Protein AF-0000000082396151 (afdb_homodimer)

pLDDT: mean 92.53, std 15.72, range [32.69, 98.94]

Organism: Colocasia esculenta (NCBI:txid4460)

Nearest PDB structures (foldseek):
  5m3q-assembly1_A  TM=9.861E-01  e=3.249E-38  Thermochaetoides thermophila DSM 1495
  8ine-assembly1_6  TM=9.380E-01  e=1.281E-39  Homo sapiens
  8pv4-assembly1_CN  TM=9.334E-01  e=2.012E-38  Thermochaetoides thermophila DSM 1495
  8esq-assembly1_y  TM=9.911E-01  e=3.564E-37  Schizosaccharomyces pombe
  4v8p-assembly4_HJ  TM=9.956E-01  e=4.040E-35  Tetrahymena thermophila

InterPro domains:
  IPR002769 Translation initiation factor IF6 [MF_00032] (1-245)
  IPR002769 Translation initiation factor IF6 [PF01912] (4-203)
  IPR002769 Translation initiation factor IF6 [PIRSF006413] (1-225)
  IPR002769 Translation initiation factor IF6 [PTHR10784] (1-244)
  IPR002769 Translation initiation factor IF6 [SM00654] (3-204)
  IPR002769 Translation initiation factor IF6 [TIGR00323] (4-224)
  IPR002769 Translation initiation factor IF6 [cd00527] (2-223)

Radius of gyration: 23.88 Å; Cα contacts (8 Å, |Δi|>4): 1150; chains: 2; bounding box: 56×82×53 Å

Foldseek 3Di:
DEAADAWVNHLQQLQQKADAQAEIEGEPPTDPRSQVVCCVVPVVRHYYYYADALPHRRVLQQWEAYNQEIEGEPSGDPVRQVSCCVRGDVRYHYDYDDWPNRRQLQAWADELAEIEGQQPTDPVVLVVCCVRSVYHYDHDAALPHRRQSFAKYAELAAIEGFQNGDPVNQVVVCVVRVYHYDYDAALQGHRRHSSAWHDYLAYIYGHNSGDPVNVVVVCVRSVNDDPPVPCVVVVVVVVVVVVVD/DEAADAWVNHLQQLQQKADAQAEIEGEPPTDPVSQVVCCVVPVVRHYYYYADALPHRRVLQQWEAYNQEIEGEPSGDPVRQVSCCVRGDVRYHYDYDDWPNRRQLQAWADELAEIEGQQPTDPVVLVVCCVRSVYHYDHDAALPHRRQSFAKYAELAAIEGFQNGDPVNQVVVCVVRVYHYDYDAALQGHRRHSSAWHDYLAYIYGHNSGDPVNVVVVCVRSVRDDPPVPCVVVVVVVVVVVVVD

Secondary structure (DSSP, 8-state):
-EEEE-BTTB--GGGGEEE-SS-EEEETT--HHHHHHHHHHHTTTS-EEEE-BTTBS-HHHH-EE-SSEEEEETT--HHHHHHHHHHS-TTSEEEEE--SS--HHHHEEE-SSEEEE-TT--HHHHHHHHHHHTSEEEE--BTTBS-HHHHEEE-SS-EEE-TT--HHHHHHHHHHHTS-EEE--BTTTBS-HHHHEEE-SS-EEEETT--HHHHHHHHHHTT-S---TTHHHHHHHHHHHHHH-/-EEEE-BTTB--GGGGEEE-SS-EEEETT--HHHHHHHHHHHTTTS-EEEE-BTTBS-HHHH-EE-SSEEEEETT--HHHHHHHHHHS-TTSEEEEE--SS--HHHHEEE-SSEEEE-TT--HHHHHHHHHHHTSEEEE--BTTBS-HHHHEEE-SS-EEE-TT--HHHHHHHHHHHTS-EEE--BTTTBS-HHHHEEE-SS-EEEETT--HHHHHHHHHHTT-S---TTHHHHHHHHHHHHHH-

Solvent-accessible surface area (backbone atoms only — not comparable to full-atom values): 23957 Å² total; per-residue (Å²): 67,69,42,69,41,45,49,73,60,18,31,46,36,7,28,32,19,42,47,34,80,46,38,31,41,32,32,53,91,51,48,68,64,43,56,48,57,51,43,74,77,32,57,92,79,29,56,74,42,74,40,56,49,33,84,33,48,51,37,22,39,31,29,38,57,32,52,37,10,36,43,36,28,64,50,44,42,72,66,44,51,51,50,50,61,71,69,45,60,86,76,41,41,74,42,70,38,90,50,74,74,40,33,30,8,31,28,29,33,46,34,70,56,38,30,41,28,27,68,81,57,53,69,67,50,52,51,47,48,27,66,46,40,56,27,53,72,41,69,42,62,51,68,82,34,50,46,26,10,29,30,27,42,45,34,76,51,8,25,43,31,30,55,72,39,45,71,66,57,45,51,51,49,22,61,73,68,68,30,56,64,44,60,42,48,30,44,70,68,34,48,51,31,19,33,19,34,35,47,31,63,60,40,33,40,26,6,59,53,36,37,72,68,41,46,52,52,51,29,56,44,35,56,24,57,74,76,53,81,73,60,54,60,49,53,60,47,47,58,55,43,59,71,71,100,67,70,43,70,42,44,48,74,60,18,30,45,36,8,27,32,21,44,47,35,79,47,38,31,42,34,31,54,92,51,47,67,64,43,56,48,56,51,44,75,78,31,58,91,79,28,55,73,41,73,40,55,51,35,86,33,47,50,37,22,38,30,28,38,57,30,52,39,10,37,41,33,29,64,49,44,41,72,66,45,50,50,50,51,62,70,68,44,61,86,76,42,41,74,41,73,38,89,52,75,75,40,32,29,9,31,28,29,34,45,34,70,56,38,30,41,27,26,70,80,59,54,67,69,50,52,52,48,49,25,64,45,40,55,27,52,74,42,70,41,61,52,67,82,34,50,47,27,10,29,30,26,43,45,32,77,51,7,26,43,30,31,58,72,39,45,71,66,57,44,52,51,48,22,63,74,67,67,28,55,64,43,61,42,49,32,43,69,68,34,50,52,31,20,32,20,35,33,45,32,63,59,39,33,40,28,6,59,54,37,38,72,68,41,47,53,51,50,29,56,43,36,56,26,58,75,76,52,81,70,58,56,61,49,52,59,46,46,58,56,44,60,70,71,101

Sequence (490 aa):
MATRIQFENCCEVGVFSKLTNAYCLVAIGGSEHFYSAFEAELTDVIPVVKTSIAGTRIIGRLCAGNKKGLLLPHTTTDQELQHLRNSLPDHVVVQRIEERLSALGNCITCNDHVALAHPDLDKDTEEMIADVLGVEVFRQTIAGNILVGSFCAFSNRGGLVHPHTSIEDLDELSTLLQVPLVAGTVNRGSEVIAAGLTVNDWTAFCGSDTTATELSVIESVFKLREAQPNAIVDDMRKSLIDSYIMATRIQFENCCEVGVFSKLTNAYCLVAIGGSEHFYSAFEAELTDVIPVVKTSIAGTRIIGRLCAGNKKGLLLPHTTTDQELQHLRNSLPDHVVVQRIEERLSALGNCITCNDHVALAHPDLDKDTEEMIADVLGVEVFRQTIAGNILVGSFCAFSNRGGLVHPHTSIEDLDELSTLLQVPLVAGTVNRGSEVIAAGLTVNDWTAFCGSDTTATELSVIESVFKLREAQPNAIVDDMRKSLIDSYI

Structure (mmCIF, N/CA/C/O backbone):
data_AF-0000000082396151-model_v1
#
loop_
_entity.id
_entity.type
_entity.pdbx_description
1 polymer 'Eukaryotic translation initiation factor 6'
#
loop_
_atom_site.group_PDB
_atom_site.id
_atom_site.type_symbol
_atom_site.label_atom_id
_atom_site.label_alt_id
_atom_site.label_comp_id
_atom_site.label_asym_id
_atom_site.label_entity_id
_atom_site.label_seq_id
_atom_site.pdbx_PDB_ins_code
_atom_site.Cartn_x
_atom_site.Cartn_y
_atom_site.Cartn_z
_atom_site.occupancy
_atom_site.B_iso_or_equiv
_atom_site.auth_seq_id
_atom_site.auth_comp_id
_atom_site.auth_asym_id
_atom_site.auth_atom_id
_atom_site.pdbx_PDB_model_num
ATOM 1 N N . MET A 1 1 ? 15.57 -19.203 -12.016 1 91 1 MET A N 1
ATOM 2 C CA . MET A 1 1 ? 16.344 -18.703 -10.883 1 91 1 MET A CA 1
ATOM 3 C C . MET A 1 1 ? 15.516 -17.719 -10.062 1 91 1 MET A C 1
ATOM 5 O O . MET A 1 1 ? 14.562 -17.125 -10.562 1 91 1 MET A O 1
ATOM 9 N N . ALA A 1 2 ? 15.828 -17.719 -8.828 1 96.81 2 ALA A N 1
ATOM 10 C CA . ALA A 1 2 ? 15.266 -16.703 -7.949 1 96.81 2 ALA A CA 1
ATOM 11 C C . ALA A 1 2 ? 16.234 -15.523 -7.793 1 96.81 2 ALA A C 1
ATOM 13 O O . ALA A 1 2 ? 17.422 -15.719 -7.578 1 96.81 2 ALA A O 1
ATOM 14 N N . THR A 1 3 ? 15.703 -14.328 -8.008 1 97.94 3 THR A N 1
ATOM 15 C CA . THR A 1 3 ? 16.516 -13.117 -7.945 1 97.94 3 THR A CA 1
ATOM 16 C C . THR A 1 3 ? 16.125 -12.258 -6.746 1 97.94 3 THR A C 1
ATOM 18 O O . THR A 1 3 ? 14.938 -12.031 -6.5 1 97.94 3 THR A O 1
ATOM 21 N N . ARG A 1 4 ? 17.125 -11.852 -6.004 1 97.62 4 ARG A N 1
ATOM 22 C CA . ARG A 1 4 ? 16.906 -10.914 -4.906 1 97.62 4 ARG A CA 1
ATOM 23 C C . ARG A 1 4 ? 16.891 -9.477 -5.402 1 97.62 4 ARG A C 1
ATOM 25 O O . ARG A 1 4 ? 17.844 -9.039 -6.059 1 97.62 4 ARG A O 1
ATOM 32 N N . ILE A 1 5 ? 15.797 -8.719 -5.094 1 96.75 5 ILE A N 1
ATOM 33 C CA . ILE A 1 5 ? 15.688 -7.336 -5.547 1 96.75 5 ILE A CA 1
ATOM 34 C C . ILE A 1 5 ? 14.984 -6.5 -4.48 1 96.75 5 ILE A C 1
ATOM 36 O O . ILE A 1 5 ? 14.664 -7 -3.398 1 96.75 5 ILE A O 1
ATOM 40 N N . GLN A 1 6 ? 14.906 -5.215 -4.711 1 94 6 GLN A N 1
ATOM 41 C CA . GLN A 1 6 ? 14.203 -4.289 -3.836 1 94 6 GLN A CA 1
ATOM 42 C C . GLN A 1 6 ? 13.469 -3.217 -4.641 1 94 6 GLN A C 1
ATOM 44 O O . GLN A 1 6 ? 13.914 -2.836 -5.727 1 94 6 GLN A O 1
ATOM 49 N N . PHE A 1 7 ? 12.344 -2.789 -4.082 1 93.44 7 PHE A N 1
ATOM 50 C CA . PHE A 1 7 ? 11.633 -1.622 -4.586 1 93.44 7 PHE A CA 1
ATOM 51 C C . PHE A 1 7 ? 11.891 -0.406 -3.707 1 93.44 7 PHE A C 1
ATOM 53 O O . PHE A 1 7 ? 11.367 -0.31 -2.596 1 93.44 7 PHE A O 1
ATOM 60 N N . GLU A 1 8 ? 12.664 0.51 -4.152 1 85 8 GLU A N 1
ATOM 61 C CA . GLU A 1 8 ? 13.016 1.698 -3.383 1 85 8 GLU A CA 1
ATOM 62 C C . GLU A 1 8 ? 13.375 1.337 -1.944 1 85 8 GLU A C 1
ATOM 64 O O . GLU A 1 8 ? 12.812 1.887 -0.999 1 85 8 GLU A O 1
ATOM 69 N N . ASN A 1 9 ? 14.234 0.398 -1.753 1 83.12 9 ASN A N 1
ATOM 70 C CA . ASN A 1 9 ? 14.781 -0.069 -0.481 1 83.12 9 ASN A CA 1
ATOM 71 C C . ASN A 1 9 ? 13.727 -0.808 0.339 1 83.12 9 ASN A C 1
ATOM 73 O O . ASN A 1 9 ? 13.836 -0.891 1.564 1 83.12 9 ASN A O 1
ATOM 77 N N . CYS A 1 10 ? 12.672 -1.175 -0.289 1 91.38 10 CYS A N 1
ATOM 78 C CA . CYS A 1 10 ? 11.664 -2.037 0.318 1 91.38 10 CYS A CA 1
ATOM 79 C C . CYS A 1 10 ? 11.805 -3.471 -0.18 1 91.38 10 CYS A C 1
ATOM 81 O O . CYS A 1 10 ? 11.836 -3.713 -1.388 1 91.38 10 CYS A O 1
ATOM 83 N N . CYS A 1 11 ? 11.828 -4.406 0.776 1 94.12 11 CYS A N 1
ATOM 84 C CA . CYS A 1 11 ? 12.078 -5.801 0.429 1 94.12 11 CYS A CA 1
ATOM 85 C C . CYS A 1 11 ? 10.773 -6.539 0.162 1 94.12 11 CYS A C 1
ATOM 87 O O . CYS A 1 11 ? 10.781 -7.727 -0.171 1 94.12 11 CYS A O 1
ATOM 89 N N . GLU A 1 12 ? 9.68 -5.867 0.25 1 94.94 12 GLU A N 1
ATOM 90 C CA . GLU A 1 12 ? 8.391 -6.492 -0.02 1 94.94 12 GLU A CA 1
ATOM 91 C C . GLU A 1 12 ? 8.039 -6.43 -1.505 1 94.94 12 GLU A C 1
ATOM 93 O O . GLU A 1 12 ? 7.031 -5.836 -1.889 1 94.94 12 GLU A O 1
ATOM 98 N N . VAL A 1 13 ? 8.812 -7.172 -2.305 1 97.06 13 VAL A N 1
ATOM 99 C CA . VAL A 1 13 ? 8.805 -7.039 -3.758 1 97.06 13 VAL A CA 1
ATOM 100 C C . VAL A 1 13 ? 7.461 -7.492 -4.312 1 97.06 13 VAL A C 1
ATOM 102 O O . VAL A 1 13 ? 6.973 -6.938 -5.305 1 97.06 13 VAL A O 1
ATOM 105 N N . GLY A 1 14 ? 6.812 -8.445 -3.646 1 98.12 14 GLY A N 1
ATOM 106 C CA . GLY A 1 14 ? 5.523 -8.938 -4.102 1 98.12 14 GLY A CA 1
ATOM 107 C C . GLY A 1 14 ? 4.41 -7.914 -3.955 1 98.12 14 GLY A C 1
ATOM 108 O O . GLY A 1 14 ? 3.375 -8.016 -4.613 1 98.12 14 GLY A O 1
ATOM 109 N N . VAL A 1 15 ? 4.621 -6.98 -3.064 1 97.44 15 VAL A N 1
ATOM 110 C CA . VAL A 1 15 ? 3.656 -5.902 -2.879 1 97.44 15 VAL A CA 1
ATOM 111 C C . VAL A 1 15 ? 3.639 -5.008 -4.113 1 97.44 15 VAL A C 1
ATOM 113 O O . VAL A 1 15 ? 2.582 -4.516 -4.516 1 97.44 15 VAL A O 1
ATOM 116 N N . PHE A 1 16 ? 4.758 -4.926 -4.816 1 97.44 16 PHE A N 1
ATOM 117 C CA . PHE A 1 16 ? 4.922 -3.945 -5.883 1 97.44 16 PHE A CA 1
ATOM 118 C C . PHE A 1 16 ? 4.934 -4.621 -7.246 1 97.44 16 PHE A C 1
ATOM 120 O O . PHE A 1 16 ? 5.309 -4.008 -8.25 1 97.44 16 PHE A O 1
ATOM 127 N N . SER A 1 17 ? 4.539 -5.844 -7.238 1 98.69 17 SER A N 1
ATOM 128 C CA . SER A 1 17 ? 4.539 -6.578 -8.5 1 98.69 17 SER A CA 1
ATOM 129 C C . SER A 1 17 ? 3.512 -7.703 -8.477 1 98.69 17 SER A C 1
ATOM 131 O O . SER A 1 17 ? 3.008 -8.078 -7.418 1 98.69 17 SER A O 1
ATOM 133 N N . LYS A 1 18 ? 3.184 -8.164 -9.633 1 98.94 18 LYS A N 1
ATOM 134 C CA . LYS A 1 18 ? 2.396 -9.367 -9.867 1 98.94 18 LYS A CA 1
ATOM 135 C C . LYS A 1 18 ? 2.914 -10.133 -11.086 1 98.94 18 LYS A C 1
ATOM 137 O O . LYS A 1 18 ? 2.92 -9.602 -12.195 1 98.94 18 LYS A O 1
ATOM 142 N N . LEU A 1 19 ? 3.41 -11.328 -10.82 1 98.94 19 LEU A N 1
ATOM 143 C CA . LEU A 1 19 ? 4.016 -12.141 -11.867 1 98.94 19 LEU A CA 1
ATOM 144 C C . LEU A 1 19 ? 3.129 -13.336 -12.211 1 98.94 19 LEU A C 1
ATOM 146 O O . LEU A 1 19 ? 2.668 -14.055 -11.32 1 98.94 19 LEU A O 1
ATOM 150 N N . THR A 1 20 ? 2.76 -13.484 -13.477 1 98.94 20 THR A N 1
ATOM 151 C CA . THR A 1 20 ? 2.039 -14.641 -14 1 98.94 20 THR A CA 1
ATOM 152 C C . THR A 1 20 ? 2.826 -15.305 -15.125 1 98.94 20 THR A C 1
ATOM 154 O O . THR A 1 20 ? 3.926 -14.867 -15.461 1 98.94 20 THR A O 1
ATOM 157 N N . ASN A 1 21 ? 2.213 -16.359 -15.703 1 98.81 21 ASN A N 1
ATOM 158 C CA . ASN A 1 21 ? 2.846 -17.047 -16.828 1 98.81 21 ASN A CA 1
ATOM 159 C C . ASN A 1 21 ? 2.615 -16.297 -18.141 1 98.81 21 ASN A C 1
ATOM 161 O O . ASN A 1 21 ? 3.207 -16.641 -19.156 1 98.81 21 ASN A O 1
ATOM 165 N N . ALA A 1 22 ? 1.863 -15.164 -18.094 1 98.94 22 ALA A N 1
ATOM 166 C CA . ALA A 1 22 ? 1.531 -14.508 -19.359 1 98.94 22 ALA A CA 1
ATOM 167 C C . ALA A 1 22 ? 1.895 -13.023 -19.312 1 98.94 22 ALA A C 1
ATOM 169 O O . ALA A 1 22 ? 2.004 -12.375 -20.359 1 98.94 22 ALA A O 1
ATOM 170 N N . TYR A 1 23 ? 2.049 -12.492 -18.203 1 98.94 23 TYR A N 1
ATOM 171 C CA . TYR A 1 23 ? 2.377 -11.078 -18.047 1 98.94 23 TYR A CA 1
ATOM 172 C C . TYR A 1 23 ? 2.947 -10.797 -16.672 1 98.94 23 TYR A C 1
ATOM 174 O O . TYR A 1 23 ? 2.777 -11.602 -15.742 1 98.94 23 TYR A O 1
ATOM 182 N N . CYS A 1 24 ? 3.654 -9.734 -16.547 1 98.94 24 CYS A N 1
ATOM 183 C CA . CYS A 1 24 ? 4.156 -9.219 -15.273 1 98.94 24 CYS A CA 1
ATOM 184 C C . CYS A 1 24 ? 3.791 -7.746 -15.102 1 98.94 24 CYS A C 1
ATOM 186 O O . CYS A 1 24 ? 3.965 -6.949 -16.031 1 98.94 24 CYS A O 1
ATOM 188 N N . LEU A 1 25 ? 3.203 -7.422 -13.961 1 98.81 25 LEU A N 1
ATOM 189 C CA . LEU A 1 25 ? 2.941 -6.035 -13.594 1 98.81 25 LEU A CA 1
ATOM 190 C C . LEU A 1 25 ? 3.975 -5.535 -12.586 1 98.81 25 LEU A C 1
ATOM 192 O O . LEU A 1 25 ? 4.348 -6.262 -11.664 1 98.81 25 LEU A O 1
ATOM 196 N N . VAL A 1 26 ? 4.418 -4.336 -12.781 1 98.38 26 VAL A N 1
ATOM 197 C CA . VAL A 1 26 ? 5.332 -3.691 -11.852 1 98.38 26 VAL A CA 1
ATOM 198 C C . VAL A 1 26 ? 4.859 -2.268 -11.562 1 98.38 26 VAL A C 1
ATOM 200 O O . VAL A 1 26 ? 4.371 -1.577 -12.461 1 98.38 26 VAL A O 1
ATOM 203 N N . ALA A 1 27 ? 5.039 -1.892 -10.312 1 97.06 27 ALA A N 1
ATOM 204 C CA . ALA A 1 27 ? 4.594 -0.569 -9.883 1 97.06 27 ALA A CA 1
ATOM 205 C C . ALA A 1 27 ? 5.309 0.53 -10.664 1 97.06 27 ALA A C 1
ATOM 207 O O . ALA A 1 27 ? 6.512 0.437 -10.922 1 97.06 27 ALA A O 1
ATOM 208 N N . ILE A 1 28 ? 4.609 1.593 -10.93 1 93.5 28 ILE A N 1
ATOM 209 C CA . ILE A 1 28 ? 5.188 2.762 -11.586 1 93.5 28 ILE A CA 1
ATOM 210 C C . ILE A 1 28 ? 6.102 3.502 -10.609 1 93.5 28 ILE A C 1
ATOM 212 O O . ILE A 1 28 ? 5.984 3.338 -9.398 1 93.5 28 ILE A O 1
ATOM 216 N N . GLY A 1 29 ? 6.996 4.34 -11.125 1 79.25 29 GLY A N 1
ATOM 217 C CA . GLY A 1 29 ? 7.773 5.289 -10.352 1 79.25 29 GLY A CA 1
ATOM 218 C C . GLY A 1 29 ? 8.859 4.633 -9.516 1 79.25 29 GLY A C 1
ATOM 219 O O . GLY A 1 29 ? 9.539 5.297 -8.734 1 79.25 29 GLY A O 1
ATOM 220 N N . GLY A 1 30 ? 8.945 3.34 -9.555 1 68.44 30 GLY A N 1
ATOM 221 C CA . GLY A 1 30 ? 10.07 2.703 -8.891 1 68.44 30 GLY A CA 1
ATOM 222 C C . GLY A 1 30 ? 11.398 2.955 -9.586 1 68.44 30 GLY A C 1
ATOM 223 O O . GLY A 1 30 ? 11.43 3.512 -10.68 1 68.44 30 GLY A O 1
ATOM 224 N N . SER A 1 31 ? 12.398 2.707 -8.812 1 74.31 31 SER A N 1
ATOM 225 C CA . SER A 1 31 ? 13.719 2.834 -9.414 1 74.31 31 SER A CA 1
ATOM 226 C C . SER A 1 31 ? 13.812 2.045 -10.719 1 74.31 31 SER A C 1
ATOM 228 O O . SER A 1 31 ? 13.164 1.006 -10.867 1 74.31 31 SER A O 1
ATOM 230 N N . GLU A 1 32 ? 14.547 2.553 -11.508 1 83.19 32 GLU A N 1
ATOM 231 C CA . GLU A 1 32 ? 14.797 1.854 -12.766 1 83.19 32 GLU A CA 1
ATOM 232 C C . GLU A 1 32 ? 15.398 0.475 -12.523 1 83.19 32 GLU A C 1
ATOM 234 O O . GLU A 1 32 ? 15.188 -0.451 -13.305 1 83.19 32 GLU A O 1
ATOM 239 N N . HIS A 1 33 ? 15.984 0.378 -11.445 1 88.81 33 HIS A N 1
ATOM 240 C CA . HIS A 1 33 ? 16.609 -0.897 -11.125 1 88.81 33 HIS A CA 1
ATOM 241 C C . HIS A 1 33 ? 15.578 -1.98 -10.867 1 88.81 33 HIS A C 1
ATOM 243 O O . HIS A 1 33 ? 15.766 -3.137 -11.25 1 88.81 33 HIS A O 1
ATOM 249 N N . PHE A 1 34 ? 14.57 -1.624 -10.312 1 93.88 34 PHE A N 1
ATOM 250 C CA . PHE A 1 34 ? 13.508 -2.57 -10.008 1 93.88 34 PHE A CA 1
ATOM 251 C C . PHE A 1 34 ? 12.883 -3.107 -11.289 1 93.88 34 PHE A C 1
ATOM 253 O O . PHE A 1 34 ? 12.812 -4.32 -11.492 1 93.88 34 PHE A O 1
ATOM 260 N N . TYR A 1 35 ? 12.508 -2.248 -12.133 1 95.5 35 TYR A N 1
ATOM 261 C CA . TYR A 1 35 ? 11.898 -2.604 -13.414 1 95.5 35 TYR A CA 1
ATOM 262 C C . TYR A 1 35 ? 12.867 -3.41 -14.273 1 95.5 35 TYR A C 1
ATOM 264 O O . TYR A 1 35 ? 12.484 -4.422 -14.859 1 95.5 35 TYR A O 1
ATOM 272 N N . SER A 1 36 ? 14.039 -3.016 -14.32 1 96.19 36 SER A N 1
ATOM 273 C CA . SER A 1 36 ? 15.047 -3.641 -15.18 1 96.19 36 SER A CA 1
ATOM 274 C C . SER A 1 36 ? 15.328 -5.074 -14.742 1 96.19 36 SER A C 1
ATOM 276 O O . SER A 1 36 ? 15.641 -5.93 -15.57 1 96.19 36 SER A O 1
ATOM 278 N N . ALA A 1 37 ? 15.188 -5.293 -13.492 1 96.75 37 ALA A N 1
ATOM 279 C CA . ALA A 1 37 ? 15.406 -6.645 -12.992 1 96.75 37 ALA A CA 1
ATOM 280 C C . ALA A 1 37 ? 14.375 -7.617 -13.555 1 96.75 37 ALA A C 1
ATOM 282 O O . ALA A 1 37 ? 14.711 -8.75 -13.914 1 96.75 37 ALA A O 1
ATOM 283 N N . PHE A 1 38 ? 13.156 -7.184 -13.625 1 97.75 38 PHE A N 1
ATOM 284 C CA . PHE A 1 38 ? 12.117 -8.016 -14.211 1 97.75 38 PHE A CA 1
ATOM 285 C C . PHE A 1 38 ? 12.328 -8.172 -15.719 1 97.75 38 PHE A C 1
ATOM 287 O O . PHE A 1 38 ? 12.227 -9.273 -16.25 1 97.75 38 PHE A O 1
ATOM 294 N N . GLU A 1 39 ? 12.609 -7.102 -16.359 1 97.06 39 GLU A N 1
ATOM 295 C CA . GLU A 1 39 ? 12.789 -7.117 -17.797 1 97.06 39 GLU A CA 1
ATOM 296 C C . GLU A 1 39 ? 13.898 -8.086 -18.219 1 97.06 39 GLU A C 1
ATOM 298 O O . GLU A 1 39 ? 13.773 -8.789 -19.219 1 97.06 39 GLU A O 1
ATOM 303 N N . ALA A 1 40 ? 14.906 -8.07 -17.5 1 96.5 40 ALA A N 1
ATOM 304 C CA . ALA A 1 40 ? 16.062 -8.906 -17.812 1 96.5 40 ALA A CA 1
ATOM 305 C C . ALA A 1 40 ? 15.68 -10.383 -17.859 1 96.5 40 ALA A C 1
ATOM 307 O O . ALA A 1 40 ? 16.219 -11.141 -18.656 1 96.5 40 ALA A O 1
ATOM 308 N N . GLU A 1 41 ? 14.734 -10.773 -17.016 1 96.38 41 GLU A N 1
ATOM 309 C CA . GLU A 1 41 ? 14.383 -12.188 -16.906 1 96.38 41 GLU A CA 1
ATOM 310 C C . GLU A 1 41 ? 13.172 -12.523 -17.781 1 96.38 41 GLU A C 1
ATOM 312 O O . GLU A 1 41 ? 12.969 -13.68 -18.156 1 96.38 41 GLU A O 1
ATOM 317 N N . LEU A 1 42 ? 12.383 -11.445 -18.156 1 97.69 42 LEU A N 1
ATOM 318 C CA . LEU A 1 42 ? 11.039 -11.797 -18.609 1 97.69 42 LEU A CA 1
ATOM 319 C C . LEU A 1 42 ? 10.797 -11.281 -20.031 1 97.69 42 LEU A C 1
ATOM 321 O O . LEU A 1 42 ? 9.938 -11.797 -20.734 1 97.69 42 LEU A O 1
ATOM 325 N N . THR A 1 43 ? 11.477 -10.312 -20.531 1 93.62 43 THR A N 1
ATOM 326 C CA . THR A 1 43 ? 11.078 -9.508 -21.688 1 93.62 43 THR A CA 1
ATOM 327 C C . THR A 1 43 ? 11 -10.359 -22.953 1 93.62 43 THR A C 1
ATOM 329 O O . THR A 1 43 ? 10.211 -10.078 -23.844 1 93.62 43 THR A O 1
ATOM 332 N N . ASP A 1 44 ? 11.672 -11.414 -22.984 1 95.5 44 ASP A N 1
ATOM 333 C CA . ASP A 1 44 ? 11.68 -12.242 -24.188 1 95.5 44 ASP A CA 1
ATOM 334 C C . ASP A 1 44 ? 10.492 -13.203 -24.203 1 95.5 44 ASP A C 1
ATOM 336 O O . ASP A 1 44 ? 10.203 -13.812 -25.234 1 95.5 44 ASP A O 1
ATOM 340 N N . VAL A 1 45 ? 9.836 -13.273 -23.156 1 96.88 45 VAL A N 1
ATOM 341 C CA . VAL A 1 45 ? 8.82 -14.32 -23.062 1 96.88 45 VAL A CA 1
ATOM 342 C C . VAL A 1 45 ? 7.453 -13.695 -22.797 1 96.88 45 VAL A C 1
ATOM 344 O O . VAL A 1 45 ? 6.457 -14.086 -23.422 1 96.88 45 VAL A O 1
ATOM 347 N N . ILE A 1 46 ? 7.387 -12.75 -21.891 1 98.5 46 ILE A N 1
ATOM 348 C CA . ILE A 1 46 ? 6.117 -12.117 -21.547 1 98.5 46 ILE A CA 1
ATOM 349 C C . ILE A 1 46 ? 6.32 -10.617 -21.375 1 98.5 46 ILE A C 1
ATOM 351 O O . ILE A 1 46 ? 7.426 -10.164 -21.062 1 98.5 46 ILE A O 1
ATOM 355 N N . PRO A 1 47 ? 5.195 -9.844 -21.562 1 98.62 47 PRO A N 1
ATOM 356 C CA . PRO A 1 47 ? 5.32 -8.398 -21.344 1 98.62 47 PRO A CA 1
ATOM 357 C C . PRO A 1 47 ? 5.477 -8.031 -19.875 1 98.62 47 PRO A C 1
ATOM 359 O O . PRO A 1 47 ? 4.871 -8.664 -19 1 98.62 47 PRO A O 1
ATOM 362 N N . VAL A 1 48 ? 6.309 -7.047 -19.625 1 98.5 48 VAL A N 1
ATOM 363 C CA . VAL A 1 48 ? 6.438 -6.387 -18.328 1 98.5 48 VAL A CA 1
ATOM 364 C C . VAL A 1 48 ? 5.801 -5 -18.391 1 98.5 48 VAL A C 1
ATOM 366 O O . VAL A 1 48 ? 6.258 -4.133 -19.141 1 98.5 48 VAL A O 1
ATOM 369 N N . VAL A 1 49 ? 4.73 -4.77 -17.594 1 98.44 49 VAL A N 1
ATOM 370 C CA . VAL A 1 49 ? 3.904 -3.572 -17.719 1 98.44 49 VAL A CA 1
ATOM 371 C C . VAL A 1 49 ? 4.012 -2.742 -16.438 1 98.44 49 VAL A C 1
ATOM 373 O O . VAL A 1 49 ? 3.771 -3.25 -15.336 1 98.44 49 VAL A O 1
ATOM 376 N N . LYS A 1 50 ? 4.434 -1.53 -16.562 1 97.88 50 LYS A N 1
ATOM 377 C CA . LYS A 1 50 ? 4.367 -0.586 -15.445 1 97.88 50 LYS A CA 1
ATOM 378 C C . LYS A 1 50 ? 2.945 -0.077 -15.234 1 97.88 50 LYS A C 1
ATOM 380 O O . LYS A 1 50 ? 2.271 0.309 -16.188 1 97.88 50 LYS A O 1
ATOM 385 N N . THR A 1 51 ? 2.471 -0.111 -13.961 1 98.12 51 THR A N 1
ATOM 386 C CA . THR A 1 51 ? 1.094 0.319 -13.734 1 98.12 51 THR A CA 1
ATOM 387 C C . THR A 1 51 ? 0.891 0.76 -12.289 1 98.12 51 THR A C 1
ATOM 389 O O . THR A 1 51 ? 1.801 0.644 -11.469 1 98.12 51 THR A O 1
ATOM 392 N N . SER A 1 52 ? -0.135 1.439 -11.992 1 97.25 52 SER A N 1
ATOM 393 C CA . SER A 1 52 ? -0.751 1.645 -10.688 1 97.25 52 SER A CA 1
ATOM 394 C C . SER A 1 52 ? -2.152 1.044 -10.633 1 97.25 52 SER A C 1
ATOM 396 O O . SER A 1 52 ? -2.748 0.757 -11.672 1 97.25 52 SER A O 1
ATOM 398 N N . ILE A 1 53 ? -2.596 0.803 -9.43 1 97.94 53 ILE A N 1
ATOM 399 C CA . ILE A 1 53 ? -3.969 0.371 -9.195 1 97.94 53 ILE A CA 1
ATOM 400 C C . ILE A 1 53 ? -4.59 1.208 -8.078 1 97.94 53 ILE A C 1
ATOM 402 O O . ILE A 1 53 ? -4.004 1.353 -7.004 1 97.94 53 ILE A O 1
ATOM 406 N N . ALA A 1 54 ? -5.73 1.758 -8.359 1 96.69 54 ALA A N 1
ATOM 407 C CA . ALA A 1 54 ? -6.43 2.598 -7.395 1 96.69 54 ALA A CA 1
ATOM 408 C C . ALA A 1 54 ? -5.547 3.758 -6.938 1 96.69 54 ALA A C 1
ATOM 410 O O . ALA A 1 54 ? -5.547 4.113 -5.754 1 96.69 54 ALA A O 1
ATOM 411 N N . GLY A 1 55 ? -4.727 4.156 -7.844 1 92.94 55 GLY A N 1
ATOM 412 C CA . GLY A 1 55 ? -3.869 5.297 -7.551 1 92.94 55 GLY A CA 1
ATOM 413 C C . GLY A 1 55 ? -2.709 4.949 -6.637 1 92.94 55 GLY A C 1
ATOM 414 O O . GLY A 1 55 ? -2.086 5.84 -6.055 1 92.94 55 GLY A O 1
ATOM 415 N N . THR A 1 56 ? -2.475 3.703 -6.457 1 95.12 56 THR A N 1
ATOM 416 C CA . THR A 1 56 ? -1.399 3.279 -5.566 1 95.12 56 THR A CA 1
ATOM 417 C C . THR A 1 56 ? -0.423 2.361 -6.297 1 95.12 56 THR A C 1
ATOM 419 O O . THR A 1 56 ? -0.719 1.874 -7.391 1 95.12 56 THR A O 1
ATOM 422 N N . ARG A 1 57 ? 0.704 2.146 -5.605 1 94.69 57 ARG A N 1
ATOM 423 C CA . ARG A 1 57 ? 1.776 1.369 -6.219 1 94.69 57 ARG A CA 1
ATOM 424 C C . ARG A 1 57 ? 1.818 -0.047 -5.656 1 94.69 57 ARG A C 1
ATOM 426 O O . ARG A 1 57 ? 2.729 -0.817 -5.965 1 94.69 57 ARG A O 1
ATOM 433 N N . ILE A 1 58 ? 0.86 -0.442 -4.816 1 96.31 58 ILE A N 1
ATOM 434 C CA . ILE A 1 58 ? 0.875 -1.759 -4.188 1 96.31 58 ILE A CA 1
ATOM 435 C C . ILE A 1 58 ? 0.106 -2.754 -5.055 1 96.31 58 ILE A C 1
ATOM 437 O O . ILE A 1 58 ? -0.948 -3.252 -4.652 1 96.31 58 ILE A O 1
ATOM 441 N N . ILE A 1 59 ? 0.733 -3.158 -6.098 1 98.38 59 ILE A N 1
ATOM 442 C CA . ILE A 1 59 ? 0.123 -3.926 -7.176 1 98.38 59 ILE A CA 1
ATOM 443 C C . ILE A 1 59 ? -0.318 -5.293 -6.652 1 98.38 59 ILE A C 1
ATOM 445 O O . ILE A 1 59 ? -1.51 -5.609 -6.66 1 98.38 59 ILE A O 1
ATOM 449 N N . GLY A 1 60 ? 0.588 -5.996 -6.074 1 98.62 60 GLY A N 1
ATOM 450 C CA . GLY A 1 60 ? 0.338 -7.371 -5.676 1 98.62 60 GLY A CA 1
ATOM 451 C C . GLY A 1 60 ? -0.699 -7.496 -4.574 1 98.62 60 GLY A C 1
ATOM 452 O O . GLY A 1 60 ? -1.354 -8.531 -4.441 1 98.62 60 GLY A O 1
ATOM 453 N N . ARG A 1 61 ? -0.866 -6.441 -3.805 1 97.75 61 ARG A N 1
ATOM 454 C CA . ARG A 1 61 ? -1.834 -6.449 -2.715 1 97.75 61 ARG A CA 1
ATOM 455 C C . ARG A 1 61 ? -3.248 -6.219 -3.234 1 97.75 61 ARG A C 1
ATOM 457 O O . ARG A 1 61 ? -4.223 -6.676 -2.633 1 97.75 61 ARG A O 1
ATOM 464 N N . LEU A 1 62 ? -3.33 -5.613 -4.414 1 98.44 62 LEU A N 1
ATOM 465 C CA . LEU A 1 62 ? -4.648 -5.156 -4.844 1 98.44 62 LEU A CA 1
ATOM 466 C C . LEU A 1 62 ? -5.215 -6.074 -5.922 1 98.44 62 LEU A C 1
ATOM 468 O O . LEU A 1 62 ? -6.43 -6.113 -6.133 1 98.44 62 LEU A O 1
ATOM 472 N N . CYS A 1 63 ? -4.375 -6.789 -6.555 1 98.88 63 CYS A N 1
ATOM 473 C CA . CYS A 1 63 ? -4.906 -7.57 -7.664 1 98.88 63 CYS A CA 1
ATOM 474 C C . CYS A 1 63 ? -4.574 -9.047 -7.496 1 98.88 63 CYS A C 1
ATOM 476 O O . CYS A 1 63 ? -3.744 -9.414 -6.664 1 98.88 63 CYS A O 1
ATOM 478 N N . ALA A 1 64 ? -5.309 -9.836 -8.188 1 98.94 64 ALA A N 1
ATOM 479 C CA . ALA A 1 64 ? -5.055 -11.266 -8.359 1 98.94 64 ALA A CA 1
ATOM 480 C C . ALA A 1 64 ? -5.188 -11.672 -9.828 1 98.94 64 ALA A C 1
ATOM 482 O O . ALA A 1 64 ? -6.055 -11.164 -10.539 1 98.94 64 ALA A O 1
ATOM 483 N N . GLY A 1 65 ? -4.258 -12.555 -10.258 1 98.94 65 GLY A N 1
ATOM 484 C CA . GLY A 1 65 ? -4.332 -12.953 -11.656 1 98.94 65 GLY A CA 1
ATOM 485 C C . GLY A 1 65 ? -3.469 -14.156 -11.984 1 98.94 65 GLY A C 1
ATOM 486 O O . GLY A 1 65 ? -2.6 -14.531 -11.203 1 98.94 65 GLY A O 1
ATOM 487 N N . ASN A 1 66 ? -3.801 -14.758 -13.078 1 98.94 66 ASN A N 1
ATOM 488 C CA . ASN A 1 66 ? -3.031 -15.812 -13.719 1 98.94 66 ASN A CA 1
ATOM 489 C C . ASN A 1 66 ? -2.939 -15.602 -15.227 1 98.94 66 ASN A C 1
ATOM 491 O O . ASN A 1 66 ? -3.209 -14.508 -15.727 1 98.94 66 ASN A O 1
ATOM 495 N N . LYS A 1 67 ? -2.498 -16.609 -15.953 1 98.88 67 LYS A N 1
ATOM 496 C CA . LYS A 1 67 ? -2.234 -16.438 -17.375 1 98.88 67 LYS A CA 1
ATOM 497 C C . LYS A 1 67 ? -3.518 -16.125 -18.141 1 98.88 67 LYS A C 1
ATOM 499 O O . LYS A 1 67 ? -3.471 -15.641 -19.281 1 98.88 67 LYS A O 1
ATOM 504 N N . LYS A 1 68 ? -4.688 -16.391 -17.562 1 98.94 68 LYS A N 1
ATOM 505 C CA . LYS A 1 68 ? -5.957 -16.25 -18.281 1 98.94 68 LYS A CA 1
ATOM 506 C C . LYS A 1 68 ? -6.633 -14.922 -17.953 1 98.94 68 LYS A C 1
ATOM 508 O O . LYS A 1 68 ? -7.469 -14.438 -18.719 1 98.94 68 LYS A O 1
ATOM 513 N N . GLY A 1 69 ? -6.32 -14.406 -16.797 1 98.94 69 GLY A N 1
ATOM 514 C CA . GLY A 1 69 ? -7.102 -13.25 -16.391 1 98.94 69 GLY A CA 1
ATOM 515 C C . GLY A 1 69 ? -6.43 -12.422 -15.305 1 98.94 69 GLY A C 1
ATOM 516 O O . GLY A 1 69 ? -5.43 -12.852 -14.727 1 98.94 69 GLY A O 1
ATOM 517 N N . LEU A 1 70 ? -6.98 -11.25 -15.117 1 98.94 70 LEU A N 1
ATOM 518 C CA . LEU A 1 70 ? -6.586 -10.297 -14.086 1 98.94 70 LEU A CA 1
ATOM 519 C C . LEU A 1 70 ? -7.812 -9.688 -13.414 1 98.94 70 LEU A C 1
ATOM 521 O O . LEU A 1 70 ? -8.672 -9.109 -14.078 1 98.94 70 LEU A O 1
ATOM 525 N N . LEU A 1 71 ? -7.875 -9.867 -12.094 1 98.94 71 LEU A N 1
ATOM 526 C CA . LEU A 1 71 ? -8.93 -9.281 -11.281 1 98.94 71 LEU A CA 1
ATOM 527 C C . LEU A 1 71 ? -8.445 -8.008 -10.594 1 98.94 71 LEU A C 1
ATOM 529 O O . LEU A 1 71 ? -7.391 -8 -9.953 1 98.94 71 LEU A O 1
ATOM 533 N N . LEU A 1 72 ? -9.234 -6.984 -10.766 1 98.88 72 LEU A N 1
ATOM 534 C CA . LEU A 1 72 ? -8.938 -5.676 -10.195 1 98.88 72 LEU A CA 1
ATOM 535 C C . LEU A 1 72 ? -10.039 -5.234 -9.242 1 98.88 72 LEU A C 1
ATOM 537 O O . LEU A 1 72 ? -11.211 -5.582 -9.438 1 98.88 72 LEU A O 1
ATOM 541 N N . PRO A 1 73 ? -9.633 -4.465 -8.18 1 98 73 PRO A N 1
ATOM 542 C CA . PRO A 1 73 ? -10.688 -3.963 -7.289 1 98 73 PRO A CA 1
ATOM 543 C C . PRO A 1 73 ? -11.555 -2.893 -7.945 1 98 73 PRO A C 1
ATOM 545 O O . PRO A 1 73 ? -11.141 -2.275 -8.93 1 98 73 PRO A O 1
ATOM 548 N N . HIS A 1 74 ? -12.664 -2.664 -7.371 1 96.69 74 HIS A N 1
ATOM 549 C CA . HIS A 1 74 ? -13.609 -1.689 -7.898 1 96.69 74 HIS A CA 1
ATOM 550 C C . HIS A 1 74 ? -13.047 -0.273 -7.812 1 96.69 74 HIS A C 1
ATOM 552 O O . HIS A 1 74 ? -13.562 0.641 -8.461 1 96.69 74 HIS A O 1
ATOM 558 N N . THR A 1 75 ? -11.992 -0.091 -7.117 1 96.25 75 THR A N 1
ATOM 559 C CA . THR A 1 75 ? -11.375 1.223 -6.961 1 96.25 75 THR A CA 1
ATOM 560 C C . THR A 1 75 ? -10.414 1.508 -8.109 1 96.25 75 THR A C 1
ATOM 562 O O . THR A 1 75 ? -9.883 2.613 -8.219 1 96.25 75 THR A O 1
ATOM 565 N N . THR A 1 76 ? -10.188 0.577 -8.953 1 97.94 76 THR A N 1
ATOM 566 C CA . THR A 1 76 ? -9.375 0.805 -10.133 1 97.94 76 THR A CA 1
ATOM 567 C C . THR A 1 76 ? -10 1.874 -11.023 1 97.94 76 THR A C 1
ATOM 569 O O . THR A 1 76 ? -11.188 1.798 -11.359 1 97.94 76 THR A O 1
ATOM 572 N N . THR A 1 77 ? -9.164 2.799 -11.43 1 96.19 77 THR A N 1
ATOM 573 C CA . THR A 1 77 ? -9.711 3.879 -12.242 1 96.19 77 THR A CA 1
ATOM 574 C C . THR A 1 77 ? -9.93 3.412 -13.68 1 96.19 77 THR A C 1
ATOM 576 O O . THR A 1 77 ? -9.352 2.41 -14.109 1 96.19 77 THR A O 1
ATOM 579 N N . ASP A 1 78 ? -10.766 4.176 -14.398 1 96.75 78 ASP A N 1
ATOM 580 C CA . ASP A 1 78 ? -11.008 3.865 -15.805 1 96.75 78 ASP A CA 1
ATOM 581 C C . ASP A 1 78 ? -9.711 3.924 -16.609 1 96.75 78 ASP A C 1
ATOM 583 O O . ASP A 1 78 ? -9.492 3.105 -17.516 1 96.75 78 ASP A O 1
ATOM 587 N N . GLN A 1 79 ? -8.883 4.887 -16.25 1 96.69 79 GLN A N 1
ATOM 588 C CA . GLN A 1 79 ? -7.609 5.035 -16.938 1 96.69 79 GLN A CA 1
ATOM 589 C C . GLN A 1 79 ? -6.703 3.832 -16.688 1 96.69 79 GLN A C 1
ATOM 591 O O . GLN A 1 79 ? -6.078 3.316 -17.625 1 96.69 79 GLN A O 1
ATOM 596 N N . GLU A 1 80 ? -6.648 3.43 -15.5 1 98.25 80 GLU A N 1
ATOM 597 C CA . GLU A 1 80 ? -5.863 2.248 -15.148 1 98.25 80 GLU A CA 1
ATOM 598 C C . GLU A 1 80 ? -6.387 1.006 -15.859 1 98.25 80 GLU A C 1
ATOM 600 O O . GLU A 1 80 ? -5.605 0.221 -16.406 1 98.25 80 GLU A O 1
ATOM 605 N N . LEU A 1 81 ? -7.664 0.875 -15.844 1 98.62 81 LEU A N 1
ATOM 606 C CA . LEU A 1 81 ? -8.305 -0.269 -16.484 1 98.62 81 LEU A CA 1
ATOM 607 C C . LEU A 1 81 ? -7.992 -0.307 -17.984 1 98.62 81 LEU A C 1
ATOM 609 O O . LEU A 1 81 ? -7.629 -1.356 -18.516 1 98.62 81 LEU A O 1
ATOM 613 N N . GLN A 1 82 ? -8.133 0.791 -18.594 1 98.62 82 GLN A N 1
ATOM 614 C CA . GLN A 1 82 ? -7.855 0.879 -20.016 1 98.62 82 GLN A CA 1
ATOM 615 C C . GLN A 1 82 ? -6.383 0.607 -20.312 1 98.62 82 GLN A C 1
ATOM 617 O O . GLN A 1 82 ? -6.055 -0.092 -21.281 1 98.62 82 GLN A O 1
ATOM 622 N N . HIS A 1 83 ? -5.543 1.15 -19.531 1 98.75 83 HIS A N 1
ATOM 623 C CA . HIS A 1 83 ? -4.109 0.922 -19.688 1 98.75 83 HIS A CA 1
ATOM 624 C C . HIS A 1 83 ? -3.779 -0.565 -19.625 1 98.75 83 HIS A C 1
ATOM 626 O O . HIS A 1 83 ? -3.041 -1.076 -20.469 1 98.75 83 HIS A O 1
ATOM 632 N N . LEU A 1 84 ? -4.328 -1.224 -18.656 1 98.88 84 LEU A N 1
ATOM 633 C CA . LEU A 1 84 ? -4.051 -2.643 -18.469 1 98.88 84 LEU A CA 1
ATOM 634 C C . LEU A 1 84 ? -4.645 -3.473 -19.594 1 98.88 84 LEU A C 1
ATOM 636 O O . LEU A 1 84 ? -3.994 -4.387 -20.109 1 98.88 84 LEU A O 1
ATOM 640 N N . ARG A 1 85 ? -5.801 -3.141 -20.031 1 98.81 85 ARG A N 1
ATOM 641 C CA . ARG A 1 85 ? -6.414 -3.842 -21.156 1 98.81 85 ARG A CA 1
ATOM 642 C C . ARG A 1 85 ? -5.574 -3.684 -22.422 1 98.81 85 ARG A C 1
ATOM 644 O O . ARG A 1 85 ? -5.445 -4.625 -23.203 1 98.81 85 ARG A O 1
ATOM 651 N N . ASN A 1 86 ? -4.98 -2.545 -22.609 1 98.69 86 ASN A N 1
ATOM 652 C CA . ASN A 1 86 ? -4.188 -2.258 -23.797 1 98.69 86 ASN A CA 1
ATOM 653 C C . ASN A 1 86 ? -2.811 -2.912 -23.734 1 98.69 86 ASN A C 1
ATOM 655 O O . ASN A 1 86 ? -2.191 -3.182 -24.766 1 98.69 86 ASN A O 1
ATOM 659 N N . SER A 1 87 ? -2.334 -3.133 -22.562 1 98.81 87 SER A N 1
ATOM 660 C CA . SER A 1 87 ? -0.937 -3.52 -22.391 1 98.81 87 SER A CA 1
ATOM 661 C C . SER A 1 87 ? -0.792 -5.035 -22.281 1 98.81 87 SER A C 1
ATOM 663 O O . SER A 1 87 ? 0.278 -5.582 -22.562 1 98.81 87 SER A O 1
ATOM 665 N N . LEU A 1 88 ? -1.819 -5.707 -21.875 1 98.81 88 LEU A N 1
ATOM 666 C CA . LEU A 1 88 ? -1.752 -7.148 -21.656 1 98.81 88 LEU A CA 1
ATOM 667 C C . LEU A 1 88 ? -2.125 -7.906 -22.922 1 98.81 88 LEU A C 1
ATOM 669 O O . LEU A 1 88 ? -2.754 -7.344 -23.828 1 98.81 88 LEU A O 1
ATOM 673 N N . PRO A 1 89 ? -1.649 -9.156 -23 1 98.69 89 PRO A N 1
ATOM 674 C CA . PRO A 1 89 ? -2.062 -9.953 -24.156 1 98.69 89 PRO A CA 1
ATOM 675 C C . PRO A 1 89 ? -3.578 -10.016 -24.312 1 98.69 89 PRO A C 1
ATOM 677 O O . PRO A 1 89 ? -4.312 -10.023 -23.328 1 98.69 89 PRO A O 1
ATOM 680 N N . ASP A 1 90 ? -4.062 -10.227 -25.531 1 98.38 90 ASP A N 1
ATOM 681 C CA . ASP A 1 90 ? -5.48 -10.156 -25.875 1 98.38 90 ASP A CA 1
ATOM 682 C C . ASP A 1 90 ? -6.273 -11.25 -25.172 1 98.38 90 ASP A C 1
ATOM 684 O O . ASP A 1 90 ? -7.457 -11.07 -24.875 1 98.38 90 ASP A O 1
ATOM 688 N N . HIS A 1 91 ? -5.629 -12.297 -24.953 1 98.5 91 HIS A N 1
ATOM 689 C CA . HIS A 1 91 ? -6.367 -13.43 -24.406 1 98.5 91 HIS A CA 1
ATOM 690 C C . HIS A 1 91 ? -6.555 -13.289 -22.906 1 98.5 91 HIS A C 1
ATOM 692 O O . HIS A 1 91 ? -7.301 -14.062 -22.297 1 98.5 91 HIS A O 1
ATOM 698 N N . VAL A 1 92 ? -5.883 -12.359 -22.266 1 98.88 92 VAL A N 1
ATOM 699 C CA . VAL A 1 92 ? -6.027 -12.133 -20.828 1 98.88 92 VAL A CA 1
ATOM 700 C C . VAL A 1 92 ? -7.285 -11.305 -20.562 1 98.88 92 VAL A C 1
ATOM 702 O O . VAL A 1 92 ? -7.402 -10.172 -21.047 1 98.88 92 VAL A O 1
ATOM 705 N N . VAL A 1 93 ? -8.219 -11.852 -19.781 1 98.94 93 VAL A N 1
ATOM 706 C CA . VAL A 1 93 ? -9.438 -11.148 -19.406 1 98.94 93 VAL A CA 1
ATOM 707 C C . VAL A 1 93 ? -9.156 -10.227 -18.219 1 98.94 93 VAL A C 1
ATOM 709 O O . VAL A 1 93 ? -8.688 -10.68 -17.172 1 98.94 93 VAL A O 1
ATOM 712 N N . VAL A 1 94 ? -9.414 -8.969 -18.391 1 98.94 94 VAL A N 1
ATOM 713 C CA . VAL A 1 94 ? -9.203 -7.984 -17.328 1 98.94 94 VAL A CA 1
ATOM 714 C C . VAL A 1 94 ? -10.547 -7.523 -16.766 1 98.94 94 VAL A C 1
ATOM 716 O O . VAL A 1 94 ? -11.375 -6.984 -17.5 1 98.94 94 VAL A O 1
ATOM 719 N N . GLN A 1 95 ? -10.711 -7.742 -15.414 1 98.75 95 GLN A N 1
ATOM 720 C CA . GLN A 1 95 ? -12.039 -7.504 -14.859 1 98.75 95 GLN A CA 1
ATOM 721 C C . GLN A 1 95 ? -11.953 -6.781 -13.516 1 98.75 95 GLN A C 1
ATOM 723 O O . GLN A 1 95 ? -11.195 -7.188 -12.633 1 98.75 95 GLN A O 1
ATOM 728 N N . ARG A 1 96 ? -12.703 -5.715 -13.398 1 97.94 96 ARG A N 1
ATOM 729 C CA . ARG A 1 96 ? -12.945 -5.086 -12.102 1 97.94 96 ARG A CA 1
ATOM 730 C C . ARG A 1 96 ? -14.016 -5.84 -11.32 1 97.94 96 ARG A C 1
ATOM 732 O O . ARG A 1 96 ? -15.055 -6.203 -11.875 1 97.94 96 ARG A O 1
ATOM 739 N N . ILE A 1 97 ? -13.727 -5.98 -10.023 1 96.75 97 ILE A N 1
ATOM 740 C CA . ILE A 1 97 ? -14.664 -6.75 -9.211 1 96.75 97 ILE A CA 1
ATOM 741 C C . ILE A 1 97 ? -15.242 -5.867 -8.109 1 96.75 97 ILE A C 1
ATOM 743 O O . ILE A 1 97 ? -14.516 -5.09 -7.484 1 96.75 97 ILE A O 1
ATOM 747 N N . GLU A 1 98 ? -16.609 -6.07 -7.961 1 94.44 98 GLU A N 1
ATOM 748 C CA . GLU A 1 98 ? -17.281 -5.441 -6.832 1 94.44 98 GLU A CA 1
ATOM 749 C C . GLU A 1 98 ? -17.234 -6.328 -5.59 1 94.44 98 GLU A C 1
ATOM 751 O O . GLU A 1 98 ? -18.031 -7.25 -5.441 1 94.44 98 GLU A O 1
ATOM 756 N N . GLU A 1 99 ? -16.281 -6.078 -4.766 1 93.81 99 GLU A N 1
ATOM 757 C CA . GLU A 1 99 ? -16.062 -6.828 -3.531 1 93.81 99 GLU A CA 1
ATOM 758 C C . GLU A 1 99 ? -15.688 -5.895 -2.381 1 93.81 99 GLU A C 1
ATOM 760 O O . GLU A 1 99 ? -14.922 -4.949 -2.561 1 93.81 99 GLU A O 1
ATOM 765 N N . ARG A 1 100 ? -16.344 -6.172 -1.266 1 90.31 100 ARG A N 1
ATOM 766 C CA . ARG A 1 100 ? -16.078 -5.348 -0.091 1 90.31 100 ARG A CA 1
ATOM 767 C C . ARG A 1 100 ? -14.602 -5.406 0.298 1 90.31 100 ARG A C 1
ATOM 769 O O . ARG A 1 100 ? -13.984 -4.371 0.555 1 90.31 100 ARG A O 1
ATOM 776 N N . LEU A 1 101 ? -14.102 -6.621 0.352 1 92.81 101 LEU A N 1
ATOM 777 C CA . LEU A 1 101 ? -12.664 -6.797 0.572 1 92.81 101 LEU A CA 1
ATOM 778 C C . LEU A 1 101 ? -11.875 -6.453 -0.687 1 92.81 101 LEU A C 1
ATOM 780 O O . LEU A 1 101 ? -11.656 -7.316 -1.54 1 92.81 101 LEU A O 1
ATOM 784 N N . SER A 1 102 ? -11.328 -5.18 -0.737 1 92.31 102 SER A N 1
ATOM 785 C CA . SER A 1 102 ? -10.844 -4.641 -2.002 1 92.31 102 SER A CA 1
ATOM 786 C C . SER A 1 102 ? -9.375 -5.008 -2.229 1 92.31 102 SER A C 1
ATOM 788 O O . SER A 1 102 ? -8.867 -4.875 -3.342 1 92.31 102 SER A O 1
ATOM 790 N N . ALA A 1 103 ? -8.695 -5.367 -1.151 1 97.38 103 ALA A N 1
ATOM 791 C CA . ALA A 1 103 ? -7.332 -5.855 -1.323 1 97.38 103 ALA A CA 1
ATOM 792 C C . ALA A 1 103 ? -7.32 -7.301 -1.809 1 97.38 103 ALA A C 1
ATOM 794 O O . ALA A 1 103 ? -7.012 -8.219 -1.044 1 97.38 103 ALA A O 1
ATOM 795 N N . LEU A 1 104 ? -7.586 -7.488 -3.084 1 98.56 104 LEU A N 1
ATOM 796 C CA . LEU A 1 104 ? -7.836 -8.805 -3.664 1 98.56 104 LEU A CA 1
ATOM 797 C C . LEU A 1 104 ? -6.617 -9.703 -3.512 1 98.56 104 LEU A C 1
ATOM 799 O O . LEU A 1 104 ? -6.754 -10.906 -3.291 1 98.56 104 LEU A O 1
ATOM 803 N N . GLY A 1 105 ? -5.473 -9.156 -3.59 1 98.62 105 GLY A N 1
ATOM 804 C CA . GLY A 1 105 ? -4.25 -9.938 -3.467 1 98.62 105 GLY A CA 1
ATOM 805 C C . GLY A 1 105 ? -4.066 -10.539 -2.088 1 98.62 105 GLY A C 1
ATOM 806 O O . GLY A 1 105 ? -3.326 -11.516 -1.924 1 98.62 105 GLY A O 1
ATOM 807 N N . ASN A 1 106 ? -4.664 -9.898 -1.108 1 97.88 106 ASN A N 1
ATOM 808 C CA . ASN A 1 106 ? -4.668 -10.469 0.237 1 97.88 106 ASN A CA 1
ATOM 809 C C . ASN A 1 106 ? -5.645 -11.633 0.353 1 97.88 106 ASN A C 1
ATOM 811 O O . ASN A 1 106 ? -5.43 -12.555 1.144 1 97.88 106 ASN A O 1
ATOM 815 N N . CYS A 1 107 ? -6.645 -11.617 -0.476 1 98.31 107 CYS A N 1
ATOM 816 C CA . CYS A 1 107 ? -7.797 -12.492 -0.287 1 98.31 107 CYS A CA 1
ATOM 817 C C . CYS A 1 107 ? -7.727 -13.695 -1.227 1 98.31 107 CYS A C 1
ATOM 819 O O . CYS A 1 107 ? -8.398 -14.703 -1.003 1 98.31 107 CYS A O 1
ATOM 821 N N . ILE A 1 108 ? -6.988 -13.5 -2.248 1 98.88 108 ILE A N 1
ATOM 822 C CA . ILE A 1 108 ? -6.992 -14.508 -3.303 1 98.88 108 ILE A CA 1
ATOM 823 C C . ILE A 1 108 ? -5.559 -14.867 -3.686 1 98.88 108 ILE A C 1
ATOM 825 O O . ILE A 1 108 ? -4.711 -13.977 -3.824 1 98.88 108 ILE A O 1
ATOM 829 N N . THR A 1 109 ? -5.234 -16.078 -3.82 1 98.94 109 THR A N 1
ATOM 830 C CA . THR A 1 109 ? -4.02 -16.578 -4.465 1 98.94 109 THR A CA 1
ATOM 831 C C . THR A 1 109 ? -4.344 -17.703 -5.438 1 98.94 109 THR A C 1
ATOM 833 O O . THR A 1 109 ? -5.301 -18.453 -5.234 1 98.94 109 THR A O 1
ATOM 836 N N . CYS A 1 110 ? -3.547 -17.75 -6.59 1 98.94 110 CYS A N 1
ATOM 837 C CA . CYS A 1 110 ? -3.91 -18.75 -7.594 1 98.94 110 CYS A CA 1
ATOM 838 C C . CYS A 1 110 ? -2.711 -19.109 -8.461 1 98.94 110 CYS A C 1
ATOM 840 O O . CYS A 1 110 ? -1.721 -18.375 -8.5 1 98.94 110 CYS A O 1
ATOM 842 N N . ASN A 1 111 ? -2.744 -20.281 -8.992 1 98.88 111 ASN A N 1
ATOM 843 C CA . ASN A 1 111 ? -2.002 -20.641 -10.195 1 98.88 111 ASN A CA 1
ATOM 844 C C . ASN A 1 111 ? -2.92 -20.75 -11.406 1 98.88 111 ASN A C 1
ATOM 846 O O . ASN A 1 111 ? -3.967 -20.109 -11.461 1 98.88 111 ASN A O 1
ATOM 850 N N . ASP A 1 112 ? -2.494 -21.516 -12.438 1 98.94 112 ASP A N 1
ATOM 851 C CA . ASP A 1 112 ? -3.289 -21.547 -13.656 1 98.94 112 ASP A CA 1
ATOM 852 C C . ASP A 1 112 ? -4.414 -22.578 -13.555 1 98.94 112 ASP A C 1
ATOM 854 O O . ASP A 1 112 ? -5.184 -22.766 -14.5 1 98.94 112 ASP A O 1
ATOM 858 N N . HIS A 1 113 ? -4.617 -23.188 -12.375 1 98.88 113 HIS A N 1
ATOM 859 C CA . HIS A 1 113 ? -5.57 -24.297 -12.273 1 98.88 113 HIS A CA 1
ATOM 860 C C . HIS A 1 113 ? -6.484 -24.125 -11.07 1 98.88 113 HIS A C 1
ATOM 862 O O . HIS A 1 113 ? -7.637 -24.562 -11.094 1 98.88 113 HIS A O 1
ATOM 868 N N . VAL A 1 114 ? -5.996 -23.547 -10.039 1 98.88 114 VAL A N 1
ATOM 869 C CA . VAL A 1 114 ? -6.73 -23.469 -8.781 1 98.88 114 VAL A CA 1
ATOM 870 C C . VAL A 1 114 ? -6.555 -22.078 -8.18 1 98.88 114 VAL A C 1
ATOM 872 O O . VAL A 1 114 ? -5.516 -21.438 -8.359 1 98.88 114 VAL A O 1
ATOM 875 N N . ALA A 1 115 ? -7.598 -21.594 -7.457 1 98.94 115 ALA A N 1
ATOM 876 C CA . ALA A 1 115 ? -7.516 -20.422 -6.605 1 98.94 115 ALA A CA 1
ATOM 877 C C . ALA A 1 115 ? -7.941 -20.734 -5.176 1 98.94 115 ALA A C 1
ATOM 879 O O . ALA A 1 115 ? -8.906 -21.484 -4.961 1 98.94 115 ALA A O 1
ATOM 880 N N . LEU A 1 116 ? -7.184 -20.25 -4.23 1 98.88 116 LEU A N 1
ATOM 881 C CA . LEU A 1 116 ? -7.613 -20.188 -2.84 1 98.88 116 LEU A CA 1
ATOM 882 C C . LEU A 1 116 ? -8.195 -18.812 -2.52 1 98.88 116 LEU A C 1
ATOM 884 O O . LEU A 1 116 ? -7.641 -17.781 -2.922 1 98.88 116 LEU A O 1
ATOM 888 N N . ALA A 1 117 ? -9.32 -18.812 -1.85 1 98.75 117 ALA A N 1
ATOM 889 C CA . ALA A 1 117 ? -10.016 -17.562 -1.61 1 98.75 117 ALA A CA 1
ATOM 890 C C . ALA A 1 117 ? -10.375 -17.406 -0.136 1 98.75 117 ALA A C 1
ATOM 892 O O . ALA A 1 117 ? -10.648 -18.391 0.551 1 98.75 117 ALA A O 1
ATOM 893 N N . HIS A 1 118 ? -10.359 -16.156 0.247 1 98.38 118 HIS A N 1
ATOM 894 C CA . HIS A 1 118 ? -10.867 -15.773 1.56 1 98.38 118 HIS A CA 1
ATOM 895 C C . HIS A 1 118 ? -12.234 -16.406 1.823 1 98.38 118 HIS A C 1
ATOM 897 O O . HIS A 1 118 ? -13.117 -16.359 0.96 1 98.38 118 HIS A O 1
ATOM 903 N N . PRO A 1 119 ? -12.445 -16.922 3.055 1 97.69 119 PRO A N 1
ATOM 904 C CA . PRO A 1 119 ? -13.688 -17.641 3.33 1 97.69 119 PRO A CA 1
ATOM 905 C C . PRO A 1 119 ? -14.914 -16.734 3.275 1 97.69 119 PRO A C 1
ATOM 907 O O . PRO A 1 119 ? -16.031 -17.203 3.016 1 97.69 119 PRO A O 1
ATOM 910 N N . ASP A 1 120 ? -14.758 -15.453 3.418 1 95.62 120 ASP A N 1
ATOM 911 C CA . ASP A 1 120 ? -15.906 -14.57 3.537 1 95.62 120 ASP A CA 1
ATOM 912 C C . ASP A 1 120 ? -16.141 -13.789 2.244 1 95.62 120 ASP A C 1
ATOM 914 O O . ASP A 1 120 ? -16.875 -12.805 2.232 1 95.62 120 ASP A O 1
ATOM 918 N N . LEU A 1 121 ? -15.484 -14.18 1.212 1 96.75 121 LEU A N 1
ATOM 919 C CA . LEU A 1 121 ? -15.766 -13.523 -0.06 1 96.75 121 LEU A CA 1
ATOM 920 C C . LEU A 1 121 ? -17.219 -13.75 -0.482 1 96.75 121 LEU A C 1
ATOM 922 O O . LEU A 1 121 ? -17.781 -14.812 -0.214 1 96.75 121 LEU A O 1
ATOM 926 N N . ASP A 1 122 ? -17.719 -12.789 -1.209 1 96.31 122 ASP A N 1
ATOM 927 C CA . ASP A 1 122 ? -19.062 -12.945 -1.767 1 96.31 122 ASP A CA 1
ATOM 928 C C . ASP A 1 122 ? -19.094 -14.078 -2.785 1 96.31 122 ASP A C 1
ATOM 930 O O . ASP A 1 122 ? -18.141 -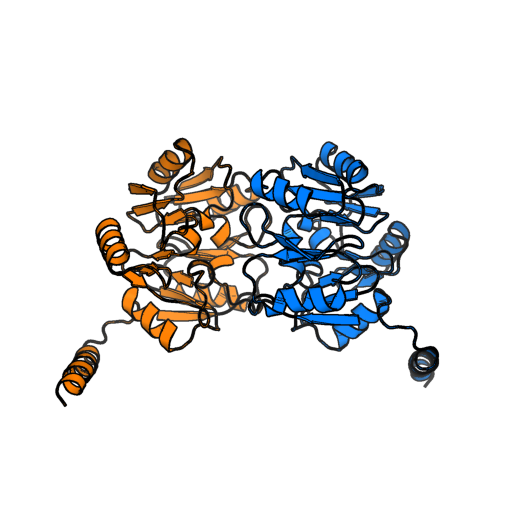14.289 -3.535 1 96.31 122 ASP A O 1
ATOM 934 N N . LYS A 1 123 ? -20.266 -14.719 -2.844 1 96.75 123 LYS A N 1
ATOM 935 C CA . LYS A 1 123 ? -20.438 -15.812 -3.791 1 96.75 123 LYS A CA 1
ATOM 936 C C . LYS A 1 123 ? -20.281 -15.336 -5.23 1 96.75 123 LYS A C 1
ATOM 938 O O . LYS A 1 123 ? -19.703 -16.031 -6.062 1 96.75 123 LYS A O 1
ATOM 943 N N . ASP A 1 124 ? -20.781 -14.172 -5.457 1 97.5 124 ASP A N 1
ATOM 944 C CA . ASP A 1 124 ? -20.641 -13.617 -6.797 1 97.5 124 ASP A CA 1
ATOM 945 C C . ASP A 1 124 ? -19.172 -13.398 -7.156 1 97.5 124 ASP A C 1
ATOM 947 O O . ASP A 1 124 ? -18.781 -13.586 -8.312 1 97.5 124 ASP A O 1
ATOM 951 N N . THR A 1 125 ? -18.5 -13.016 -6.18 1 97.75 125 THR A N 1
ATOM 952 C CA . THR A 1 125 ? -17.062 -12.82 -6.398 1 97.75 125 THR A CA 1
ATOM 953 C C . THR A 1 125 ? -16.375 -14.148 -6.699 1 97.75 125 THR A C 1
ATOM 955 O O . THR A 1 125 ? -15.531 -14.234 -7.59 1 97.75 125 THR A O 1
ATOM 958 N N . GLU A 1 126 ? -16.734 -15.125 -5.984 1 98.19 126 GLU A N 1
ATOM 959 C CA . GLU A 1 126 ? -16.188 -16.453 -6.227 1 98.19 126 GLU A CA 1
ATOM 960 C C . GLU A 1 126 ? -16.469 -16.922 -7.656 1 98.19 126 GLU A C 1
ATOM 962 O O . GLU A 1 126 ? -15.586 -17.469 -8.312 1 98.19 126 GLU A O 1
ATOM 967 N N . GLU A 1 127 ? -17.609 -16.719 -8.109 1 98.38 127 GLU A N 1
ATOM 968 C CA . GLU A 1 127 ? -17.984 -17.078 -9.477 1 98.38 127 GLU A CA 1
ATOM 969 C C . GLU A 1 127 ? -17.172 -16.297 -10.492 1 98.38 127 GLU A C 1
ATOM 971 O O . GLU A 1 127 ? -16.734 -16.844 -11.516 1 98.38 127 GLU A O 1
ATOM 976 N N . MET A 1 128 ? -16.969 -15.062 -10.203 1 98.31 128 MET A N 1
ATOM 977 C CA . MET A 1 128 ? -16.188 -14.227 -11.102 1 98.31 128 MET A CA 1
ATOM 978 C C . MET A 1 128 ? -14.742 -14.711 -11.164 1 98.31 128 MET A C 1
ATOM 980 O O . MET A 1 128 ? -14.125 -14.703 -12.234 1 98.31 128 MET A O 1
ATOM 984 N N . ILE A 1 129 ? -14.227 -15.07 -10.016 1 98.81 129 ILE A N 1
ATOM 985 C CA . ILE A 1 129 ? -12.875 -15.617 -9.984 1 98.81 129 ILE A CA 1
ATOM 986 C C . ILE A 1 129 ? -12.797 -16.844 -10.891 1 98.81 129 ILE A C 1
ATOM 988 O O . ILE A 1 129 ? -11.898 -16.938 -11.734 1 98.81 129 ILE A O 1
ATOM 992 N N . ALA A 1 130 ? -13.695 -17.75 -10.742 1 98.88 130 ALA A N 1
ATOM 993 C CA . ALA A 1 130 ? -13.719 -18.969 -11.547 1 98.88 130 ALA A CA 1
ATOM 994 C C . ALA A 1 130 ? -13.805 -18.656 -13.031 1 98.88 130 ALA A C 1
ATOM 996 O O . ALA A 1 130 ? -13.078 -19.234 -13.844 1 98.88 130 ALA A O 1
ATOM 997 N N . ASP A 1 131 ? -14.633 -17.75 -13.359 1 98.81 131 ASP A N 1
ATOM 998 C CA . ASP A 1 131 ? -14.891 -17.453 -14.758 1 98.81 131 ASP A CA 1
ATOM 999 C C . ASP A 1 131 ? -13.711 -16.719 -15.398 1 98.81 131 ASP A C 1
ATOM 1001 O O . ASP A 1 131 ? -13.273 -17.078 -16.484 1 98.81 131 ASP A O 1
ATOM 1005 N N . VAL A 1 132 ? -13.203 -15.734 -14.719 1 98.88 132 VAL A N 1
ATOM 1006 C CA . VAL A 1 132 ? -12.188 -14.859 -15.297 1 98.88 132 VAL A CA 1
ATOM 1007 C C . VAL A 1 132 ? -10.836 -15.578 -15.305 1 98.88 132 VAL A C 1
ATOM 1009 O O . VAL A 1 132 ? -10.094 -15.5 -16.281 1 98.88 132 VAL A O 1
ATOM 1012 N N . LEU A 1 133 ? -10.531 -16.297 -14.242 1 98.94 133 LEU A N 1
ATOM 1013 C CA . LEU A 1 133 ? -9.219 -16.938 -14.117 1 98.94 133 LEU A CA 1
ATOM 1014 C C . LEU A 1 133 ? -9.258 -18.359 -14.656 1 98.94 133 LEU A C 1
ATOM 1016 O O . LEU A 1 133 ? -8.211 -18.984 -14.852 1 98.94 133 LEU A O 1
ATOM 1020 N N . GLY A 1 134 ? -10.453 -18.859 -14.906 1 98.88 134 GLY A N 1
ATOM 1021 C CA . GLY A 1 134 ? -10.586 -20.203 -15.43 1 98.88 134 GLY A CA 1
ATOM 1022 C C . GLY A 1 134 ? -10.062 -21.266 -14.477 1 98.88 134 GLY A C 1
ATOM 1023 O O . GLY A 1 134 ? -9.32 -22.156 -14.875 1 98.88 134 GLY A O 1
ATOM 1024 N N . VAL A 1 135 ? -10.469 -21.141 -13.273 1 98.94 135 VAL A N 1
ATOM 1025 C CA . VAL A 1 135 ? -9.906 -22.047 -12.273 1 98.94 135 VAL A CA 1
ATOM 1026 C C . VAL A 1 135 ? -11.016 -22.531 -11.344 1 98.94 135 VAL A C 1
ATOM 1028 O O . VAL A 1 135 ? -12.094 -21.953 -11.281 1 98.94 135 VAL A O 1
ATOM 1031 N N . GLU A 1 136 ? -10.68 -23.656 -10.625 1 98.75 136 GLU A N 1
ATOM 1032 C CA . GLU A 1 136 ? -11.484 -24.047 -9.469 1 98.75 136 GLU A CA 1
ATOM 1033 C C . GLU A 1 136 ? -11.148 -23.203 -8.25 1 98.75 136 GLU A C 1
ATOM 1035 O O . GLU A 1 136 ? -9.977 -22.922 -7.98 1 98.75 136 GLU A O 1
ATOM 1040 N N . VAL A 1 137 ? -12.195 -22.797 -7.551 1 98.81 137 VAL A N 1
ATOM 1041 C CA . VAL A 1 137 ? -11.984 -21.906 -6.414 1 98.81 137 VAL A CA 1
ATOM 1042 C C . VAL A 1 137 ? -12.32 -22.641 -5.117 1 98.81 137 VAL A C 1
ATOM 1044 O O . VAL A 1 137 ? -13.375 -23.281 -5.008 1 98.81 137 VAL A O 1
ATOM 1047 N N . PHE A 1 138 ? -11.43 -22.547 -4.113 1 98.62 138 PHE A N 1
ATOM 1048 C CA . PHE A 1 138 ? -11.648 -23.125 -2.795 1 98.62 138 PHE A CA 1
ATOM 1049 C C . PHE A 1 138 ? -11.508 -22.078 -1.704 1 98.62 138 PHE A C 1
ATOM 1051 O O . PHE A 1 138 ? -10.477 -21.406 -1.611 1 98.62 138 PHE A O 1
ATOM 1058 N N . ARG A 1 139 ? -12.531 -22 -0.9 1 98 139 ARG A N 1
ATOM 1059 C CA . ARG A 1 139 ? -12.43 -21.188 0.3 1 98 139 ARG A CA 1
ATOM 1060 C C . ARG A 1 139 ? -11.633 -21.891 1.387 1 98 139 ARG A C 1
ATOM 1062 O O . ARG A 1 139 ? -11.977 -23 1.793 1 98 139 ARG A O 1
ATOM 1069 N N . GLN A 1 140 ? -10.547 -21.25 1.782 1 96.38 140 GLN A N 1
ATOM 1070 C CA . GLN A 1 140 ? -9.609 -21.906 2.682 1 96.38 140 GLN A CA 1
ATOM 1071 C C . GLN A 1 140 ? -8.969 -20.906 3.639 1 96.38 140 GLN A C 1
ATOM 1073 O O . GLN A 1 140 ? -9.102 -19.688 3.455 1 96.38 140 GLN A O 1
ATOM 1078 N N . THR A 1 141 ? -8.406 -21.453 4.652 1 97.56 141 THR A N 1
ATOM 1079 C CA . THR A 1 141 ? -7.438 -20.719 5.465 1 97.56 141 THR A CA 1
ATOM 1080 C C . THR A 1 141 ? -6.055 -21.359 5.371 1 97.56 141 THR A C 1
ATOM 1082 O O . THR A 1 141 ? -5.93 -22.531 4.98 1 97.56 141 THR A O 1
ATOM 1085 N N . ILE A 1 142 ? -5.035 -20.578 5.621 1 97.62 142 ILE A N 1
ATOM 1086 C CA . ILE A 1 142 ? -3.664 -21.062 5.723 1 97.62 142 ILE A CA 1
ATOM 1087 C C . ILE A 1 142 ? -3.15 -20.875 7.148 1 97.62 142 ILE A C 1
ATOM 1089 O O . ILE A 1 142 ? -2.957 -19.734 7.594 1 97.62 142 ILE A O 1
ATOM 1093 N N . ALA A 1 143 ? -2.895 -21.984 7.852 1 97.19 143 ALA A N 1
ATOM 1094 C CA . ALA A 1 143 ? -2.475 -21.922 9.25 1 97.19 143 ALA A CA 1
ATOM 1095 C C . ALA A 1 143 ? -3.434 -21.062 10.07 1 97.19 143 ALA A C 1
ATOM 1097 O O . ALA A 1 143 ? -3 -20.234 10.883 1 97.19 143 ALA A O 1
ATOM 1098 N N . GLY A 1 144 ? -4.617 -21.156 9.719 1 96.44 144 GLY A N 1
ATOM 1099 C CA . GLY A 1 144 ? -5.641 -20.438 10.461 1 96.44 144 GLY A CA 1
ATOM 1100 C C . GLY A 1 144 ? -5.809 -19 10.008 1 96.44 144 GLY A C 1
ATOM 1101 O O . GLY A 1 144 ? -6.672 -18.281 10.516 1 96.44 144 GLY A O 1
ATOM 1102 N N . ASN A 1 145 ? -5.055 -18.578 9.062 1 96.19 145 ASN A N 1
ATOM 1103 C CA . ASN A 1 145 ? -5.16 -17.203 8.562 1 96.19 145 ASN A CA 1
ATOM 1104 C C . ASN A 1 145 ? -6.105 -17.125 7.371 1 96.19 145 ASN A C 1
ATOM 1106 O O . ASN A 1 145 ? -5.992 -17.891 6.422 1 96.19 145 ASN A O 1
ATOM 1110 N N . ILE A 1 146 ? -6.961 -16.109 7.461 1 96.81 146 ILE A N 1
ATOM 1111 C CA . ILE A 1 146 ? -8.023 -16 6.461 1 96.81 146 ILE A CA 1
ATOM 1112 C C . ILE A 1 146 ? -7.488 -15.281 5.227 1 96.81 146 ILE A C 1
ATOM 1114 O O . ILE A 1 146 ? -8.078 -15.367 4.148 1 96.81 146 ILE A O 1
ATOM 1118 N N . LEU A 1 147 ? -6.379 -14.5 5.355 1 97.19 147 LEU A N 1
ATOM 1119 C CA . LEU A 1 147 ? -5.789 -13.797 4.223 1 97.19 147 LEU A CA 1
ATOM 1120 C C . LEU A 1 147 ? -4.871 -14.719 3.428 1 97.19 147 LEU A C 1
ATOM 1122 O O . LEU A 1 147 ? -3.652 -14.523 3.416 1 97.19 147 LEU A O 1
ATOM 1126 N N . VAL A 1 148 ? -5.434 -15.586 2.68 1 98.5 148 VAL A N 1
ATOM 1127 C CA . VAL A 1 148 ? -4.715 -16.672 2.01 1 98.5 148 VAL A CA 1
ATOM 1128 C C . VAL A 1 148 ? -3.746 -16.094 0.984 1 98.5 148 VAL A C 1
ATOM 1130 O O . VAL A 1 148 ? -2.654 -16.625 0.779 1 98.5 148 VAL A O 1
ATOM 1133 N N . GLY A 1 149 ? -4.09 -14.945 0.411 1 98.62 149 GLY A N 1
ATOM 1134 C CA . GLY A 1 149 ? -3.221 -14.328 -0.58 1 98.62 149 GLY A CA 1
ATOM 1135 C C . GLY A 1 149 ? -1.949 -13.758 0.015 1 98.62 149 GLY A C 1
ATOM 1136 O O . GLY A 1 149 ? -0.967 -13.539 -0.698 1 98.62 149 GLY A O 1
ATOM 1137 N N . SER A 1 150 ? -1.979 -13.539 1.262 1 97.75 150 SER A N 1
ATOM 1138 C CA . SER A 1 150 ? -0.815 -13 1.955 1 97.75 150 SER A CA 1
ATOM 1139 C C . SER A 1 150 ? 0.125 -14.109 2.41 1 97.75 150 SER A C 1
ATOM 1141 O O . SER A 1 150 ? 1.348 -13.961 2.342 1 97.75 150 SER A O 1
ATOM 1143 N N . PHE A 1 151 ? -0.48 -15.242 2.73 1 98.44 151 PHE A N 1
ATOM 1144 C CA . PHE A 1 151 ? 0.307 -16.219 3.482 1 98.44 151 PHE A CA 1
ATOM 1145 C C . PHE A 1 151 ? 0.649 -17.422 2.619 1 98.44 151 PHE A C 1
ATOM 1147 O O . PHE A 1 151 ? 1.141 -18.438 3.123 1 98.44 151 PHE A O 1
ATOM 1154 N N . CYS A 1 152 ? 0.385 -17.25 1.371 1 98.69 152 CYS A N 1
ATOM 1155 C CA . CYS A 1 152 ? 0.685 -18.297 0.407 1 98.69 152 CYS A CA 1
ATOM 1156 C C . CYS A 1 152 ? 1.06 -17.719 -0.947 1 98.69 152 CYS A C 1
ATOM 1158 O O . CYS A 1 152 ? 0.472 -16.719 -1.38 1 98.69 152 CYS A O 1
ATOM 1160 N N . ALA A 1 153 ? 2.072 -18.266 -1.519 1 98.94 153 ALA A N 1
ATOM 1161 C CA . ALA A 1 153 ? 2.385 -18.078 -2.932 1 98.94 153 ALA A CA 1
ATOM 1162 C C . ALA A 1 153 ? 2.65 -19.406 -3.623 1 98.94 153 ALA A C 1
ATOM 1164 O O . ALA A 1 153 ? 3.406 -20.234 -3.111 1 98.94 153 ALA A O 1
ATOM 1165 N N . PHE A 1 154 ? 1.954 -19.641 -4.844 1 98.88 154 PHE A N 1
ATOM 1166 C CA . PHE A 1 154 ? 2.225 -20.891 -5.523 1 98.88 154 PHE A CA 1
ATOM 1167 C C . PHE A 1 154 ? 2.08 -20.734 -7.031 1 98.88 154 PHE A C 1
ATOM 1169 O O . PHE A 1 154 ? 1.326 -19.891 -7.504 1 98.88 154 PHE A O 1
ATOM 1176 N N . SER A 1 155 ? 2.961 -21.469 -7.766 1 98.88 155 SER A N 1
ATOM 1177 C CA . SER A 1 155 ? 2.922 -21.641 -9.219 1 98.88 155 SER A CA 1
ATOM 1178 C C . SER A 1 155 ? 2.346 -23 -9.602 1 98.88 155 SER A C 1
ATOM 1180 O O . SER A 1 155 ? 1.755 -23.688 -8.766 1 98.88 155 SER A O 1
ATOM 1182 N N . ASN A 1 156 ? 2.465 -23.297 -10.914 1 98.88 156 ASN A N 1
ATOM 1183 C CA . ASN A 1 156 ? 2.047 -24.625 -11.352 1 98.88 156 ASN A CA 1
ATOM 1184 C C . ASN A 1 156 ? 3.049 -25.703 -10.93 1 98.88 156 ASN A C 1
ATOM 1186 O O . ASN A 1 156 ? 2.799 -26.891 -11.109 1 98.88 156 ASN A O 1
ATOM 1190 N N . ARG A 1 157 ? 4.141 -25.297 -10.266 1 98.62 157 ARG A N 1
ATOM 1191 C CA . ARG A 1 157 ? 5.234 -26.234 -10.016 1 98.62 157 ARG A CA 1
ATOM 1192 C C . ARG A 1 157 ? 5.438 -26.453 -8.523 1 98.62 157 ARG A C 1
ATOM 1194 O O . ARG A 1 157 ? 6 -27.469 -8.109 1 98.62 157 ARG A O 1
ATOM 1201 N N . GLY A 1 158 ? 4.996 -25.531 -7.719 1 98.81 158 GLY A N 1
ATOM 1202 C CA . GLY A 1 158 ? 5.188 -25.609 -6.281 1 98.81 158 GLY A CA 1
ATOM 1203 C C . GLY A 1 158 ? 4.684 -24.375 -5.547 1 98.81 158 GLY A C 1
ATOM 1204 O O . GLY A 1 158 ? 4.168 -23.453 -6.164 1 98.81 158 GLY A O 1
ATOM 1205 N N . GLY A 1 159 ? 4.789 -24.453 -4.188 1 98.88 159 GLY A N 1
ATOM 1206 C CA . GLY A 1 159 ? 4.301 -23.328 -3.412 1 98.88 159 GLY A CA 1
ATOM 1207 C C . GLY A 1 159 ? 4.961 -23.203 -2.051 1 98.88 159 GLY A C 1
ATOM 1208 O O . GLY A 1 159 ? 5.555 -24.156 -1.555 1 98.88 159 GLY A O 1
ATOM 1209 N N . LEU A 1 160 ? 4.918 -22.031 -1.53 1 98.94 160 LEU A N 1
ATOM 1210 C CA . LEU A 1 160 ? 5.383 -21.672 -0.197 1 98.94 160 LEU A CA 1
ATOM 1211 C C . LEU A 1 160 ? 4.23 -21.141 0.65 1 98.94 160 LEU A C 1
ATOM 1213 O O . LEU A 1 160 ? 3.457 -20.297 0.196 1 98.94 160 LEU A O 1
ATOM 1217 N N . VAL A 1 161 ? 4.078 -21.75 1.888 1 98.88 161 VAL A N 1
ATOM 1218 C CA . VAL A 1 161 ? 2.967 -21.359 2.75 1 98.88 161 VAL A CA 1
ATOM 1219 C C . VAL A 1 161 ? 3.502 -20.922 4.113 1 98.88 161 VAL A C 1
ATOM 1221 O O . VAL A 1 161 ? 4.688 -21.109 4.41 1 98.88 161 VAL A O 1
ATOM 1224 N N . HIS A 1 162 ? 2.635 -20.359 4.863 1 98.69 162 HIS A N 1
ATOM 1225 C CA . HIS A 1 162 ? 2.936 -19.859 6.203 1 98.69 162 HIS A CA 1
ATOM 1226 C C . HIS A 1 162 ? 3.73 -20.891 7.004 1 98.69 162 HIS A C 1
ATOM 1228 O O . HIS A 1 162 ? 3.43 -22.094 6.957 1 98.69 162 HIS A O 1
ATOM 1234 N N . PRO A 1 163 ? 4.715 -20.406 7.777 1 98.44 163 PRO A N 1
ATOM 1235 C CA . PRO A 1 163 ? 5.629 -21.328 8.445 1 98.44 163 PRO A CA 1
ATOM 1236 C C . PRO A 1 163 ? 4.941 -22.172 9.523 1 98.44 163 PRO A C 1
ATOM 1238 O O . PRO A 1 163 ? 5.445 -23.234 9.898 1 98.44 163 PRO A O 1
ATOM 1241 N N . HIS A 1 164 ? 3.783 -21.828 9.93 1 98.31 164 HIS A N 1
ATOM 1242 C CA . HIS A 1 164 ? 3.105 -22.562 10.984 1 98.31 164 HIS A CA 1
ATOM 1243 C C . HIS A 1 164 ? 2.014 -23.469 10.422 1 98.31 164 HIS A C 1
ATOM 1245 O O . HIS A 1 164 ? 1.157 -23.953 11.156 1 98.31 164 HIS A O 1
ATOM 1251 N N . THR A 1 165 ? 2.053 -23.688 9.211 1 98.56 165 THR A N 1
ATOM 1252 C CA . THR A 1 165 ? 1.144 -24.656 8.617 1 98.56 165 THR A CA 1
ATOM 1253 C C . THR A 1 165 ? 1.498 -26.078 9.062 1 98.56 165 THR A C 1
ATOM 1255 O O . THR A 1 165 ? 2.639 -26.516 8.906 1 98.56 165 THR A O 1
ATOM 1258 N N . SER A 1 166 ? 0.546 -26.766 9.555 1 98 166 SER A N 1
ATOM 1259 C CA . SER A 1 166 ? 0.808 -28.109 10.039 1 98 166 SER A CA 1
ATOM 1260 C C . SER A 1 166 ? 1.09 -29.078 8.883 1 98 166 SER A C 1
ATOM 1262 O O . SER A 1 166 ? 0.691 -28.812 7.746 1 98 166 SER A O 1
ATOM 1264 N N . ILE A 1 167 ? 1.688 -30.156 9.227 1 97.5 167 ILE A N 1
ATOM 1265 C CA . ILE A 1 167 ? 1.986 -31.188 8.234 1 97.5 167 ILE A CA 1
ATOM 1266 C C . ILE A 1 167 ? 0.688 -31.703 7.613 1 97.5 167 ILE A C 1
ATOM 1268 O O . ILE A 1 167 ? 0.61 -31.891 6.398 1 97.5 167 ILE A O 1
ATOM 1272 N N . GLU A 1 168 ? -0.281 -31.844 8.445 1 97.62 168 GLU A N 1
ATOM 1273 C CA . GLU A 1 168 ? -1.578 -32.312 7.965 1 97.62 168 GLU A CA 1
ATOM 1274 C C . GLU A 1 168 ? -2.199 -31.312 6.996 1 97.62 168 GLU A C 1
ATOM 1276 O O . GLU A 1 168 ? -2.67 -31.688 5.922 1 97.62 168 GLU A O 1
ATOM 1281 N N . ASP A 1 169 ? -2.197 -30.078 7.414 1 97.75 169 ASP A N 1
ATOM 1282 C CA . ASP A 1 169 ? -2.74 -29.016 6.555 1 97.75 169 ASP A CA 1
ATOM 1283 C C . ASP A 1 169 ? -1.943 -28.906 5.258 1 97.75 169 ASP A C 1
ATOM 1285 O O . ASP A 1 169 ? -2.512 -28.656 4.195 1 97.75 169 ASP A O 1
ATOM 1289 N N . LEU A 1 170 ? -0.653 -29.078 5.426 1 98.12 170 LEU A N 1
ATOM 1290 C CA . LEU A 1 170 ? 0.229 -29.016 4.266 1 98.12 170 LEU A CA 1
ATOM 1291 C C . LEU A 1 170 ? -0.104 -30.109 3.258 1 98.12 170 LEU A C 1
ATOM 1293 O O . LEU A 1 170 ? -0.194 -29.844 2.057 1 98.12 170 LEU A O 1
ATOM 1297 N N . ASP A 1 171 ? -0.284 -31.266 3.682 1 97.69 171 ASP A N 1
ATOM 1298 C CA . ASP A 1 171 ? -0.624 -32.406 2.83 1 97.69 171 ASP A CA 1
ATOM 1299 C C . ASP A 1 171 ? -1.979 -32.188 2.158 1 97.69 171 ASP A C 1
ATOM 1301 O O . ASP A 1 171 ? -2.141 -32.469 0.97 1 97.69 171 ASP A O 1
ATOM 1305 N N . GLU A 1 172 ? -2.861 -31.75 2.953 1 97.69 172 GLU A N 1
ATOM 1306 C CA . GLU A 1 172 ? -4.195 -31.484 2.416 1 97.69 172 GLU A CA 1
ATOM 1307 C C . GLU A 1 172 ? -4.156 -30.422 1.322 1 97.69 172 GLU A C 1
ATOM 1309 O O . GLU A 1 172 ? -4.758 -30.594 0.261 1 97.69 172 GLU A O 1
ATOM 1314 N N . LEU A 1 173 ? -3.498 -29.375 1.614 1 98.31 173 LEU A N 1
ATOM 1315 C CA . LEU A 1 173 ? -3.389 -28.281 0.65 1 98.31 173 LEU A CA 1
ATOM 1316 C C . LEU A 1 173 ? -2.643 -28.734 -0.601 1 98.31 173 LEU A C 1
ATOM 1318 O O . LEU A 1 173 ? -3.01 -28.375 -1.717 1 98.31 173 LEU A O 1
ATOM 1322 N N . SER A 1 174 ? -1.561 -29.469 -0.42 1 98.5 174 SER A N 1
ATOM 1323 C CA . SER A 1 174 ? -0.791 -29.984 -1.549 1 98.5 174 SER A CA 1
ATOM 1324 C C . SER A 1 174 ? -1.651 -30.859 -2.451 1 98.5 174 SER A C 1
ATOM 1326 O O . SER A 1 174 ? -1.539 -30.797 -3.678 1 98.5 174 SER A O 1
ATOM 1328 N N . THR A 1 175 ? -2.447 -31.656 -1.837 1 97.94 175 THR A N 1
ATOM 1329 C CA . THR A 1 175 ? -3.355 -32.5 -2.59 1 97.94 175 THR A CA 1
ATOM 1330 C C . THR A 1 175 ? -4.391 -31.672 -3.338 1 97.94 175 THR A C 1
ATOM 1332 O O . THR A 1 175 ? -4.68 -31.938 -4.508 1 97.94 175 THR A O 1
ATOM 1335 N N . LEU A 1 176 ? -4.906 -30.719 -2.656 1 97.81 176 LEU A N 1
ATOM 1336 C CA . LEU A 1 176 ? -5.918 -29.844 -3.232 1 97.81 176 LEU A CA 1
ATOM 1337 C C . LEU A 1 176 ? -5.355 -29.078 -4.43 1 97.81 176 LEU A C 1
ATOM 1339 O O . LEU A 1 176 ? -6.02 -28.953 -5.461 1 97.81 176 LEU A O 1
ATOM 1343 N N . LEU A 1 177 ? -4.129 -28.578 -4.34 1 98.5 177 LEU A N 1
ATOM 1344 C CA . LEU A 1 177 ? -3.514 -27.703 -5.336 1 98.5 177 LEU A CA 1
ATOM 1345 C C . LEU A 1 177 ? -2.773 -28.516 -6.391 1 98.5 177 LEU A C 1
ATOM 1347 O O . LEU A 1 177 ? -2.426 -28 -7.453 1 98.5 177 LEU A O 1
ATOM 1351 N N . GLN A 1 178 ? -2.441 -29.781 -6.047 1 98.38 178 GLN A N 1
ATOM 1352 C CA . GLN A 1 178 ? -1.757 -30.703 -6.93 1 98.38 178 GLN A CA 1
ATOM 1353 C C . GLN A 1 178 ? -0.348 -30.219 -7.262 1 98.38 178 GLN A C 1
ATOM 1355 O O . GLN A 1 178 ? 0.094 -30.328 -8.406 1 98.38 178 GLN A O 1
ATOM 1360 N N . VAL A 1 179 ? 0.304 -29.578 -6.312 1 98.62 179 VAL A N 1
ATOM 1361 C CA . VAL A 1 179 ? 1.71 -29.188 -6.391 1 98.62 179 VAL A CA 1
ATOM 1362 C C . VAL A 1 179 ? 2.377 -29.391 -5.031 1 98.62 179 VAL A C 1
ATOM 1364 O O . VAL A 1 179 ? 1.711 -29.359 -3.992 1 98.62 179 VAL A O 1
ATOM 1367 N N . PRO A 1 180 ? 3.752 -29.625 -5.008 1 98.62 180 PRO A N 1
ATOM 1368 C CA . PRO A 1 180 ? 4.445 -29.672 -3.719 1 98.62 180 PRO A CA 1
ATOM 1369 C C . PRO A 1 180 ? 4.422 -28.328 -2.988 1 98.62 180 PRO A C 1
ATOM 1371 O O . PRO A 1 180 ? 4.516 -27.281 -3.621 1 98.62 180 PRO A O 1
ATOM 1374 N N . LEU A 1 181 ? 4.266 -28.438 -1.656 1 98.81 181 LEU A N 1
ATOM 1375 C CA . LEU A 1 181 ? 4.27 -27.25 -0.811 1 98.81 181 LEU A CA 1
ATOM 1376 C C . LEU A 1 181 ? 5.301 -27.375 0.306 1 98.81 181 LEU A C 1
ATOM 1378 O O . LEU A 1 181 ? 5.582 -28.469 0.772 1 98.81 181 LEU A O 1
ATOM 1382 N N . VAL A 1 182 ? 5.828 -26.234 0.695 1 98.75 182 VAL A N 1
ATOM 1383 C CA . VAL A 1 182 ? 6.699 -26.172 1.861 1 98.75 182 VAL A CA 1
ATOM 1384 C C . VAL A 1 182 ? 6.262 -25.016 2.766 1 98.75 182 VAL A C 1
ATOM 1386 O O . VAL A 1 182 ? 5.832 -23.969 2.281 1 98.75 182 VAL A O 1
ATOM 1389 N N . ALA A 1 183 ? 6.254 -25.25 4.039 1 98.88 183 ALA A N 1
ATOM 1390 C CA . ALA A 1 183 ? 6.086 -24.172 5.012 1 98.88 183 ALA A CA 1
ATOM 1391 C C . ALA A 1 183 ? 7.406 -23.453 5.258 1 98.88 183 ALA A C 1
ATOM 1393 O O . ALA A 1 183 ? 8.43 -24.078 5.523 1 98.88 183 ALA A O 1
ATOM 1394 N N . GLY A 1 184 ? 7.418 -22.109 5.055 1 98.5 184 GLY A N 1
ATOM 1395 C CA . GLY A 1 184 ? 8.656 -21.359 5.211 1 98.5 184 GLY A CA 1
ATOM 1396 C C . GLY A 1 184 ? 8.445 -19.859 5.27 1 98.5 184 GLY A C 1
ATOM 1397 O O . GLY A 1 184 ? 7.324 -19.391 5.492 1 98.5 184 GLY A O 1
ATOM 1398 N N . THR A 1 185 ? 9.578 -19.141 5.266 1 98.31 185 THR A N 1
ATOM 1399 C CA . THR A 1 185 ? 9.562 -17.672 5.367 1 98.31 185 THR A CA 1
ATOM 1400 C C . THR A 1 185 ? 10.32 -17.047 4.203 1 98.31 185 THR A C 1
ATOM 1402 O O . THR A 1 185 ? 10.906 -17.766 3.383 1 98.31 185 THR A O 1
ATOM 1405 N N . VAL A 1 186 ? 10.156 -15.734 4.086 1 97.88 186 VAL A N 1
ATOM 1406 C CA . VAL A 1 186 ? 10.922 -14.898 3.168 1 97.88 186 VAL A CA 1
ATOM 1407 C C . VAL A 1 186 ? 11.461 -13.672 3.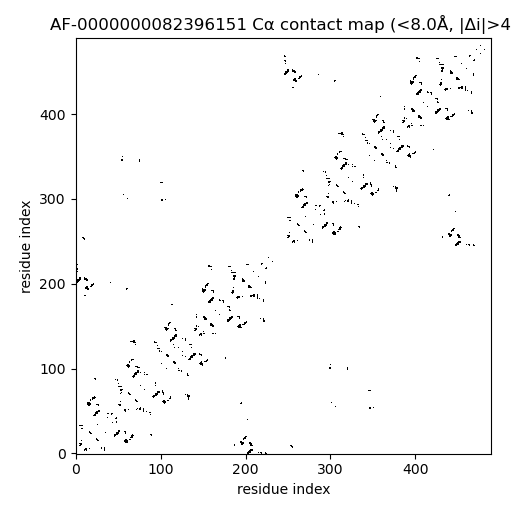908 1 97.88 186 VAL A C 1
ATOM 1409 O O . VAL A 1 186 ? 11.125 -13.445 5.074 1 97.88 186 VAL A O 1
ATOM 1412 N N . ASN A 1 187 ? 12.383 -13.008 3.312 1 95.94 187 ASN A N 1
ATOM 1413 C CA . ASN A 1 187 ? 12.852 -11.742 3.857 1 95.94 187 ASN A CA 1
ATOM 1414 C C . ASN A 1 187 ? 13.297 -11.883 5.309 1 95.94 187 ASN A C 1
ATOM 1416 O O . ASN A 1 187 ? 12.867 -11.117 6.172 1 95.94 187 ASN A O 1
ATOM 1420 N N . ARG A 1 188 ? 14.055 -12.844 5.531 1 95.81 188 ARG A N 1
ATOM 1421 C CA . ARG A 1 188 ? 14.688 -13.055 6.832 1 95.81 188 ARG A CA 1
ATOM 1422 C C . ARG A 1 188 ? 13.641 -13.289 7.914 1 95.81 188 ARG A C 1
ATOM 1424 O O . ARG A 1 188 ? 13.617 -12.578 8.922 1 95.81 188 ARG A O 1
ATOM 1431 N N . GLY A 1 189 ? 12.695 -14.188 7.617 1 95.5 189 GLY A N 1
ATOM 1432 C CA . GLY A 1 189 ? 11.797 -14.672 8.648 1 95.5 189 GLY A CA 1
ATOM 1433 C C . GLY A 1 189 ? 10.391 -14.125 8.516 1 95.5 189 GLY A C 1
ATOM 1434 O O . GLY A 1 189 ? 9.531 -14.406 9.359 1 95.5 189 GLY A O 1
ATOM 1435 N N . SER A 1 190 ? 10.117 -13.398 7.5 1 94.56 190 SER A N 1
ATOM 1436 C CA . SER A 1 190 ? 8.766 -12.883 7.32 1 94.56 190 SER A CA 1
ATOM 1437 C C . SER A 1 190 ? 7.789 -14 6.965 1 94.56 190 SER A C 1
ATOM 1439 O O . SER A 1 190 ? 8.078 -14.828 6.102 1 94.56 190 SER A O 1
ATOM 1441 N N . GLU A 1 191 ? 6.645 -13.953 7.641 1 95.88 191 GLU A N 1
ATOM 1442 C CA . GLU A 1 191 ? 5.613 -14.953 7.406 1 95.88 191 GLU A CA 1
ATOM 1443 C C . GLU A 1 191 ? 4.656 -14.516 6.297 1 95.88 191 GLU A C 1
ATOM 1445 O O . GLU A 1 191 ? 3.807 -15.297 5.859 1 95.88 191 GLU A O 1
ATOM 1450 N N . VAL A 1 192 ? 4.723 -13.258 5.945 1 96 192 VAL A N 1
ATOM 1451 C CA . VAL A 1 192 ? 3.875 -12.758 4.867 1 96 192 VAL A CA 1
ATOM 1452 C C . VAL A 1 192 ? 4.523 -13.062 3.52 1 96 192 VAL A C 1
ATOM 1454 O O . VAL A 1 192 ? 5.176 -12.203 2.926 1 96 192 VAL A O 1
ATOM 1457 N N . ILE A 1 193 ? 4.227 -14.195 3.018 1 98.31 193 ILE A N 1
ATOM 1458 C CA . ILE A 1 193 ? 4.941 -14.805 1.903 1 98.31 193 ILE A CA 1
ATOM 1459 C C . ILE A 1 193 ? 4.781 -13.945 0.651 1 98.31 193 ILE A C 1
ATOM 1461 O O . ILE A 1 193 ? 5.773 -13.547 0.035 1 98.31 193 ILE A O 1
ATOM 1465 N N . ALA A 1 194 ? 3.59 -13.547 0.381 1 98.56 194 ALA A N 1
ATOM 1466 C CA . ALA A 1 194 ? 3.279 -12.914 -0.894 1 98.56 194 ALA A CA 1
ATOM 1467 C C . ALA A 1 194 ? 3.811 -11.484 -0.935 1 98.56 194 ALA A C 1
ATOM 1469 O O . ALA A 1 194 ? 3.941 -10.891 -2.01 1 98.56 194 ALA A O 1
ATOM 1470 N N . ALA A 1 195 ? 4.07 -10.961 0.201 1 96.94 195 ALA A N 1
ATOM 1471 C CA . ALA A 1 195 ? 4.672 -9.633 0.232 1 96.94 195 ALA A CA 1
ATOM 1472 C C . ALA A 1 195 ? 6.129 -9.672 -0.218 1 96.94 195 ALA A C 1
ATOM 1474 O O . ALA A 1 195 ? 6.609 -8.742 -0.872 1 96.94 195 ALA A O 1
ATOM 1475 N N . GLY A 1 196 ? 6.766 -10.773 0.042 1 97.69 196 GLY A N 1
ATOM 1476 C CA . GLY A 1 196 ? 8.195 -10.828 -0.194 1 97.69 196 GLY A CA 1
ATOM 1477 C C . GLY A 1 196 ? 8.57 -11.641 -1.424 1 97.69 196 GLY A C 1
ATOM 1478 O O . GLY A 1 196 ? 9.742 -11.727 -1.786 1 97.69 196 GLY A O 1
ATOM 1479 N N . LEU A 1 197 ? 7.555 -12.156 -2.072 1 98.75 197 LEU A N 1
ATOM 1480 C CA . LEU A 1 197 ? 7.828 -13.117 -3.135 1 98.75 197 LEU A CA 1
ATOM 1481 C C . LEU A 1 197 ? 6.812 -12.984 -4.262 1 98.75 197 LEU A C 1
ATOM 1483 O O . LEU A 1 197 ? 5.613 -12.852 -4.008 1 98.75 197 LEU A O 1
ATOM 1487 N N . THR A 1 198 ? 7.324 -12.922 -5.492 1 98.94 198 THR A N 1
ATOM 1488 C CA . THR A 1 198 ? 6.504 -13.141 -6.68 1 98.94 198 THR A CA 1
ATOM 1489 C C . THR A 1 198 ? 7.152 -14.18 -7.598 1 98.94 198 THR A C 1
ATOM 1491 O O . THR A 1 198 ? 8.375 -14.211 -7.734 1 98.94 198 THR A O 1
ATOM 1494 N N . VAL A 1 199 ? 6.305 -15.109 -8.156 1 98.88 199 VAL A N 1
ATOM 1495 C CA . VAL A 1 199 ? 6.883 -16.281 -8.797 1 98.88 199 VAL A CA 1
ATOM 1496 C C . VAL A 1 199 ? 5.945 -16.781 -9.891 1 98.88 199 VAL A C 1
ATOM 1498 O O . VAL A 1 199 ? 4.723 -16.672 -9.773 1 98.88 199 VAL A O 1
ATOM 1501 N N . ASN A 1 200 ? 6.547 -17.203 -10.977 1 98.81 200 ASN A N 1
ATOM 1502 C CA . ASN A 1 200 ? 5.836 -18 -11.977 1 98.81 200 ASN A CA 1
ATOM 1503 C C . ASN A 1 200 ? 6.508 -19.344 -12.188 1 98.81 200 ASN A C 1
ATOM 1505 O O . ASN A 1 200 ? 7.199 -19.844 -11.297 1 98.81 200 ASN A O 1
ATOM 1509 N N . ASP A 1 201 ? 6.246 -19.969 -13.344 1 98.56 201 ASP A N 1
ATOM 1510 C CA . ASP A 1 201 ? 6.652 -21.359 -13.508 1 98.56 201 ASP A CA 1
ATOM 1511 C C . ASP A 1 201 ? 8.156 -21.484 -13.734 1 98.56 201 ASP A C 1
ATOM 1513 O O . ASP A 1 201 ? 8.727 -22.562 -13.641 1 98.56 201 ASP A O 1
ATOM 1517 N N . TRP A 1 202 ? 8.852 -20.312 -14.008 1 98.06 202 TRP A N 1
ATOM 1518 C CA . TRP A 1 202 ? 10.234 -20.516 -14.406 1 98.06 202 TRP A CA 1
ATOM 1519 C C . TRP A 1 202 ? 11.164 -19.531 -13.695 1 98.06 202 TRP A C 1
ATOM 1521 O O . TRP A 1 202 ? 12.383 -19.625 -13.812 1 98.06 202 TRP A O 1
ATOM 1531 N N . THR A 1 203 ? 10.602 -18.578 -13.016 1 98.56 203 THR A N 1
ATOM 1532 C CA . THR A 1 203 ? 11.461 -17.625 -12.328 1 98.56 203 THR A CA 1
ATOM 1533 C C . THR A 1 203 ? 10.758 -17.062 -11.094 1 98.56 203 THR A C 1
ATOM 1535 O O . THR A 1 203 ? 9.539 -17.188 -10.953 1 98.56 203 THR A O 1
ATOM 1538 N N . ALA A 1 204 ? 11.531 -16.547 -10.148 1 98.88 204 ALA A N 1
ATOM 1539 C CA . ALA A 1 204 ? 11.031 -15.898 -8.938 1 98.88 204 ALA A CA 1
ATOM 1540 C C . ALA A 1 204 ? 11.836 -14.641 -8.609 1 98.88 204 ALA A C 1
ATOM 1542 O O . ALA A 1 204 ? 13.016 -14.547 -8.977 1 98.88 204 ALA A O 1
ATOM 1543 N N . PHE A 1 205 ? 11.156 -13.703 -7.992 1 98.75 205 PHE A N 1
ATOM 1544 C CA . PHE A 1 205 ? 11.781 -12.523 -7.402 1 98.75 205 PHE A CA 1
ATOM 1545 C C . PHE A 1 205 ? 11.43 -12.406 -5.926 1 98.75 205 PHE A C 1
ATOM 1547 O O . PHE A 1 205 ? 10.266 -12.547 -5.547 1 98.75 205 PHE A O 1
ATOM 1554 N N . CYS A 1 206 ? 12.414 -12.172 -5.102 1 98.56 206 CYS A N 1
ATOM 1555 C CA . CYS A 1 206 ? 12.18 -12.023 -3.67 1 98.56 206 CYS A CA 1
ATOM 1556 C C . CYS A 1 206 ? 12.953 -10.828 -3.117 1 98.56 206 CYS A C 1
ATOM 1558 O O . CYS A 1 206 ? 13.797 -10.258 -3.809 1 98.56 206 CYS A O 1
ATOM 1560 N N . GLY A 1 207 ? 12.555 -10.438 -1.935 1 97.44 207 GLY A N 1
ATOM 1561 C CA . GLY A 1 207 ? 13.242 -9.32 -1.304 1 97.44 207 GLY A CA 1
ATOM 1562 C C . GLY A 1 207 ? 14.711 -9.586 -1.042 1 97.44 207 GLY A C 1
ATOM 1563 O O . GLY A 1 207 ? 15.094 -10.719 -0.737 1 97.44 207 GLY A O 1
ATOM 1564 N N . SER A 1 208 ? 15.422 -8.531 -1.027 1 96.62 208 SER A N 1
ATOM 1565 C CA . SER A 1 208 ? 16.875 -8.633 -0.879 1 96.62 208 SER A CA 1
ATOM 1566 C C . SER A 1 208 ? 17.25 -9.164 0.497 1 96.62 208 SER A C 1
ATOM 1568 O O . SER A 1 208 ? 18.359 -9.648 0.696 1 96.62 208 SER A O 1
ATOM 1570 N N . ASP A 1 209 ? 16.375 -9.164 1.4 1 95.69 209 ASP A N 1
ATOM 1571 C CA . ASP A 1 209 ? 16.641 -9.656 2.75 1 95.69 209 ASP A CA 1
ATOM 1572 C C . ASP A 1 209 ? 16.453 -11.172 2.828 1 95.69 209 ASP A C 1
ATOM 1574 O O . ASP A 1 209 ? 16.781 -11.789 3.846 1 95.69 209 ASP A O 1
ATOM 1578 N N . THR A 1 210 ? 15.922 -11.734 1.762 1 98.06 210 THR A N 1
ATOM 1579 C CA . THR A 1 210 ? 15.758 -13.188 1.754 1 98.06 210 THR A CA 1
ATOM 1580 C C . THR A 1 210 ? 17.109 -13.883 1.858 1 98.06 210 THR A C 1
ATOM 1582 O O . THR A 1 210 ? 18 -13.648 1.041 1 98.06 210 THR A O 1
ATOM 1585 N N . THR A 1 211 ? 17.219 -14.711 2.865 1 98.12 211 THR A N 1
ATOM 1586 C CA . THR A 1 211 ? 18.516 -15.352 3.135 1 98.12 211 THR A CA 1
ATOM 1587 C C . THR A 1 211 ? 18.812 -16.422 2.094 1 98.12 211 THR A C 1
ATOM 1589 O O . THR A 1 211 ? 17.922 -16.859 1.362 1 98.12 211 THR A O 1
ATOM 1592 N N . ALA A 1 212 ? 20.094 -16.859 2.111 1 98.06 212 ALA A N 1
ATOM 1593 C CA . ALA A 1 212 ? 20.5 -17.938 1.208 1 98.06 212 ALA A CA 1
ATOM 1594 C C . ALA A 1 212 ? 19.688 -19.203 1.468 1 98.06 212 ALA A C 1
ATOM 1596 O O . ALA A 1 212 ? 19.312 -19.906 0.53 1 98.06 212 ALA A O 1
ATOM 1597 N N . THR A 1 213 ? 19.438 -19.438 2.723 1 98.12 213 THR A N 1
ATOM 1598 C CA . THR A 1 213 ? 18.656 -20.625 3.086 1 98.12 213 THR A CA 1
ATOM 1599 C C . THR A 1 213 ? 17.219 -20.5 2.572 1 98.12 213 THR A C 1
ATOM 1601 O O . THR A 1 213 ? 16.688 -21.438 1.984 1 98.12 213 THR A O 1
ATOM 1604 N N . GLU A 1 214 ? 16.625 -19.344 2.771 1 98.69 214 GLU A N 1
ATOM 1605 C CA . GLU A 1 214 ? 15.281 -19.109 2.252 1 98.69 214 GLU A CA 1
ATOM 1606 C C . GLU A 1 214 ? 15.25 -19.234 0.731 1 98.69 214 GLU A C 1
ATOM 1608 O O . GLU A 1 214 ? 14.32 -19.828 0.174 1 98.69 214 GLU A O 1
ATOM 1613 N N . LEU A 1 215 ? 16.266 -18.734 0.126 1 98.5 215 LEU A N 1
ATOM 1614 C CA . LEU A 1 215 ? 16.344 -18.766 -1.33 1 98.5 215 LEU A CA 1
ATOM 1615 C C . LEU A 1 215 ? 16.453 -20.188 -1.844 1 98.5 215 LEU A C 1
ATOM 1617 O O . LEU A 1 215 ? 15.844 -20.547 -2.857 1 98.5 215 LEU A O 1
ATOM 1621 N N . SER A 1 216 ? 17.234 -20.953 -1.212 1 98.12 216 SER A N 1
ATOM 1622 C CA . SER A 1 216 ? 17.391 -22.344 -1.594 1 98.12 216 SER A CA 1
ATOM 1623 C C . SER A 1 216 ? 16.078 -23.094 -1.516 1 98.12 216 SER A C 1
ATOM 1625 O O . SER A 1 216 ? 15.758 -23.922 -2.387 1 98.12 216 SER A O 1
ATOM 1627 N N . VAL A 1 217 ? 15.305 -22.828 -0.481 1 98.38 217 VAL A N 1
ATOM 1628 C CA . VAL A 1 217 ? 13.992 -23.438 -0.315 1 98.38 217 VAL A CA 1
ATOM 1629 C C . VAL A 1 217 ? 13.07 -23.016 -1.453 1 98.38 217 VAL A C 1
ATOM 1631 O O . VAL A 1 217 ? 12.391 -23.844 -2.062 1 98.38 217 VAL A O 1
ATOM 1634 N N . ILE A 1 218 ? 13.102 -21.781 -1.767 1 98.81 218 ILE A N 1
ATOM 1635 C CA . ILE A 1 218 ? 12.266 -21.219 -2.82 1 98.81 218 ILE A CA 1
ATOM 1636 C C . ILE A 1 218 ? 12.625 -21.859 -4.16 1 98.81 218 ILE A C 1
ATOM 1638 O O . ILE A 1 218 ? 11.75 -22.344 -4.879 1 98.81 218 ILE A O 1
ATOM 1642 N N . GLU A 1 219 ? 13.898 -21.906 -4.469 1 98.62 219 GLU A N 1
ATOM 1643 C CA . GLU A 1 219 ? 14.336 -22.453 -5.754 1 98.62 219 GLU A CA 1
ATOM 1644 C C . GLU A 1 219 ? 13.984 -23.938 -5.871 1 98.62 219 GLU A C 1
ATOM 1646 O O . GLU A 1 219 ? 13.633 -24.406 -6.953 1 98.62 219 GLU A O 1
ATOM 1651 N N . SER A 1 220 ? 14.086 -24.578 -4.785 1 98.31 220 SER A N 1
ATOM 1652 C CA . SER A 1 220 ? 13.812 -26.016 -4.781 1 98.31 220 SER A CA 1
ATOM 1653 C C . SER A 1 220 ? 12.32 -26.281 -4.965 1 98.31 220 SER A C 1
ATOM 1655 O O . SER A 1 220 ? 11.93 -27.016 -5.883 1 98.31 220 SER A O 1
ATOM 1657 N N . VAL A 1 221 ? 11.492 -25.641 -4.168 1 98.62 221 VAL A N 1
ATOM 1658 C CA . VAL A 1 221 ? 10.078 -26 -4.148 1 98.62 221 VAL A CA 1
ATOM 1659 C C . VAL A 1 221 ? 9.406 -25.547 -5.441 1 98.62 221 VAL A C 1
ATOM 1661 O O . VAL A 1 221 ? 8.484 -26.203 -5.934 1 98.62 221 VAL A O 1
ATOM 1664 N N . PHE A 1 222 ? 9.898 -24.469 -6.043 1 98.81 222 PHE A N 1
ATOM 1665 C CA . PHE A 1 222 ? 9.289 -23.953 -7.262 1 98.81 222 PHE A CA 1
ATOM 1666 C C . PHE A 1 222 ? 9.992 -24.5 -8.492 1 98.81 222 PHE A C 1
ATOM 1668 O O . PHE A 1 222 ? 9.672 -24.125 -9.625 1 98.81 222 PHE A O 1
ATOM 1675 N N . LYS A 1 223 ? 11.016 -25.375 -8.273 1 98.19 223 LYS A N 1
ATOM 1676 C CA . LYS A 1 223 ? 11.727 -26.062 -9.344 1 98.19 223 LYS A CA 1
ATOM 1677 C C . LYS A 1 223 ? 12.328 -25.062 -10.328 1 98.19 223 LYS A C 1
ATOM 1679 O O . LYS A 1 223 ? 12.148 -25.188 -11.539 1 98.19 223 LYS A O 1
ATOM 1684 N N . LEU A 1 224 ? 13.07 -24.062 -9.82 1 97.5 224 LEU A N 1
ATOM 1685 C CA . LEU A 1 224 ? 13.617 -22.984 -10.648 1 97.5 224 LEU A CA 1
ATOM 1686 C C . LEU A 1 224 ? 15.031 -23.328 -11.102 1 97.5 224 LEU A C 1
ATOM 1688 O O . LEU A 1 224 ? 15.594 -22.625 -11.953 1 97.5 224 LEU A O 1
ATOM 1692 N N . ARG A 1 225 ? 15.75 -24.172 -10.523 1 83.31 225 ARG A N 1
ATOM 1693 C CA . ARG A 1 225 ? 17.109 -24.547 -10.93 1 83.31 225 ARG A CA 1
ATOM 1694 C C . ARG A 1 225 ? 17.078 -25.641 -12 1 83.31 225 ARG A C 1
ATOM 1696 O O . ARG A 1 225 ? 16.172 -26.484 -12 1 83.31 225 ARG A O 1
ATOM 1703 N N . GLU A 1 226 ? 17.578 -25.312 -13.109 1 61.81 226 GLU A N 1
ATOM 1704 C CA . GLU A 1 226 ? 17.781 -26.406 -14.047 1 61.81 226 GLU A CA 1
ATOM 1705 C C . GLU A 1 226 ? 18.375 -27.625 -13.344 1 61.81 226 GLU A C 1
ATOM 1707 O O . GLU A 1 226 ? 19.188 -27.484 -12.43 1 61.81 226 GLU A O 1
ATOM 1712 N N . ALA A 1 227 ? 17.578 -28.703 -13.188 1 47.84 227 ALA A N 1
ATOM 1713 C CA . ALA A 1 227 ? 18.141 -30 -12.789 1 47.84 227 ALA A CA 1
ATOM 1714 C C . ALA A 1 227 ? 19.562 -30.156 -13.297 1 47.84 227 ALA A C 1
ATOM 1716 O O . ALA A 1 227 ? 19.812 -30.203 -14.5 1 47.84 227 ALA A O 1
ATOM 1717 N N . GLN A 1 228 ? 20.375 -29.375 -12.797 1 43.84 228 GLN A N 1
ATOM 1718 C CA . GLN A 1 228 ? 21.641 -29.938 -13.289 1 43.84 228 GLN A CA 1
ATOM 1719 C C . GLN A 1 228 ? 21.672 -31.453 -13.094 1 43.84 228 GLN A C 1
ATOM 1721 O O . GLN A 1 228 ? 21.406 -31.953 -12 1 43.84 228 GLN A O 1
ATOM 1726 N N . PRO A 1 229 ? 21.703 -32.219 -14.125 1 40.34 229 PRO A N 1
ATOM 1727 C CA . PRO A 1 229 ? 21.719 -33.688 -14.008 1 40.34 229 PRO A CA 1
ATOM 1728 C C . PRO A 1 229 ? 22.578 -34.156 -12.836 1 40.34 229 PRO A C 1
ATOM 1730 O O . PRO A 1 229 ? 22.203 -35.125 -12.164 1 40.34 229 PRO A O 1
ATOM 1733 N N . ASN A 1 230 ? 23.844 -33.688 -12.648 1 38.53 230 ASN A N 1
ATOM 1734 C CA . ASN A 1 230 ? 24.859 -34.344 -11.828 1 38.53 230 ASN A CA 1
ATOM 1735 C C . ASN A 1 230 ? 24.703 -34 -10.352 1 38.53 230 ASN A C 1
ATOM 1737 O O . ASN A 1 230 ? 25.266 -34.656 -9.484 1 38.53 230 ASN A O 1
ATOM 1741 N N . ALA A 1 231 ? 24.344 -32.781 -9.914 1 44.66 231 ALA A N 1
ATOM 1742 C CA . ALA A 1 231 ? 24.531 -32.406 -8.516 1 44.66 231 ALA A CA 1
ATOM 1743 C C . ALA A 1 231 ? 23.375 -32.906 -7.648 1 44.66 231 ALA A C 1
ATOM 1745 O O . ALA A 1 231 ? 23.375 -32.688 -6.43 1 44.66 231 ALA A O 1
ATOM 1746 N N . ILE A 1 232 ? 22.25 -33.125 -8.164 1 41.72 232 ILE A N 1
ATOM 1747 C CA . ILE A 1 232 ? 21.125 -33.594 -7.332 1 41.72 232 ILE A CA 1
ATOM 1748 C C . ILE A 1 232 ? 21.438 -34.969 -6.773 1 41.72 232 ILE A C 1
ATOM 1750 O O . ILE A 1 232 ? 21 -35.312 -5.676 1 41.72 232 ILE A O 1
ATOM 1754 N N . VAL A 1 233 ? 22.062 -35.719 -7.559 1 40.03 233 VAL A N 1
ATOM 1755 C CA . VAL A 1 233 ? 22.453 -37.031 -7.109 1 40.03 233 VAL A CA 1
ATOM 1756 C C . VAL A 1 233 ? 23.406 -36.938 -5.922 1 40.03 233 VAL A C 1
ATOM 1758 O O . VAL A 1 233 ? 23.312 -37.688 -4.965 1 40.03 233 VAL A O 1
ATOM 1761 N N . ASP A 1 234 ? 24.172 -35.844 -5.914 1 41.34 234 ASP A N 1
ATOM 1762 C CA . ASP A 1 234 ? 25.172 -35.75 -4.844 1 41.34 234 ASP A CA 1
ATOM 1763 C C . ASP A 1 234 ? 24.531 -35.25 -3.553 1 41.34 234 ASP A C 1
ATOM 1765 O O . ASP A 1 234 ? 24.859 -35.75 -2.465 1 41.34 234 ASP A O 1
ATOM 1769 N N . ASP A 1 235 ? 23.703 -34.188 -3.609 1 40.91 235 ASP A N 1
ATOM 1770 C CA . ASP A 1 235 ? 23.203 -33.625 -2.369 1 40.91 235 ASP A CA 1
ATOM 1771 C C . ASP A 1 235 ? 22.109 -34.469 -1.761 1 40.91 235 ASP A C 1
ATOM 1773 O O . ASP A 1 235 ? 21.953 -34.531 -0.538 1 40.91 235 ASP A O 1
ATOM 1777 N N . MET A 1 236 ? 21.203 -35.062 -2.516 1 38.97 236 MET A N 1
ATOM 1778 C CA . MET A 1 236 ? 20.297 -36.062 -1.972 1 38.97 236 MET A CA 1
ATOM 1779 C C . MET A 1 236 ? 21.062 -37.25 -1.384 1 38.97 236 MET A C 1
ATOM 1781 O O . MET A 1 236 ? 20.625 -37.844 -0.4 1 38.97 236 MET A O 1
ATOM 1785 N N . ARG A 1 237 ? 22.25 -37.594 -1.94 1 36.56 237 ARG A N 1
ATOM 1786 C CA . ARG A 1 237 ? 23.141 -38.594 -1.389 1 36.56 237 ARG A CA 1
ATOM 1787 C C . ARG A 1 237 ? 23.766 -38.156 -0.072 1 36.56 237 ARG A C 1
ATOM 1789 O O . ARG A 1 237 ? 23.938 -38.938 0.853 1 36.56 237 ARG A O 1
ATOM 1796 N N . LYS A 1 238 ? 23.938 -36.812 -0.022 1 45.91 238 LYS A N 1
ATOM 1797 C CA . LYS A 1 238 ? 24.562 -36.375 1.219 1 45.91 238 LYS A CA 1
ATOM 1798 C C . LYS A 1 238 ? 23.547 -36.312 2.363 1 45.91 238 LYS A C 1
ATOM 1800 O O . LYS A 1 238 ? 23.906 -36.594 3.514 1 45.91 238 LYS A O 1
ATOM 1805 N N . SER A 1 239 ? 22.297 -35.875 2.158 1 39.19 239 SER A N 1
ATOM 1806 C CA . SER A 1 239 ? 21.297 -35.875 3.215 1 39.19 239 SER A CA 1
ATOM 1807 C C . SER A 1 239 ? 20.891 -37.281 3.605 1 39.19 239 SER A C 1
ATOM 1809 O O . SER A 1 239 ? 20.531 -37.531 4.758 1 39.19 239 SER A O 1
ATOM 1811 N N . LEU A 1 240 ? 20.797 -38.125 2.641 1 39.38 240 LEU A N 1
ATOM 1812 C CA . LEU A 1 240 ? 20.531 -39.5 2.998 1 39.38 240 LEU A CA 1
ATOM 1813 C C . LEU A 1 240 ? 21.672 -40.094 3.814 1 39.38 240 LEU A C 1
ATOM 1815 O O . LEU A 1 240 ? 21.453 -40.875 4.734 1 39.38 240 LEU A O 1
ATOM 1819 N N . ILE A 1 241 ? 22.906 -39.625 3.414 1 42.16 241 ILE A N 1
ATOM 1820 C CA . ILE A 1 241 ? 24.062 -40.219 4.082 1 42.16 241 ILE A CA 1
ATOM 1821 C C . ILE A 1 241 ? 24.156 -39.688 5.512 1 42.16 241 ILE A C 1
ATOM 1823 O O . ILE A 1 241 ? 24.469 -40.438 6.438 1 42.16 241 ILE A O 1
ATOM 1827 N N . ASP A 1 242 ? 23.844 -38.344 5.711 1 42.41 242 ASP A N 1
ATOM 1828 C CA . ASP A 1 242 ? 24.031 -37.875 7.082 1 42.41 242 ASP A CA 1
ATOM 1829 C C . ASP A 1 242 ? 23 -38.531 8.016 1 42.41 242 ASP A C 1
ATOM 1831 O O . ASP A 1 242 ? 23.094 -38.375 9.242 1 42.41 242 ASP A O 1
ATOM 1835 N N . SER A 1 243 ? 21.859 -38.938 7.441 1 36.84 243 SER A N 1
ATOM 1836 C CA . SER A 1 243 ? 20.953 -39.625 8.344 1 36.84 243 SER A CA 1
ATOM 1837 C C . SER A 1 243 ? 21.516 -40.969 8.75 1 36.84 243 SER A C 1
ATOM 1839 O O . SER A 1 243 ? 21.016 -41.625 9.664 1 36.84 243 SER A O 1
ATOM 1841 N N . TYR A 1 244 ? 22.328 -41.594 7.82 1 35.66 244 TYR A N 1
ATOM 1842 C CA . TYR A 1 244 ? 22.766 -42.938 8.203 1 35.66 244 TYR A CA 1
ATOM 1843 C C . TYR A 1 244 ? 24.016 -42.875 9.078 1 35.66 244 TYR A C 1
ATOM 1845 O O . TYR A 1 244 ? 24.438 -43.906 9.617 1 35.66 244 TYR A O 1
ATOM 1853 N N . ILE A 1 245 ? 24.781 -41.719 9.039 1 32.69 245 ILE A N 1
ATOM 1854 C CA . ILE A 1 245 ? 25.875 -41.875 9.992 1 32.69 245 ILE A CA 1
ATOM 1855 C C . ILE A 1 245 ? 25.438 -41.406 11.367 1 32.69 245 ILE A C 1
ATOM 1857 O O . ILE A 1 245 ? 24.812 -40.344 11.484 1 32.69 245 ILE A O 1
ATOM 1861 N N . MET B 1 1 ? 12.203 16.828 17.406 1 91 1 MET B N 1
ATOM 1862 C CA . MET B 1 1 ? 13.281 16.172 16.656 1 91 1 MET B CA 1
ATOM 1863 C C . MET B 1 1 ? 12.719 15.305 15.539 1 91 1 MET B C 1
ATOM 1865 O O . MET B 1 1 ? 11.562 14.891 15.594 1 91 1 MET B O 1
ATOM 1869 N N . ALA B 1 2 ? 13.5 15.227 14.547 1 96.75 2 ALA B N 1
ATOM 1870 C CA . ALA B 1 2 ? 13.188 14.273 13.484 1 96.75 2 ALA B CA 1
ATOM 1871 C C . ALA B 1 2 ? 13.938 12.961 13.688 1 96.75 2 ALA B C 1
ATOM 1873 O O . ALA B 1 2 ? 15.141 12.969 13.977 1 96.75 2 ALA B O 1
ATOM 1874 N N . THR B 1 3 ? 13.188 11.875 13.641 1 97.88 3 THR B N 1
ATOM 1875 C CA . THR B 1 3 ? 13.766 10.555 13.875 1 97.88 3 THR B CA 1
ATOM 1876 C C . THR B 1 3 ? 13.766 9.727 12.594 1 97.88 3 THR B C 1
ATOM 1878 O O . THR B 1 3 ? 12.758 9.664 11.891 1 97.88 3 THR B O 1
ATOM 1881 N N . ARG B 1 4 ? 14.914 9.148 12.305 1 97.56 4 ARG B N 1
ATOM 1882 C CA . ARG B 1 4 ? 15.008 8.227 11.18 1 97.56 4 ARG B CA 1
ATOM 1883 C C . ARG B 1 4 ? 14.586 6.816 11.586 1 97.56 4 ARG B C 1
ATOM 1885 O O . ARG B 1 4 ? 15.109 6.262 12.555 1 97.56 4 ARG B O 1
ATOM 1892 N N . ILE B 1 5 ? 13.609 6.223 10.836 1 96.69 5 ILE B N 1
ATOM 1893 C CA . ILE B 1 5 ? 13.125 4.887 11.156 1 96.69 5 ILE B CA 1
ATOM 1894 C C . ILE B 1 5 ? 12.789 4.133 9.875 1 96.69 5 ILE B C 1
ATOM 1896 O O . ILE B 1 5 ? 13.008 4.641 8.773 1 96.69 5 ILE B O 1
ATOM 1900 N N . GLN B 1 6 ? 12.438 2.879 10.023 1 93.94 6 GLN B N 1
ATOM 1901 C CA . GLN B 1 6 ? 12.008 2.045 8.898 1 93.94 6 GLN B CA 1
ATOM 1902 C C . GLN B 1 6 ? 10.867 1.119 9.312 1 93.94 6 GLN B C 1
ATOM 1904 O O . GLN B 1 6 ? 10.773 0.711 10.469 1 93.94 6 GLN B O 1
ATOM 1909 N N . PHE B 1 7 ? 10.008 0.843 8.328 1 93.38 7 PHE B N 1
ATOM 1910 C CA . PHE B 1 7 ? 8.984 -0.187 8.461 1 93.38 7 PHE B CA 1
ATOM 1911 C C . PHE B 1 7 ? 9.391 -1.455 7.723 1 93.38 7 PHE B C 1
ATOM 1913 O O . PHE B 1 7 ? 9.352 -1.504 6.492 1 93.38 7 PHE B O 1
ATOM 1920 N N . GLU B 1 8 ? 9.781 -2.459 8.422 1 84.94 8 GLU B N 1
ATOM 1921 C CA . GLU B 1 8 ? 10.227 -3.709 7.816 1 84.94 8 GLU B CA 1
ATOM 1922 C C . GLU B 1 8 ? 11.18 -3.449 6.652 1 84.94 8 GLU B C 1
ATOM 1924 O O . GLU B 1 8 ? 10.961 -3.938 5.543 1 84.94 8 GLU B O 1
ATOM 1929 N N . ASN B 1 9 ? 12.18 -2.66 6.848 1 83.12 9 ASN B N 1
ATOM 1930 C CA . ASN B 1 9 ? 13.242 -2.32 5.918 1 83.12 9 ASN B CA 1
ATOM 1931 C C . ASN B 1 9 ? 12.734 -1.456 4.766 1 83.12 9 ASN B C 1
ATOM 1933 O O . ASN B 1 9 ? 13.336 -1.43 3.691 1 83.12 9 ASN B O 1
ATOM 1937 N N . CYS B 1 10 ? 11.586 -0.92 4.934 1 91.38 10 CYS B N 1
ATOM 1938 C CA . CYS B 1 10 ? 11.047 0.065 4.004 1 91.38 10 CYS B CA 1
ATOM 1939 C C . CYS B 1 10 ? 11.188 1.476 4.562 1 91.38 10 CYS B C 1
ATOM 1941 O O . CYS B 1 10 ? 10.766 1.746 5.688 1 91.38 10 CYS B O 1
ATOM 1943 N N . CYS B 1 11 ? 11.727 2.373 3.727 1 94.19 11 CYS B N 1
ATOM 1944 C CA . CYS B 1 11 ? 12.023 3.725 4.188 1 94.19 11 CYS B CA 1
ATOM 1945 C C . CYS B 1 11 ? 10.852 4.66 3.932 1 94.19 11 CYS B C 1
ATOM 1947 O O . CYS B 1 11 ? 10.906 5.84 4.273 1 94.19 11 CYS B O 1
ATOM 1949 N N . GLU B 1 12 ? 9.789 4.148 3.391 1 94.94 12 GLU B N 1
ATOM 1950 C CA . GLU B 1 12 ? 8.609 4.965 3.139 1 94.94 12 GLU B CA 1
ATOM 1951 C C . GLU B 1 12 ? 7.695 5.004 4.359 1 94.94 12 GLU B C 1
ATOM 1953 O O . GLU B 1 12 ? 6.539 4.586 4.285 1 94.94 12 GLU B O 1
ATOM 1958 N N . VAL B 1 13 ? 8.18 5.656 5.426 1 97.06 13 VAL B N 1
ATOM 1959 C CA . VAL B 1 13 ? 7.574 5.57 6.75 1 97.06 13 VAL B CA 1
ATOM 1960 C C . VAL B 1 13 ? 6.199 6.238 6.73 1 97.06 13 VAL B C 1
ATOM 1962 O O . VAL B 1 13 ? 5.277 5.801 7.422 1 97.06 13 VAL B O 1
ATOM 1965 N N . GLY B 1 14 ? 6.031 7.258 5.887 1 98.12 14 GLY B N 1
ATOM 1966 C CA . GLY B 1 14 ? 4.754 7.949 5.801 1 98.12 14 GLY B CA 1
ATOM 1967 C C . GLY B 1 14 ? 3.656 7.105 5.184 1 98.12 14 GLY B C 1
ATOM 1968 O O . GLY B 1 14 ? 2.471 7.383 5.367 1 98.12 14 GLY B O 1
ATOM 1969 N N . VAL B 1 15 ? 4.066 6.117 4.426 1 97.44 15 VAL B N 1
ATOM 1970 C CA . VAL B 1 15 ? 3.109 5.191 3.836 1 97.44 15 VAL B CA 1
ATOM 1971 C C . VAL B 1 15 ? 2.463 4.348 4.93 1 97.44 15 VAL B C 1
ATOM 1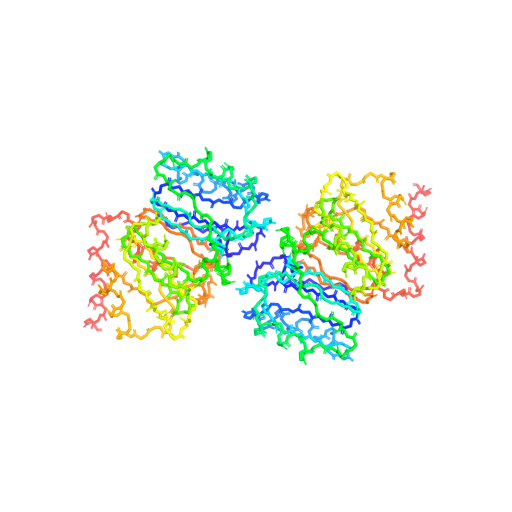973 O O . VAL B 1 15 ? 1.273 4.027 4.859 1 97.44 15 VAL B O 1
ATOM 1976 N N . PHE B 1 16 ? 3.18 4.121 6.02 1 97.44 16 PHE B N 1
ATOM 1977 C CA . PHE B 1 16 ? 2.754 3.158 7.031 1 97.44 16 PHE B CA 1
ATOM 1978 C C . PHE B 1 16 ? 2.312 3.871 8.305 1 97.44 16 PHE B C 1
ATOM 1980 O O . PHE B 1 16 ? 2.15 3.24 9.352 1 97.44 16 PHE B O 1
ATOM 1987 N N . SER B 1 17 ? 2.15 5.145 8.18 1 98.69 17 SER B N 1
ATOM 1988 C CA . SER B 1 17 ? 1.748 5.906 9.359 1 98.69 17 SER B CA 1
ATOM 1989 C C . SER B 1 17 ? 0.997 7.176 8.969 1 98.69 17 SER B C 1
ATOM 1991 O O . SER B 1 17 ? 1.023 7.582 7.805 1 98.69 17 SER B O 1
ATOM 1993 N N . LYS B 1 18 ? 0.313 7.711 9.906 1 98.94 18 LYS B N 1
ATOM 1994 C CA . LYS B 1 18 ? -0.313 9.031 9.844 1 98.94 18 LYS B CA 1
ATOM 1995 C C . LYS B 1 18 ? -0.218 9.75 11.188 1 98.94 18 LYS B C 1
ATOM 1997 O O . LYS B 1 18 ? -0.742 9.266 12.195 1 98.94 18 LYS B O 1
ATOM 2002 N N . LEU B 1 19 ? 0.513 10.852 11.172 1 98.94 19 LEU B N 1
ATOM 2003 C CA . LEU B 1 19 ? 0.762 11.594 12.406 1 98.94 19 LEU B CA 1
ATOM 2004 C C . LEU B 1 19 ? -0.001 12.914 12.398 1 98.94 19 LEU B C 1
ATOM 2006 O O . LEU B 1 19 ? 0.045 13.664 11.422 1 98.94 19 LEU B O 1
ATOM 2010 N N . THR B 1 20 ? -0.813 13.156 13.422 1 98.94 20 THR B N 1
ATOM 2011 C CA . THR B 1 20 ? -1.501 14.422 13.641 1 98.94 20 THR B CA 1
ATOM 2012 C C . THR B 1 20 ? -1.143 15 15.008 1 98.94 20 THR B C 1
ATOM 2014 O O . THR B 1 20 ? -0.345 14.414 15.75 1 98.94 20 THR B O 1
ATOM 2017 N N . ASN B 1 21 ? -1.77 16.156 15.328 1 98.81 21 ASN B N 1
ATOM 2018 C CA . ASN B 1 21 ? -1.544 16.766 16.641 1 98.81 21 ASN B CA 1
ATOM 2019 C C . ASN B 1 21 ? -2.393 16.109 17.719 1 98.81 21 ASN B C 1
ATOM 2021 O O . ASN B 1 21 ? -2.221 16.391 18.906 1 98.81 21 ASN B O 1
ATOM 2025 N N . ALA B 1 22 ? -3.223 15.094 17.344 1 98.94 22 ALA B N 1
ATOM 2026 C CA . ALA B 1 22 ? -4.129 14.539 18.344 1 98.94 22 ALA B CA 1
ATOM 2027 C C . ALA B 1 22 ? -4.012 13.016 18.406 1 98.94 22 ALA B C 1
ATOM 2029 O O . ALA B 1 22 ? -4.434 12.391 19.391 1 98.94 22 ALA B O 1
ATOM 2030 N N . TYR B 1 23 ? -3.508 12.43 17.438 1 98.94 23 TYR B N 1
ATOM 2031 C CA . TYR B 1 23 ? -3.361 10.984 17.375 1 98.94 23 TYR B CA 1
ATOM 2032 C C . TYR B 1 23 ? -2.33 10.578 16.328 1 98.94 23 TYR B C 1
ATOM 2034 O O . TYR B 1 23 ? -1.993 11.367 15.453 1 98.94 23 TYR B O 1
ATOM 2042 N N . CYS B 1 24 ? -1.802 9.414 16.469 1 98.94 24 CYS B N 1
ATOM 2043 C CA . CYS B 1 24 ? -0.917 8.789 15.492 1 98.94 24 CYS B CA 1
ATOM 2044 C C . CYS B 1 24 ? -1.396 7.387 15.141 1 98.94 24 CYS B C 1
ATOM 2046 O O . CYS B 1 24 ? -1.722 6.598 16.031 1 98.94 24 CYS B O 1
ATOM 2048 N N . LEU B 1 25 ? -1.525 7.113 13.852 1 98.81 25 LEU B N 1
ATOM 2049 C CA . LEU B 1 25 ? -1.823 5.773 13.359 1 98.81 25 LEU B CA 1
ATOM 2050 C C . LEU B 1 25 ? -0.562 5.094 12.844 1 98.81 25 LEU B C 1
ATOM 2052 O O . LEU B 1 25 ? 0.255 5.723 12.164 1 98.81 25 LEU B O 1
ATOM 2056 N N . VAL B 1 26 ? -0.416 3.85 13.164 1 98.38 26 VAL B N 1
ATOM 2057 C CA . VAL B 1 26 ? 0.69 3.045 12.656 1 98.38 26 VAL B CA 1
ATOM 2058 C C . VAL B 1 26 ? 0.164 1.7 12.156 1 98.38 26 VAL B C 1
ATOM 2060 O O . VAL B 1 26 ? -0.741 1.118 12.766 1 98.38 26 VAL B O 1
ATOM 2063 N N . ALA B 1 27 ? 0.77 1.261 11.07 1 97.06 27 ALA B N 1
ATOM 2064 C CA . ALA B 1 27 ? 0.341 0.005 10.461 1 97.06 27 ALA B CA 1
ATOM 2065 C C . ALA B 1 27 ? 0.515 -1.162 11.43 1 97.06 27 ALA B C 1
ATOM 2067 O O . ALA B 1 27 ? 1.517 -1.24 12.148 1 97.06 27 ALA B O 1
ATOM 2068 N N . ILE B 1 28 ? -0.387 -2.094 11.367 1 93.44 28 ILE B N 1
ATOM 2069 C CA . ILE B 1 28 ? -0.3 -3.314 12.156 1 93.44 28 ILE B CA 1
ATOM 2070 C C . ILE B 1 28 ? 0.806 -4.211 11.609 1 93.44 28 ILE B C 1
ATOM 2072 O O . ILE B 1 28 ? 1.209 -4.07 10.453 1 93.44 28 ILE B O 1
ATOM 2076 N N . GLY B 1 29 ? 1.291 -5.156 12.414 1 79.19 29 GLY B N 1
ATOM 2077 C CA . GLY B 1 29 ? 2.162 -6.234 11.984 1 79.19 29 GLY B CA 1
ATOM 2078 C C . GLY B 1 29 ? 3.576 -5.777 11.68 1 79.19 29 GLY B C 1
ATOM 2079 O O . GLY B 1 29 ? 4.406 -6.566 11.227 1 79.19 29 GLY B O 1
ATOM 2080 N N . GLY B 1 30 ? 3.828 -4.512 11.781 1 68.56 30 GLY B N 1
ATOM 2081 C CA . GLY B 1 30 ? 5.207 -4.074 11.641 1 68.56 30 GLY B CA 1
ATOM 2082 C C . GLY B 1 30 ? 6.086 -4.496 12.805 1 68.56 30 GLY B C 1
ATOM 2083 O O . GLY B 1 30 ? 5.594 -5.012 13.805 1 68.56 30 GLY B O 1
ATOM 2084 N N . SER B 1 31 ? 7.34 -4.43 12.5 1 74.25 31 SER B N 1
ATOM 2085 C CA . SER B 1 31 ? 8.266 -4.734 13.586 1 74.25 31 SER B CA 1
ATOM 2086 C C . SER B 1 31 ? 7.945 -3.924 14.836 1 74.25 31 SER B C 1
ATOM 2088 O O . SER B 1 31 ? 7.457 -2.795 14.742 1 74.25 31 SER B O 1
ATOM 2090 N N . GLU B 1 32 ? 8.211 -4.516 15.844 1 83.19 32 GLU B N 1
ATOM 2091 C CA . GLU B 1 32 ? 8.031 -3.82 17.109 1 83.19 32 GLU B CA 1
ATOM 2092 C C . GLU B 1 32 ? 8.883 -2.557 17.172 1 83.19 32 GLU B C 1
ATOM 2094 O O . GLU B 1 32 ? 8.516 -1.585 17.844 1 83.19 32 GLU B O 1
ATOM 2099 N N . HIS B 1 33 ? 9.859 -2.584 16.438 1 88.69 33 HIS B N 1
ATOM 2100 C CA . HIS B 1 33 ? 10.75 -1.43 16.438 1 88.69 33 HIS B CA 1
ATOM 2101 C C . HIS B 1 33 ? 10.078 -0.211 15.82 1 88.69 33 HIS B C 1
ATOM 2103 O O . HIS B 1 33 ? 10.273 0.915 16.281 1 88.69 33 HIS B O 1
ATOM 2109 N N . PHE B 1 34 ? 9.336 -0.434 14.898 1 93.81 34 PHE B N 1
ATOM 2110 C CA . PHE B 1 34 ? 8.633 0.652 14.219 1 93.81 34 PHE B CA 1
ATOM 2111 C C . PHE B 1 34 ? 7.633 1.318 15.156 1 93.81 34 PHE B C 1
ATOM 2113 O O . PHE B 1 34 ? 7.668 2.537 15.344 1 93.81 34 PHE B O 1
ATOM 2120 N N . TYR B 1 35 ? 6.836 0.552 15.758 1 95.44 35 TYR B N 1
ATOM 2121 C CA . TYR B 1 35 ? 5.824 1.037 16.688 1 95.44 35 TYR B CA 1
ATOM 2122 C C . TYR B 1 35 ? 6.477 1.716 17.891 1 95.44 35 TYR B C 1
ATOM 2124 O O . TYR B 1 35 ? 6.047 2.793 18.312 1 95.44 35 TYR B O 1
ATOM 2132 N N . SER B 1 36 ? 7.461 1.149 18.406 1 96.12 36 SER B N 1
ATOM 2133 C CA . SER B 1 36 ? 8.117 1.646 19.609 1 96.12 36 SER B CA 1
ATOM 2134 C C . SER B 1 36 ? 8.766 3.006 19.359 1 96.12 36 SER B C 1
ATOM 2136 O O . SER B 1 36 ? 8.836 3.834 20.281 1 96.12 36 SER B O 1
ATOM 2138 N N . ALA B 1 37 ? 9.18 3.199 18.172 1 96.69 37 ALA B N 1
ATOM 2139 C CA . ALA B 1 37 ? 9.781 4.488 17.844 1 96.69 37 ALA B CA 1
ATOM 2140 C C . ALA B 1 37 ? 8.766 5.621 17.969 1 96.69 37 ALA B C 1
ATOM 2142 O O . ALA B 1 37 ? 9.086 6.699 18.469 1 96.69 37 ALA B O 1
ATOM 2143 N N . PHE B 1 38 ? 7.566 5.375 17.531 1 97.75 38 PHE B N 1
ATOM 2144 C CA . PHE B 1 38 ? 6.516 6.375 17.688 1 97.75 38 PHE B CA 1
ATOM 2145 C C . PHE B 1 38 ? 6.125 6.543 19.141 1 97.75 38 PHE B C 1
ATOM 2147 O O . PHE B 1 38 ? 5.977 7.668 19.625 1 97.75 38 PHE B O 1
ATOM 2154 N N . GLU B 1 39 ? 5.969 5.465 19.812 1 97 39 GLU B N 1
ATOM 2155 C CA . GLU B 1 39 ? 5.555 5.5 21.203 1 97 39 GLU B CA 1
ATOM 2156 C C . GLU B 1 39 ? 6.535 6.305 22.062 1 97 39 GLU B C 1
ATOM 2158 O O . GLU B 1 39 ? 6.125 7.055 22.953 1 97 39 GLU B O 1
ATOM 2163 N N . ALA B 1 40 ? 7.734 6.113 21.812 1 96.5 40 ALA B N 1
ATOM 2164 C CA . ALA B 1 40 ? 8.781 6.777 22.594 1 96.5 40 ALA B CA 1
ATOM 2165 C C . ALA B 1 40 ? 8.633 8.297 22.516 1 96.5 40 ALA B C 1
ATOM 2167 O O . ALA B 1 40 ? 8.914 8.992 23.5 1 96.5 40 ALA B O 1
ATOM 2168 N N . GLU B 1 41 ? 8.164 8.797 21.391 1 96.31 41 GLU B N 1
ATOM 2169 C CA . GLU B 1 41 ? 8.102 10.242 21.188 1 96.31 41 GLU B CA 1
ATOM 2170 C C . GLU B 1 41 ? 6.715 10.789 21.5 1 96.31 41 GLU B C 1
ATOM 2172 O O . GLU B 1 41 ? 6.559 11.969 21.812 1 96.31 41 GLU B O 1
ATOM 2177 N N . LEU B 1 42 ? 5.695 9.852 21.5 1 97.75 42 LEU B N 1
ATOM 2178 C CA . LEU B 1 42 ? 4.352 10.406 21.391 1 97.75 42 LEU B CA 1
ATOM 2179 C C . LEU B 1 42 ? 3.49 9.984 22.578 1 97.75 42 LEU B C 1
ATOM 2181 O O . LEU B 1 42 ? 2.5 10.648 22.906 1 97.75 42 LEU B O 1
ATOM 2185 N N . THR B 1 43 ? 3.746 8.938 23.281 1 93.62 43 THR B N 1
ATOM 2186 C CA . THR B 1 43 ? 2.807 8.234 24.141 1 93.62 43 THR B CA 1
ATOM 2187 C C . THR B 1 43 ? 2.357 9.133 25.297 1 93.62 43 THR B C 1
ATOM 2189 O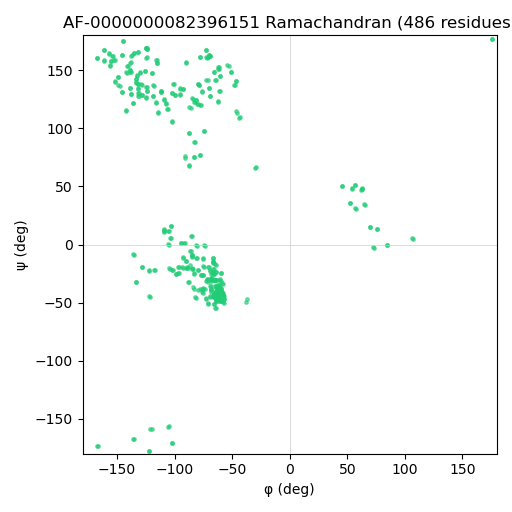 O . THR B 1 43 ? 1.238 9 25.797 1 93.62 43 THR B O 1
ATOM 2192 N N . ASP B 1 44 ? 3.096 10.078 25.641 1 95.56 44 ASP B N 1
ATOM 2193 C CA . ASP B 1 44 ? 2.748 10.93 26.766 1 95.56 44 ASP B CA 1
ATOM 2194 C C . ASP B 1 44 ? 1.812 12.055 26.344 1 95.56 44 ASP B C 1
ATOM 2196 O O . ASP B 1 44 ? 1.229 12.742 27.172 1 95.56 44 ASP B O 1
ATOM 2200 N N . VAL B 1 45 ? 1.65 12.203 25.109 1 96.94 45 VAL B N 1
ATOM 2201 C CA . VAL B 1 45 ? 0.929 13.383 24.656 1 96.94 45 VAL B CA 1
ATOM 2202 C C . VAL B 1 45 ? -0.297 12.961 23.844 1 96.94 45 VAL B C 1
ATOM 2204 O O . VAL B 1 45 ? -1.388 13.508 24.031 1 96.94 45 VAL B O 1
ATOM 2207 N N . ILE B 1 46 ? -0.128 12.008 22.953 1 98.56 46 ILE B N 1
ATOM 2208 C CA . ILE B 1 46 ? -1.231 11.562 22.109 1 98.56 46 ILE B CA 1
ATOM 2209 C C . ILE B 1 46 ? -1.204 10.039 22 1 98.56 46 ILE B C 1
ATOM 2211 O O . ILE B 1 46 ? -0.148 9.422 22.141 1 98.56 46 ILE B O 1
ATOM 2215 N N . PRO B 1 47 ? -2.404 9.461 21.672 1 98.62 47 PRO B N 1
ATOM 2216 C CA . PRO B 1 47 ? -2.424 8.008 21.484 1 98.62 47 PRO B CA 1
ATOM 2217 C C . PRO B 1 47 ? -1.747 7.574 20.188 1 98.62 47 PRO B C 1
ATOM 2219 O O . PRO B 1 47 ? -1.852 8.266 19.172 1 98.62 47 PRO B O 1
ATOM 2222 N N . VAL B 1 48 ? -1.041 6.469 20.281 1 98.5 48 VAL B N 1
ATOM 2223 C CA . VAL B 1 48 ? -0.507 5.754 19.125 1 98.5 48 VAL B CA 1
ATOM 2224 C C . VAL B 1 48 ? -1.317 4.48 18.875 1 98.5 48 VAL B C 1
ATOM 2226 O O . VAL B 1 48 ? -1.34 3.582 19.719 1 98.5 48 VAL B O 1
ATOM 2229 N N . VAL B 1 49 ? -1.993 4.387 17.703 1 98.38 49 VAL B N 1
ATOM 2230 C CA . VAL B 1 49 ? -2.967 3.332 17.453 1 98.38 49 VAL B CA 1
ATOM 2231 C C . VAL B 1 49 ? -2.482 2.455 16.297 1 98.38 49 VAL B C 1
ATOM 2233 O O . VAL B 1 49 ? -2.182 2.955 15.211 1 98.38 49 VAL B O 1
ATOM 2236 N N . LYS B 1 50 ? -2.342 1.199 16.547 1 97.88 50 LYS B N 1
ATOM 2237 C CA . LYS B 1 50 ? -2.094 0.239 15.477 1 97.88 50 LYS B CA 1
ATOM 2238 C C . LYS B 1 50 ? -3.373 -0.056 14.695 1 97.88 50 LYS B C 1
ATOM 2240 O O . LYS B 1 50 ? -4.426 -0.3 15.289 1 97.88 50 LYS B O 1
ATOM 2245 N N . THR B 1 51 ? -3.285 -0.002 13.328 1 98.12 51 THR B N 1
ATOM 2246 C CA . THR B 1 51 ? -4.504 -0.227 12.555 1 98.12 51 THR B CA 1
ATOM 2247 C C . THR B 1 51 ? -4.176 -0.681 11.141 1 98.12 51 THR B C 1
ATOM 2249 O O . THR B 1 51 ? -3.006 -0.732 10.758 1 98.12 51 THR B O 1
ATOM 2252 N N . SER B 1 52 ? -5.09 -1.205 10.43 1 97.25 52 SER B N 1
ATOM 2253 C CA . SER 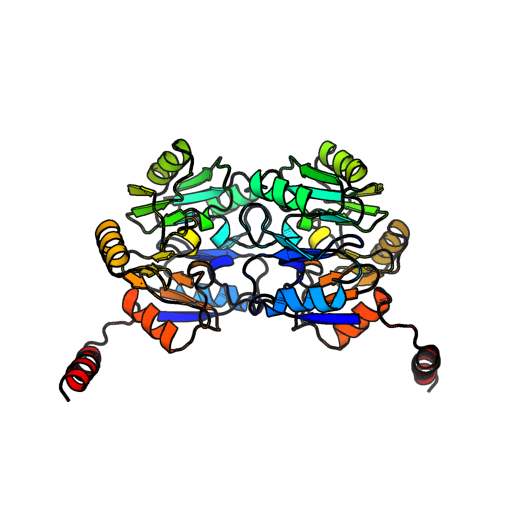B 1 52 ? -5.152 -1.361 8.984 1 97.25 52 SER B CA 1
ATOM 2254 C C . SER B 1 52 ? -6.309 -0.563 8.391 1 97.25 52 SER B C 1
ATOM 2256 O O . SER B 1 52 ? -7.227 -0.165 9.109 1 97.25 52 SER B O 1
ATOM 2258 N N . ILE B 1 53 ? -6.188 -0.285 7.125 1 97.94 53 ILE B N 1
ATOM 2259 C CA . ILE B 1 53 ? -7.27 0.34 6.367 1 97.94 53 ILE B CA 1
ATOM 2260 C C . ILE B 1 53 ? -7.504 -0.43 5.07 1 97.94 53 ILE B C 1
ATOM 2262 O O . ILE B 1 53 ? -6.562 -0.688 4.316 1 97.94 53 ILE B O 1
ATOM 2266 N N . ALA B 1 54 ? -8.719 -0.801 4.855 1 96.69 54 ALA B N 1
ATOM 2267 C CA . ALA B 1 54 ? -9.086 -1.559 3.66 1 96.69 54 ALA B CA 1
ATOM 2268 C C . ALA B 1 54 ? -8.281 -2.848 3.559 1 96.69 54 ALA B C 1
ATOM 2270 O O . ALA B 1 54 ? -7.855 -3.238 2.469 1 96.69 54 ALA B O 1
ATOM 2271 N N . GLY B 1 55 ? -7.961 -3.338 4.703 1 92.94 55 GLY B N 1
ATOM 2272 C CA . GLY B 1 55 ? -7.234 -4.598 4.746 1 92.94 55 GLY B CA 1
ATOM 2273 C C . GLY B 1 55 ? -5.77 -4.453 4.387 1 92.94 55 GLY B C 1
ATOM 2274 O O . GLY B 1 55 ? -5.098 -5.441 4.078 1 92.94 55 GLY B O 1
ATOM 2275 N N . THR B 1 56 ? -5.305 -3.266 4.355 1 95.19 56 THR B N 1
ATOM 2276 C CA . THR B 1 56 ? -3.912 -3.031 3.986 1 95.19 56 THR B CA 1
ATOM 2277 C C . THR B 1 56 ? -3.189 -2.248 5.078 1 95.19 56 THR B C 1
ATOM 2279 O O . THR B 1 56 ? -3.824 -1.696 5.98 1 95.19 56 THR B O 1
ATOM 2282 N N . ARG B 1 57 ? -1.862 -2.217 4.91 1 94.69 57 ARG B N 1
ATOM 2283 C CA . ARG B 1 57 ? -1.023 -1.59 5.926 1 94.69 57 ARG B CA 1
ATOM 2284 C C . ARG B 1 57 ? -0.544 -0.216 5.473 1 94.69 57 ARG B C 1
ATOM 2286 O O . ARG B 1 57 ? 0.271 0.418 6.145 1 94.69 57 ARG B O 1
ATOM 2293 N N . ILE B 1 58 ? -1.017 0.289 4.324 1 96.44 58 ILE B N 1
ATOM 2294 C CA . ILE B 1 58 ? -0.548 1.564 3.791 1 96.44 58 ILE B CA 1
ATOM 2295 C C . ILE B 1 58 ? -1.437 2.695 4.305 1 96.44 58 ILE B C 1
ATOM 2297 O O . ILE B 1 58 ? -2.143 3.34 3.529 1 96.44 58 ILE B O 1
ATOM 2301 N N . ILE B 1 59 ? -1.245 3.018 5.535 1 98.44 59 ILE B N 1
ATOM 2302 C CA . ILE B 1 59 ? -2.115 3.902 6.301 1 98.44 59 ILE B CA 1
ATOM 2303 C C . ILE B 1 59 ? -2.098 5.301 5.688 1 98.44 59 ILE B C 1
ATOM 2305 O O . ILE B 1 59 ? -3.129 5.797 5.227 1 98.44 59 ILE B O 1
ATOM 2309 N N . GLY B 1 60 ? -0.94 5.848 5.539 1 98.62 60 GLY B N 1
ATOM 2310 C CA . GLY B 1 60 ? -0.796 7.23 5.117 1 98.62 60 GLY B CA 1
ATOM 2311 C C . GLY B 1 60 ? -1.275 7.477 3.699 1 98.62 60 GLY B C 1
ATOM 2312 O O . GLY B 1 60 ? -1.649 8.594 3.35 1 98.62 60 GLY B O 1
ATOM 2313 N N . ARG B 1 61 ? -1.273 6.434 2.887 1 97.81 61 ARG B N 1
ATOM 2314 C CA . ARG B 1 61 ? -1.71 6.559 1.499 1 97.81 61 ARG B CA 1
ATOM 2315 C C . ARG B 1 61 ? -3.232 6.551 1.402 1 97.81 61 ARG B C 1
ATOM 2317 O O . ARG B 1 61 ? -3.803 7.133 0.477 1 97.81 61 ARG B O 1
ATOM 2324 N N . LEU B 1 62 ? -3.869 5.996 2.428 1 98.44 62 LEU B N 1
ATOM 2325 C CA . LEU B 1 62 ? -5.301 5.754 2.279 1 98.44 62 LEU B CA 1
ATOM 2326 C C . LEU B 1 62 ? -6.109 6.785 3.062 1 98.44 62 LEU B C 1
ATOM 2328 O O . LEU B 1 62 ? -7.285 7.012 2.764 1 98.44 62 LEU B O 1
ATOM 2332 N N . CYS B 1 63 ? -5.496 7.383 4.008 1 98.88 63 CYS B N 1
ATOM 2333 C CA . CYS B 1 63 ? -6.305 8.273 4.832 1 98.88 63 CYS B CA 1
ATOM 2334 C C . CYS B 1 63 ? -5.715 9.68 4.855 1 98.88 63 CYS B C 1
ATOM 2336 O O . CYS B 1 63 ? -4.578 9.883 4.438 1 98.88 63 CYS B O 1
ATOM 2338 N N . ALA B 1 64 ? -6.539 10.586 5.223 1 98.88 64 ALA B N 1
ATOM 2339 C CA . ALA B 1 64 ? -6.16 11.969 5.523 1 98.88 64 ALA B CA 1
ATOM 2340 C C . ALA B 1 64 ? -6.805 12.438 6.82 1 98.88 64 ALA B C 1
ATOM 2342 O O . ALA B 1 64 ? -7.957 12.102 7.113 1 98.88 64 ALA B O 1
ATOM 2343 N N . GLY B 1 65 ? -6.008 13.18 7.629 1 98.88 65 GLY B N 1
ATOM 2344 C CA . GLY B 1 65 ? -6.578 13.625 8.891 1 98.88 65 GLY B CA 1
ATOM 2345 C C . GLY B 1 65 ? -5.746 14.688 9.578 1 98.88 65 GLY B C 1
ATOM 2346 O O . GLY B 1 65 ? -4.586 14.906 9.219 1 98.88 65 GLY B O 1
ATOM 2347 N N . ASN B 1 66 ? -6.387 15.375 10.461 1 98.94 66 ASN B N 1
ATOM 2348 C CA . ASN B 1 66 ? -5.789 16.328 11.391 1 98.94 66 ASN B CA 1
ATOM 2349 C C . ASN B 1 66 ? -6.344 16.156 12.797 1 98.94 66 ASN B C 1
ATOM 2351 O O . ASN B 1 66 ? -6.949 15.125 13.109 1 98.94 66 ASN B O 1
ATOM 2355 N N . LYS B 1 67 ? -6.082 17.109 13.672 1 98.94 67 LYS B N 1
ATOM 2356 C CA . LYS B 1 67 ? -6.445 16.938 15.078 1 98.94 67 LYS B CA 1
ATOM 2357 C C . LYS B 1 67 ? -7.957 16.859 15.25 1 98.94 67 LYS B C 1
ATOM 2359 O O . LYS B 1 67 ? -8.445 16.406 16.281 1 98.94 67 LYS B O 1
ATOM 2364 N N . LYS B 1 68 ? -8.742 17.281 14.258 1 98.94 68 LYS B N 1
ATOM 2365 C CA . LYS B 1 68 ? -10.195 17.359 14.391 1 98.94 68 LYS B CA 1
ATOM 2366 C C . LYS B 1 68 ? -10.875 16.141 13.773 1 98.94 68 LYS B C 1
ATOM 2368 O O . LYS B 1 68 ? -12.008 15.812 14.125 1 98.94 68 LYS B O 1
ATOM 2373 N N . GLY B 1 69 ? -10.211 15.539 12.836 1 98.94 69 GLY B N 1
ATOM 2374 C CA . GLY B 1 69 ? -10.93 14.5 12.125 1 98.94 69 GLY B CA 1
ATOM 2375 C C . GLY B 1 69 ? -10.016 13.547 11.375 1 98.94 69 GLY B C 1
ATOM 2376 O O . GLY B 1 69 ? -8.812 13.797 11.258 1 98.94 69 GLY B O 1
ATOM 2377 N N . LEU B 1 70 ? -10.609 12.461 10.945 1 98.94 70 LEU B N 1
ATOM 2378 C CA . LEU B 1 70 ? -9.992 11.422 10.133 1 98.94 70 LEU B CA 1
ATOM 2379 C C . LEU B 1 70 ? -10.922 10.984 9 1 98.94 70 LEU B C 1
ATOM 2381 O O . LEU B 1 70 ? -12.047 10.562 9.25 1 98.94 70 LEU B O 1
ATOM 2385 N N . LEU B 1 71 ? -10.414 11.125 7.781 1 98.94 71 LEU B N 1
ATOM 2386 C CA . LEU B 1 71 ? -11.133 10.68 6.59 1 98.94 71 LEU B CA 1
ATOM 2387 C C . LEU B 1 71 ? -10.609 9.328 6.117 1 98.94 71 LEU B C 1
ATOM 2389 O O . LEU B 1 71 ? -9.398 9.148 5.953 1 98.94 71 LEU B O 1
ATOM 2393 N N . LEU B 1 72 ? -11.547 8.438 5.93 1 98.88 72 LEU B N 1
ATOM 2394 C CA . LEU B 1 72 ? -11.242 7.082 5.484 1 98.88 72 LEU B CA 1
ATOM 2395 C C . LEU B 1 72 ? -11.922 6.785 4.152 1 98.88 72 LEU B C 1
ATOM 2397 O O . LEU B 1 72 ? -13.008 7.309 3.871 1 98.88 72 LEU B O 1
ATOM 2401 N N . PRO B 1 73 ? -11.242 5.926 3.32 1 97.94 73 PRO B N 1
ATOM 2402 C CA . PRO B 1 73 ? -11.914 5.559 2.066 1 97.94 73 PRO B CA 1
ATOM 2403 C C . PRO B 1 73 ? -13.117 4.652 2.285 1 97.94 73 PRO B C 1
ATOM 2405 O O . PRO B 1 73 ? -13.234 4.016 3.336 1 97.94 73 PRO B O 1
ATOM 2408 N N . HIS B 1 74 ? -13.922 4.578 1.303 1 96.62 74 HIS B N 1
ATOM 2409 C CA . HIS B 1 74 ? -15.133 3.775 1.376 1 96.62 74 HIS B CA 1
ATOM 2410 C C . HIS B 1 74 ? -14.812 2.289 1.479 1 96.62 74 HIS B C 1
ATOM 2412 O O . HIS B 1 74 ? -15.672 1.484 1.84 1 96.62 74 HIS B O 1
ATOM 2418 N N . THR B 1 75 ? -13.602 1.918 1.263 1 96.25 75 THR B N 1
ATOM 2419 C CA . THR B 1 75 ? -13.188 0.522 1.328 1 96.25 75 THR B CA 1
ATOM 2420 C C . THR B 1 75 ? -12.82 0.133 2.758 1 96.25 75 THR B C 1
ATOM 2422 O O . THR B 1 75 ? -12.547 -1.036 3.037 1 96.25 75 THR B O 1
ATOM 2425 N N . THR B 1 76 ? -12.805 1.048 3.645 1 97.88 76 THR B N 1
ATOM 2426 C CA . THR B 1 76 ? -12.578 0.738 5.051 1 97.88 76 THR B CA 1
ATOM 2427 C C . THR B 1 76 ? -13.664 -0.197 5.582 1 97.88 76 THR B C 1
ATOM 2429 O O . THR B 1 76 ? -14.852 0.068 5.414 1 97.88 76 THR B O 1
ATOM 2432 N N . THR B 1 77 ? -13.203 -1.213 6.254 1 96.12 77 THR B N 1
ATOM 2433 C CA . THR B 1 77 ? -14.188 -2.174 6.75 1 96.12 77 THR B CA 1
ATOM 2434 C C . THR B 1 77 ? -14.891 -1.635 7.992 1 96.12 77 THR B C 1
ATOM 2436 O O . THR B 1 77 ? -14.391 -0.715 8.641 1 96.12 77 THR B O 1
ATOM 2439 N N . ASP B 1 78 ? -16.047 -2.246 8.289 1 96.75 78 ASP B N 1
ATOM 2440 C CA . ASP B 1 78 ? -16.781 -1.856 9.492 1 96.75 78 ASP B CA 1
ATOM 2441 C C . ASP B 1 78 ? -15.945 -2.082 10.75 1 96.75 78 ASP B C 1
ATOM 2443 O O . ASP B 1 78 ? -15.984 -1.275 11.68 1 96.75 78 ASP B O 1
ATOM 2447 N N . GLN B 1 79 ? -15.203 -3.162 10.711 1 96.62 79 GLN B N 1
ATOM 2448 C CA . GLN B 1 79 ? -14.352 -3.475 11.859 1 96.62 79 GLN B CA 1
ATOM 2449 C C . GLN B 1 79 ? -13.25 -2.432 12.023 1 96.62 79 GLN B C 1
ATOM 2451 O O . GLN B 1 79 ? -12.977 -1.988 13.141 1 96.62 79 GLN B O 1
ATOM 2456 N N . GLU B 1 80 ? -12.664 -2.086 10.969 1 98.25 80 GLU B N 1
ATOM 2457 C CA . GLU B 1 80 ? -11.633 -1.049 11 1 98.25 80 GLU B CA 1
ATOM 2458 C C . GLU B 1 80 ? -12.211 0.281 11.484 1 98.25 80 GLU B C 1
ATOM 2460 O O . GLU B 1 80 ? -11.602 0.957 12.32 1 98.25 80 GLU B O 1
ATOM 2465 N N . LEU B 1 81 ? -13.336 0.604 10.961 1 98.62 81 LEU B N 1
ATOM 2466 C CA . LEU B 1 81 ? -14 1.853 11.32 1 98.62 81 LEU B CA 1
ATOM 2467 C C . LEU B 1 81 ? -14.305 1.893 12.812 1 98.62 81 LEU B C 1
ATOM 2469 O O . LEU B 1 81 ? -14.039 2.893 13.477 1 98.62 81 LEU B O 1
ATOM 2473 N N . GLN B 1 82 ? -14.844 0.85 13.281 1 98.62 82 GLN B N 1
ATOM 2474 C CA . GLN B 1 82 ? -15.18 0.77 14.703 1 98.62 82 GLN B CA 1
ATOM 2475 C C . GLN B 1 82 ? -13.93 0.828 15.57 1 98.62 82 GLN B C 1
ATOM 2477 O O . GLN B 1 82 ? -13.914 1.504 16.594 1 98.62 82 GLN B O 1
ATOM 2482 N N . HIS B 1 83 ? -12.945 0.134 15.172 1 98.75 83 HIS B N 1
ATOM 2483 C CA . HIS B 1 83 ? -11.672 0.151 15.898 1 98.75 83 HIS B CA 1
ATOM 2484 C C . HIS B 1 83 ? -11.125 1.569 16.016 1 98.75 83 HIS B C 1
ATOM 2486 O O . HIS B 1 83 ? -10.719 1.992 17.094 1 98.75 83 HIS B O 1
ATOM 2492 N N . LEU B 1 84 ? -11.141 2.27 14.93 1 98.88 84 LEU B N 1
ATOM 2493 C CA . LEU B 1 84 ? -10.602 3.625 14.906 1 98.88 84 LEU B CA 1
ATOM 2494 C C . LEU B 1 84 ? -11.469 4.566 15.734 1 98.88 84 LEU B C 1
ATOM 2496 O O . LEU B 1 84 ? -10.945 5.391 16.5 1 98.88 84 LEU B O 1
ATOM 2500 N N . ARG B 1 85 ? -12.727 4.43 15.656 1 98.81 85 ARG B N 1
ATOM 2501 C CA . ARG B 1 85 ? -13.625 5.25 16.469 1 98.81 85 ARG B CA 1
ATOM 2502 C C . ARG B 1 85 ? -13.398 5.012 17.953 1 98.81 85 ARG B C 1
ATOM 2504 O O . ARG B 1 85 ? -13.453 5.945 18.75 1 98.81 85 ARG B O 1
ATOM 2511 N N . ASN B 1 86 ? -13.109 3.803 18.328 1 98.69 86 ASN B N 1
ATOM 2512 C CA . ASN B 1 86 ? -12.914 3.438 19.719 1 98.69 86 ASN B CA 1
ATOM 2513 C C . ASN B 1 86 ? -11.547 3.875 20.234 1 98.69 86 ASN B C 1
ATOM 2515 O O . ASN B 1 86 ? -11.359 4.074 21.438 1 98.69 86 ASN B O 1
ATOM 2519 N N . SER B 1 87 ? -10.625 3.996 19.359 1 98.81 87 SER B N 1
ATOM 2520 C CA . SER B 1 87 ? -9.234 4.164 19.781 1 98.81 87 SER B CA 1
ATOM 2521 C C . SER B 1 87 ? -8.836 5.637 19.781 1 98.81 87 SER B C 1
ATOM 2523 O O . SER B 1 87 ? -7.891 6.023 20.469 1 98.81 87 SER B O 1
ATOM 2525 N N . LEU B 1 88 ? -9.492 6.438 19.016 1 98.81 88 LEU B N 1
ATOM 2526 C CA . LEU B 1 88 ? -9.125 7.844 18.891 1 98.81 88 LEU B CA 1
ATOM 2527 C C . LEU B 1 88 ? -9.859 8.688 19.922 1 98.81 88 LEU B C 1
ATOM 2529 O O . LEU B 1 88 ? -10.875 8.266 20.484 1 98.81 88 LEU B O 1
ATOM 2533 N N . PRO B 1 89 ? -9.273 9.852 20.234 1 98.69 89 PRO B N 1
ATOM 2534 C CA . PRO B 1 89 ? -9.984 10.75 21.141 1 98.69 89 PRO B CA 1
ATOM 2535 C C . PRO B 1 89 ? -11.414 11.039 20.688 1 98.69 89 PRO B C 1
ATOM 2537 O O . PRO B 1 89 ? -11.68 11.133 19.484 1 98.69 89 PRO B O 1
ATOM 2540 N N . ASP B 1 90 ? -12.305 11.359 21.609 1 98.38 90 ASP B N 1
ATOM 2541 C CA . ASP B 1 90 ? -13.734 11.516 21.359 1 98.38 90 ASP B CA 1
ATOM 2542 C C . ASP B 1 90 ? -14.008 12.695 20.422 1 98.38 90 ASP B C 1
ATOM 2544 O O . ASP B 1 90 ? -14.984 12.688 19.672 1 98.38 90 ASP B O 1
ATOM 2548 N N . HIS B 1 91 ? -13.18 13.617 20.516 1 98.5 91 HIS B N 1
ATOM 2549 C CA . HIS B 1 91 ? -13.461 14.828 19.766 1 98.5 91 HIS B CA 1
ATOM 2550 C C . HIS B 1 91 ? -13.047 14.672 18.297 1 98.5 91 HIS B C 1
ATOM 2552 O O . HIS B 1 91 ? -13.352 15.523 17.469 1 98.5 91 HIS B O 1
ATOM 2558 N N . VAL B 1 92 ? -12.32 13.633 17.969 1 98.88 92 VAL B N 1
ATOM 2559 C CA . VAL B 1 92 ? -11.906 13.375 16.578 1 98.88 92 VAL B CA 1
ATOM 2560 C C . VAL B 1 92 ? -13.062 12.734 15.812 1 98.88 92 VAL B C 1
ATOM 2562 O O . VAL B 1 92 ? -13.523 11.648 16.172 1 98.88 92 VAL B O 1
ATOM 2565 N N . VAL B 1 93 ? -13.508 13.398 14.727 1 98.94 93 VAL B N 1
ATOM 2566 C CA . VAL B 1 93 ? -14.57 12.875 13.875 1 98.94 93 VAL B CA 1
ATOM 2567 C C . VAL B 1 93 ? -13.977 11.883 12.875 1 98.94 93 VAL B C 1
ATOM 2569 O O . VAL B 1 93 ? -13.062 12.219 12.117 1 98.94 93 VAL B O 1
ATOM 2572 N N . VAL B 1 94 ? -14.469 10.68 12.891 1 98.94 94 VAL B N 1
ATOM 2573 C CA . VAL B 1 94 ? -14 9.641 11.977 1 98.94 94 VAL B CA 1
ATOM 2574 C C . VAL B 1 94 ? -15.062 9.367 10.914 1 98.94 94 VAL B C 1
ATOM 2576 O O . VAL B 1 94 ? -16.188 8.984 11.234 1 98.94 94 VAL B O 1
ATOM 2579 N N . GLN B 1 95 ? -14.625 9.57 9.609 1 98.75 95 GLN B N 1
ATOM 2580 C CA . GLN B 1 95 ? -15.641 9.516 8.57 1 98.75 95 GLN B CA 1
ATOM 2581 C C . GLN B 1 95 ? -15.133 8.742 7.348 1 98.75 95 GLN B C 1
ATOM 2583 O O . GLN B 1 95 ? -14.039 9.008 6.855 1 98.75 95 GLN B O 1
ATOM 2588 N N . ARG B 1 96 ? -15.922 7.797 6.898 1 97.94 96 ARG B N 1
ATOM 2589 C CA . ARG B 1 96 ? -15.719 7.172 5.598 1 97.94 96 ARG B CA 1
ATOM 2590 C C . ARG B 1 96 ? -16.25 8.047 4.473 1 97.94 96 ARG B C 1
ATOM 2592 O O . ARG B 1 96 ? -17.359 8.594 4.578 1 97.94 96 ARG B O 1
ATOM 2599 N N . ILE B 1 97 ? -15.445 8.102 3.4 1 96.62 97 ILE B N 1
ATOM 2600 C CA . ILE B 1 97 ? -15.836 8.977 2.303 1 96.62 97 ILE B CA 1
ATOM 2601 C C . ILE B 1 97 ? -16.062 8.148 1.038 1 96.62 97 ILE B C 1
ATOM 2603 O O . ILE B 1 97 ? -15.281 7.246 0.736 1 96.62 97 ILE B O 1
ATOM 2607 N N . GLU B 1 98 ? -17.203 8.547 0.366 1 94.31 98 GLU B N 1
ATOM 2608 C CA . GLU B 1 98 ? -17.453 7.992 -0.96 1 94.31 98 GLU B CA 1
ATOM 2609 C C . GLU B 1 98 ? -16.781 8.82 -2.045 1 94.31 98 GLU B C 1
ATOM 2611 O O . GLU B 1 98 ? -17.312 9.852 -2.467 1 94.31 98 GLU B O 1
ATOM 2616 N N . GLU B 1 99 ? -15.633 8.414 -2.438 1 93.81 99 GLU B N 1
ATOM 2617 C CA . GLU B 1 99 ? -14.82 9.078 -3.453 1 93.81 99 GLU B CA 1
ATOM 2618 C C . GLU B 1 99 ? -14.172 8.07 -4.391 1 93.81 99 GLU B C 1
ATOM 2620 O O . GLU B 1 99 ? -13.688 7.02 -3.947 1 93.81 99 GLU B O 1
ATOM 2625 N N . ARG B 1 100 ? -14.266 8.406 -5.66 1 90.38 100 ARG B N 1
ATOM 2626 C CA . ARG B 1 100 ? -13.68 7.52 -6.656 1 90.38 100 ARG B CA 1
ATOM 2627 C C . ARG B 1 100 ? -12.18 7.34 -6.422 1 90.38 100 ARG B C 1
ATOM 2629 O O . ARG B 1 100 ? -11.672 6.219 -6.445 1 90.38 100 ARG B O 1
ATOM 2636 N N . LEU B 1 101 ? -11.531 8.453 -6.234 1 92.81 101 LEU B N 1
ATOM 2637 C CA . LEU B 1 101 ? -10.125 8.406 -5.855 1 92.81 101 LEU B CA 1
ATOM 2638 C C . LEU B 1 101 ? -9.969 7.984 -4.398 1 92.81 101 LEU B C 1
ATOM 2640 O O . LEU B 1 101 ? -9.977 8.828 -3.5 1 92.81 101 LEU B O 1
ATOM 2644 N N . SER B 1 102 ? -9.68 6.656 -4.168 1 92.25 102 SER B N 1
ATOM 2645 C CA . SER B 1 102 ? -9.82 6.086 -2.832 1 92.25 102 SER B CA 1
ATOM 2646 C C . SER B 1 102 ? -8.539 6.242 -2.023 1 92.25 102 SER B C 1
ATOM 2648 O O . SER B 1 102 ? -8.547 6.07 -0.803 1 92.25 102 SER B O 1
ATOM 2650 N N . ALA B 1 103 ? -7.441 6.457 -2.723 1 97.38 103 ALA B N 1
ATOM 2651 C CA . ALA B 1 103 ? -6.203 6.738 -2.002 1 97.38 103 ALA B CA 1
ATOM 2652 C C . ALA B 1 103 ? -6.172 8.18 -1.51 1 97.38 103 ALA B C 1
ATOM 2654 O O . ALA B 1 103 ? -5.434 9.008 -2.049 1 97.38 103 ALA B O 1
ATOM 2655 N N . LEU B 1 104 ? -6.898 8.453 -0.443 1 98.5 104 LEU B N 1
ATOM 2656 C CA . LEU B 1 104 ? -7.16 9.805 0.031 1 98.5 104 LEU B CA 1
ATOM 2657 C C . LEU B 1 104 ? -5.859 10.508 0.409 1 98.5 104 LEU B C 1
ATOM 2659 O O . LEU B 1 104 ? -5.715 11.711 0.189 1 98.5 104 LEU B O 1
ATOM 2663 N N . GLY B 1 105 ? -4.934 9.789 0.92 1 98.62 105 GLY B N 1
ATOM 2664 C CA . GLY B 1 105 ? -3.664 10.375 1.323 1 98.62 105 GLY B CA 1
ATOM 2665 C C . GLY B 1 105 ? -2.852 10.906 0.155 1 98.62 105 GLY B C 1
ATOM 2666 O O . GLY B 1 105 ? -1.972 11.75 0.334 1 98.62 105 GLY B O 1
ATOM 2667 N N . ASN B 1 106 ? -3.098 10.328 -1.005 1 97.88 106 ASN B N 1
ATOM 2668 C CA . ASN B 1 106 ? -2.475 10.844 -2.219 1 97.88 106 ASN B CA 1
ATOM 2669 C C . ASN B 1 106 ? -3.135 12.141 -2.678 1 97.88 106 ASN B C 1
ATOM 2671 O O . ASN B 1 106 ? -2.482 13 -3.285 1 97.88 106 ASN B O 1
ATOM 2675 N N . CYS B 1 107 ? -4.371 12.305 -2.32 1 98.31 107 CYS B N 1
ATOM 2676 C CA . CYS B 1 107 ? -5.203 13.344 -2.926 1 98.31 107 CYS B CA 1
ATOM 2677 C C . CYS B 1 107 ? -5.336 14.547 -1.999 1 98.31 107 CYS B C 1
ATOM 2679 O O . CYS B 1 107 ? -5.691 15.641 -2.443 1 98.31 107 CYS B O 1
ATOM 2681 N N . ILE B 1 108 ? -5.105 14.273 -0.776 1 98.88 108 ILE B N 1
ATOM 2682 C CA . ILE B 1 108 ? -5.383 15.305 0.219 1 98.88 108 ILE B CA 1
ATOM 2683 C C . ILE B 1 108 ? -4.188 15.453 1.159 1 98.88 108 ILE B C 1
ATOM 2685 O O . ILE B 1 108 ? -3.613 14.453 1.602 1 98.88 108 ILE B O 1
ATOM 2689 N N . THR B 1 109 ? -3.762 16.625 1.449 1 98.94 109 THR B N 1
ATOM 2690 C CA . THR B 1 109 ? -2.852 16.938 2.543 1 98.94 109 THR B CA 1
ATOM 2691 C C . THR B 1 109 ? -3.367 18.141 3.34 1 98.94 109 THR B C 1
ATOM 2693 O O . THR B 1 109 ? -4.035 19.016 2.791 1 98.94 109 THR B O 1
ATOM 2696 N N . CYS B 1 110 ? -3.1 18.094 4.719 1 98.94 110 CYS B N 1
ATOM 2697 C CA . CYS B 1 110 ? -3.682 19.172 5.527 1 98.94 110 CYS B CA 1
ATOM 2698 C C . CYS B 1 110 ? -2.893 19.375 6.816 1 98.94 110 CYS B C 1
ATOM 2700 O O . CYS B 1 110 ? -2.129 18.5 7.223 1 98.94 110 CYS B O 1
ATOM 2702 N N . ASN B 1 111 ? -2.951 20.562 7.312 1 98.88 111 ASN B N 1
ATOM 2703 C CA . ASN B 1 111 ? -2.709 20.844 8.727 1 98.88 111 ASN B CA 1
ATOM 2704 C C . ASN B 1 111 ? -4.008 21.125 9.469 1 98.88 111 ASN B C 1
ATOM 2706 O O . ASN B 1 111 ? -5.074 20.641 9.078 1 98.88 111 ASN B O 1
ATOM 2710 N N . ASP B 1 112 ? -3.93 21.859 10.609 1 98.94 112 ASP B N 1
ATOM 2711 C CA . ASP B 1 112 ? -5.133 22.047 11.406 1 98.94 112 ASP B CA 1
ATOM 2712 C C . ASP B 1 112 ? -5.957 23.234 10.898 1 98.94 112 ASP B C 1
ATOM 2714 O O . ASP B 1 112 ? -7.008 23.547 11.453 1 98.94 112 ASP B O 1
ATOM 2718 N N . HIS B 1 113 ? -5.57 23.828 9.75 1 98.88 113 HIS B N 1
ATOM 2719 C CA . HIS B 1 113 ? -6.227 25.047 9.32 1 98.88 113 HIS B CA 1
ATOM 2720 C C . HIS B 1 113 ? -6.594 24.984 7.84 1 98.88 113 HIS B C 1
ATOM 2722 O O . HIS B 1 113 ? -7.578 25.594 7.414 1 98.88 113 HIS B O 1
ATOM 2728 N N . VAL B 1 114 ? -5.816 24.312 7.078 1 98.88 114 VAL B N 1
ATOM 2729 C CA . VAL B 1 114 ? -5.988 24.297 5.629 1 98.88 114 VAL B CA 1
ATOM 2730 C C . VAL B 1 114 ? -5.797 22.875 5.098 1 98.88 114 VAL B C 1
ATOM 2732 O O . VAL B 1 114 ? -5.027 22.094 5.664 1 98.88 114 VAL B O 1
ATOM 2735 N N . ALA B 1 115 ? -6.523 22.547 4.008 1 98.94 115 ALA B N 1
ATOM 2736 C CA . ALA B 1 115 ? -6.289 21.328 3.225 1 98.94 115 ALA B CA 1
ATOM 2737 C C . ALA B 1 115 ? -6.055 21.672 1.754 1 98.94 115 ALA B C 1
ATOM 2739 O O . ALA B 1 115 ? -6.727 22.547 1.195 1 98.94 115 ALA B O 1
ATOM 2740 N N . LEU B 1 116 ? -5.059 21.047 1.181 1 98.88 116 LEU B N 1
ATOM 2741 C CA . LEU B 1 116 ? -4.902 21 -0.269 1 98.88 116 LEU B CA 1
ATOM 2742 C C . LEU B 1 116 ? -5.504 19.719 -0.839 1 98.88 116 LEU B C 1
ATOM 2744 O O . LEU B 1 116 ? -5.316 18.641 -0.282 1 98.88 116 LEU B O 1
ATOM 2748 N N . ALA B 1 117 ? -6.25 19.875 -1.898 1 98.75 117 ALA B N 1
ATOM 2749 C CA . ALA B 1 117 ? -6.973 18.719 -2.438 1 98.75 117 ALA B CA 1
ATOM 2750 C C . ALA B 1 117 ? -6.73 18.578 -3.938 1 98.75 117 ALA B C 1
ATOM 2752 O O . ALA B 1 117 ? -6.551 19.578 -4.641 1 98.75 117 ALA B O 1
ATOM 2753 N N . HIS B 1 118 ? -6.758 17.328 -4.32 1 98.31 118 HIS B N 1
ATOM 2754 C CA . HIS B 1 118 ? -6.746 16.984 -5.738 1 98.31 118 HIS B CA 1
ATOM 2755 C C . HIS B 1 118 ? -7.781 17.812 -6.508 1 98.31 118 HIS B C 1
ATOM 2757 O O . HIS B 1 118 ? -8.93 17.938 -6.07 1 98.31 118 HIS B O 1
ATOM 2763 N N . PRO B 1 119 ? -7.391 18.312 -7.707 1 97.62 119 PRO B N 1
ATOM 2764 C CA . PRO B 1 119 ? -8.297 19.203 -8.438 1 97.62 119 PRO B CA 1
ATOM 2765 C C . PRO B 1 119 ? -9.562 18.5 -8.906 1 97.62 119 PRO B C 1
ATOM 2767 O O . PRO B 1 119 ? -10.602 19.141 -9.102 1 97.62 119 PRO B O 1
ATOM 2770 N N . ASP B 1 120 ? -9.555 17.203 -9.008 1 95.56 120 ASP B N 1
ATOM 2771 C CA . ASP B 1 120 ? -10.688 16.5 -9.609 1 95.56 120 ASP B CA 1
ATOM 2772 C C . ASP B 1 120 ? -11.523 15.805 -8.547 1 95.56 120 ASP B C 1
ATOM 2774 O O . ASP B 1 120 ? -12.344 14.945 -8.859 1 95.56 120 ASP B O 1
ATOM 2778 N N . LEU B 1 121 ? -11.281 16.109 -7.324 1 96.69 121 LEU B N 1
ATOM 2779 C CA . LEU B 1 121 ? -12.148 15.547 -6.293 1 96.69 121 LEU B CA 1
ATOM 2780 C C . LEU B 1 121 ? -13.586 16 -6.48 1 96.69 121 LEU B C 1
ATOM 2782 O O . LEU B 1 121 ? -13.836 17.125 -6.918 1 96.69 121 LEU B O 1
ATOM 2786 N N . ASP B 1 122 ? -14.477 15.164 -6.047 1 96.25 122 ASP B N 1
ATOM 2787 C CA . ASP B 1 122 ? -15.891 15.531 -6.066 1 96.25 122 ASP B CA 1
ATOM 2788 C C . ASP B 1 122 ? -16.172 16.688 -5.117 1 96.25 122 ASP B C 1
ATOM 2790 O O . ASP B 1 122 ? -15.57 16.766 -4.039 1 96.25 122 ASP B O 1
ATOM 2794 N N . LYS B 1 123 ? -17.156 17.484 -5.508 1 96.69 123 LYS B N 1
ATOM 2795 C CA . LYS B 1 123 ? -17.531 18.625 -4.68 1 96.69 123 LYS B CA 1
ATOM 2796 C C . LYS B 1 123 ? -18.031 18.172 -3.312 1 96.69 123 LYS B C 1
ATOM 2798 O O . LYS B 1 123 ? -17.75 18.812 -2.297 1 96.69 123 LYS B O 1
ATOM 2803 N N . ASP B 1 124 ? -18.75 17.109 -3.34 1 97.38 124 ASP B N 1
ATOM 2804 C CA . ASP B 1 124 ? -19.25 16.578 -2.076 1 97.38 124 ASP B CA 1
ATOM 2805 C C . ASP B 1 124 ? -18.109 16.156 -1.165 1 97.38 124 ASP B C 1
ATOM 2807 O O . ASP B 1 124 ? -18.188 16.328 0.055 1 97.38 124 ASP B O 1
ATOM 2811 N N . THR B 1 125 ? -17.156 15.641 -1.793 1 97.62 125 THR B N 1
ATOM 2812 C CA . THR B 1 125 ? -15.984 15.25 -1.025 1 97.62 125 THR B CA 1
ATOM 2813 C C . THR B 1 125 ? -15.281 16.469 -0.436 1 97.62 125 THR B C 1
ATOM 2815 O O . THR B 1 125 ? -14.859 16.453 0.722 1 97.62 125 THR B O 1
ATOM 2818 N N . GLU B 1 126 ? -15.164 17.469 -1.204 1 98.19 126 GLU B N 1
ATOM 2819 C CA . GLU B 1 126 ? -14.578 18.703 -0.725 1 98.19 126 GLU B CA 1
ATOM 2820 C C . GLU B 1 126 ? -15.328 19.25 0.488 1 98.19 126 GLU B C 1
ATOM 2822 O O . GLU B 1 126 ? -14.719 19.688 1.462 1 98.19 126 GLU B O 1
ATOM 2827 N N . GLU B 1 127 ? -16.578 19.234 0.432 1 98.38 127 GLU B N 1
ATOM 2828 C CA . GLU B 1 127 ? -17.406 19.688 1.543 1 98.38 127 GLU B CA 1
ATOM 2829 C C . GLU B 1 127 ? -17.203 18.828 2.781 1 98.38 127 GLU B C 1
ATOM 2831 O O . GLU B 1 127 ? -17.141 19.344 3.9 1 98.38 127 GLU B O 1
ATOM 2836 N N . MET B 1 128 ? -17.094 17.578 2.551 1 98.25 128 MET B N 1
ATOM 2837 C CA . MET B 1 128 ? -16.859 16.656 3.662 1 98.25 128 MET B CA 1
ATOM 2838 C C . MET B 1 128 ? -15.508 16.922 4.316 1 98.25 128 MET B C 1
ATOM 2840 O O . MET B 1 128 ? -15.383 16.859 5.539 1 98.25 128 MET B O 1
ATOM 2844 N N . ILE B 1 129 ? -14.531 17.172 3.48 1 98.81 129 ILE B N 1
ATOM 2845 C 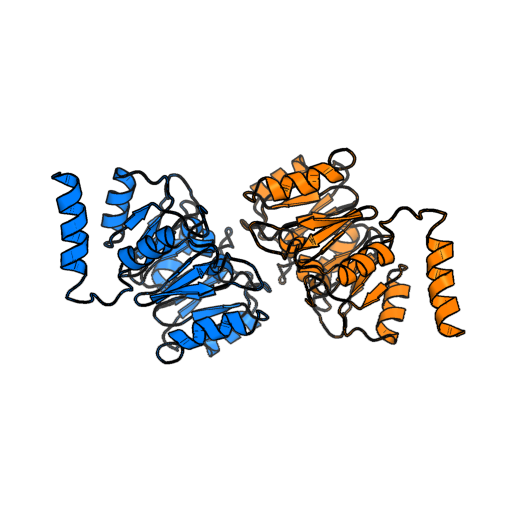CA . ILE B 1 129 ? -13.211 17.5 4.012 1 98.81 129 ILE B CA 1
ATOM 2846 C C . ILE B 1 129 ? -13.32 18.734 4.918 1 98.81 129 ILE B C 1
ATOM 2848 O O . ILE B 1 129 ? -12.836 18.719 6.051 1 98.81 129 ILE B O 1
ATOM 2852 N N . ALA B 1 130 ? -13.938 19.766 4.453 1 98.88 130 ALA B N 1
ATOM 2853 C CA . ALA B 1 130 ? -14.102 21 5.211 1 98.88 130 ALA B CA 1
ATOM 2854 C C . ALA B 1 130 ? -14.828 20.75 6.531 1 98.88 130 ALA B C 1
ATOM 2856 O O . ALA B 1 130 ? -14.406 21.234 7.582 1 98.88 130 ALA B O 1
ATOM 2857 N N . ASP B 1 131 ? -15.828 19.984 6.477 1 98.81 131 ASP B N 1
ATOM 2858 C CA . ASP B 1 131 ? -16.672 19.766 7.645 1 98.81 131 ASP B CA 1
ATOM 2859 C C . ASP B 1 131 ? -15.977 18.891 8.68 1 98.81 131 ASP B C 1
ATOM 2861 O O . ASP B 1 131 ? -15.961 19.219 9.867 1 98.81 131 ASP B O 1
ATOM 2865 N N . VAL B 1 132 ? -15.398 17.812 8.227 1 98.88 132 VAL B N 1
ATOM 2866 C CA . VAL B 1 132 ? -14.836 16.812 9.133 1 98.88 132 VAL B CA 1
ATOM 2867 C C . VAL B 1 132 ? -13.516 17.328 9.703 1 98.88 132 VAL B C 1
ATOM 2869 O O . VAL B 1 132 ? -13.25 17.156 10.898 1 98.88 132 VAL B O 1
ATOM 2872 N N . LEU B 1 133 ? -12.703 17.953 8.875 1 98.94 133 LEU B N 1
ATOM 2873 C CA . LEU B 1 133 ? -11.375 18.375 9.305 1 98.94 133 LEU B CA 1
ATOM 2874 C C . LEU B 1 133 ? -11.406 19.812 9.82 1 98.94 133 LEU B C 1
ATOM 2876 O O . LEU B 1 133 ? -10.445 20.281 10.438 1 98.94 133 LEU B O 1
ATOM 2880 N N . GLY B 1 134 ? -12.516 20.484 9.594 1 98.88 134 GLY B N 1
ATOM 2881 C CA . GLY B 1 134 ? -12.633 21.859 10.062 1 98.88 134 GLY B CA 1
ATOM 2882 C C . GLY B 1 134 ? -11.625 22.797 9.438 1 98.88 134 GLY B C 1
ATOM 2883 O O . GLY B 1 134 ? -10.969 23.578 10.133 1 98.88 134 GLY B O 1
ATOM 2884 N N . VAL B 1 135 ? -11.523 22.688 8.164 1 98.94 135 VAL B N 1
ATOM 2885 C CA . VAL B 1 135 ? -10.477 23.469 7.504 1 98.94 135 VAL B CA 1
ATOM 2886 C C . VAL B 1 135 ? -11.031 24.094 6.23 1 98.94 135 VAL B C 1
ATOM 2888 O O . VAL B 1 135 ? -12.07 23.672 5.723 1 98.94 135 VAL B O 1
ATOM 2891 N N . GLU B 1 136 ? -10.258 25.125 5.742 1 98.69 136 GLU B N 1
ATOM 2892 C CA . GLU B 1 136 ? -10.469 25.609 4.379 1 98.69 136 GLU B CA 1
ATOM 2893 C C . GLU B 1 136 ? -9.805 24.672 3.363 1 98.69 136 GLU B C 1
ATOM 2895 O O . GLU B 1 136 ? -8.68 24.219 3.576 1 98.69 136 GLU B O 1
ATOM 2900 N N . VAL B 1 137 ? -10.547 24.422 2.295 1 98.81 137 VAL B N 1
ATOM 2901 C CA . VAL B 1 137 ? -10.047 23.484 1.306 1 98.81 137 VAL B CA 1
ATOM 2902 C C . VAL B 1 137 ? -9.711 24.219 0.008 1 98.81 137 VAL B C 1
ATOM 2904 O O . VAL B 1 137 ? -10.523 25 -0.495 1 98.81 137 VAL B O 1
ATOM 2907 N N . PHE B 1 138 ? -8.508 23.953 -0.557 1 98.62 138 PHE B N 1
ATOM 2908 C CA . PHE B 1 138 ? -8.094 24.516 -1.834 1 98.62 138 PHE B CA 1
ATOM 2909 C C . PHE B 1 138 ? -7.688 23.422 -2.809 1 98.62 138 PHE B C 1
ATOM 2911 O O . PHE B 1 138 ? -6.824 22.594 -2.502 1 98.62 138 PHE B O 1
ATOM 2918 N N . ARG B 1 139 ? -8.305 23.484 -3.951 1 97.94 139 ARG B N 1
ATOM 2919 C CA . ARG B 1 139 ? -7.859 22.609 -5.035 1 97.94 139 ARG B CA 1
ATOM 2920 C C . ARG B 1 139 ? -6.594 23.156 -5.691 1 97.94 139 ARG B C 1
ATOM 2922 O O . ARG B 1 139 ? -6.578 24.297 -6.172 1 97.94 139 ARG B O 1
ATOM 2929 N N . GLN B 1 140 ? -5.547 22.344 -5.633 1 96.31 140 GLN B N 1
ATOM 2930 C CA . GLN B 1 140 ? -4.238 22.828 -6.062 1 96.31 140 GLN B CA 1
ATOM 2931 C C . GLN B 1 140 ? -3.426 21.703 -6.707 1 96.31 140 GLN B C 1
ATOM 2933 O O . GLN B 1 140 ? -3.795 20.531 -6.617 1 96.31 140 GLN B O 1
ATOM 2938 N N . THR B 1 141 ? -2.43 22.125 -7.395 1 97.5 141 THR B N 1
ATOM 2939 C CA . THR B 1 141 ? -1.341 21.234 -7.777 1 97.5 141 THR B CA 1
ATOM 2940 C C . THR B 1 141 ? -0.034 21.672 -7.113 1 97.5 141 THR B C 1
ATOM 2942 O O . THR B 1 141 ? 0.098 22.812 -6.672 1 97.5 141 THR B O 1
ATOM 2945 N N . ILE B 1 142 ? 0.871 20.734 -6.961 1 97.56 142 ILE B N 1
ATOM 2946 C CA . ILE B 1 142 ? 2.225 21 -6.488 1 97.56 142 ILE B CA 1
ATOM 2947 C C . ILE B 1 142 ? 3.23 20.688 -7.594 1 97.56 142 ILE B C 1
ATOM 2949 O O . ILE B 1 142 ? 3.418 19.516 -7.957 1 97.56 142 ILE B O 1
ATOM 2953 N N . ALA B 1 143 ? 3.912 21.734 -8.109 1 97.19 143 ALA B N 1
ATOM 2954 C CA . ALA B 1 143 ? 4.844 21.562 -9.219 1 97.19 143 ALA B CA 1
ATOM 2955 C C . ALA B 1 143 ? 4.18 20.828 -10.383 1 97.19 143 ALA B C 1
ATOM 2957 O O . ALA B 1 143 ? 4.773 19.922 -10.977 1 97.19 143 ALA B O 1
ATOM 2958 N N . GLY B 1 144 ? 2.984 21.109 -10.539 1 96.44 144 GLY B N 1
ATOM 2959 C CA . GLY B 1 144 ? 2.254 20.531 -11.656 1 96.44 144 GLY B CA 1
ATOM 2960 C C . GLY B 1 144 ? 1.7 19.141 -11.352 1 96.44 144 GLY B C 1
ATOM 2961 O O . GLY B 1 144 ? 1.014 18.547 -12.18 1 96.44 144 GLY B O 1
ATOM 2962 N N . ASN B 1 145 ? 1.941 18.641 -10.195 1 96.19 145 ASN B N 1
ATOM 2963 C CA . ASN B 1 145 ? 1.439 17.328 -9.82 1 96.19 145 ASN B CA 1
ATOM 2964 C C . ASN B 1 145 ? 0.092 17.422 -9.109 1 96.19 145 ASN B C 1
ATOM 2966 O O . ASN B 1 145 ? -0.069 18.203 -8.172 1 96.19 145 ASN B O 1
ATOM 2970 N N . ILE B 1 146 ? -0.791 16.547 -9.562 1 96.81 146 ILE B N 1
ATOM 2971 C CA . ILE B 1 146 ? -2.166 16.625 -9.078 1 96.81 146 ILE B CA 1
ATOM 2972 C C . ILE B 1 146 ? -2.293 15.875 -7.758 1 96.81 146 ILE B C 1
ATOM 2974 O O . ILE B 1 146 ? -3.25 16.078 -7.012 1 96.81 146 ILE B O 1
ATOM 2978 N N . LEU B 1 147 ? -1.357 14.93 -7.461 1 97.19 147 LEU B N 1
ATOM 2979 C CA . LEU B 1 147 ? -1.39 14.18 -6.211 1 97.19 147 LEU B CA 1
ATOM 2980 C C . LEU B 1 147 ? -0.739 14.977 -5.086 1 97.19 147 LEU B C 1
ATOM 2982 O O . LEU B 1 147 ? 0.324 14.602 -4.586 1 97.19 147 LEU B O 1
ATOM 2986 N N . VAL B 1 148 ? -1.41 15.953 -4.594 1 98.5 148 VAL B N 1
ATOM 2987 C CA . VAL B 1 148 ? -0.867 16.938 -3.66 1 98.5 148 VAL B CA 1
ATOM 2988 C C . VAL B 1 148 ? -0.49 16.25 -2.35 1 98.5 148 VAL B C 1
ATOM 2990 O O . VAL B 1 148 ? 0.494 16.625 -1.707 1 98.5 148 VAL B O 1
ATOM 2993 N N . GLY B 1 149 ? -1.206 15.188 -1.996 1 98.62 149 GLY B N 1
ATOM 2994 C CA . GLY B 1 149 ? -0.913 14.477 -0.76 1 98.62 149 GLY B CA 1
ATOM 2995 C C . GLY B 1 149 ? 0.389 13.703 -0.811 1 98.62 149 GLY B C 1
ATOM 2996 O O . GLY B 1 149 ? 0.954 13.359 0.229 1 98.62 149 GLY B O 1
ATOM 2997 N N . SER B 1 150 ? 0.826 13.461 -1.973 1 97.75 150 SER B N 1
ATOM 2998 C CA . SER B 1 150 ? 2.074 12.727 -2.158 1 97.75 150 SER B CA 1
ATOM 2999 C C . SER B 1 150 ? 3.273 13.672 -2.164 1 97.75 150 SER B C 1
ATOM 3001 O O . SER B 1 150 ? 4.328 13.344 -1.616 1 97.75 150 SER B O 1
ATOM 3003 N N . PHE B 1 151 ? 3.033 14.867 -2.67 1 98.44 151 PHE B N 1
ATOM 3004 C CA . PHE B 1 151 ? 4.191 15.688 -3.012 1 98.44 151 PHE B CA 1
ATOM 3005 C C . PHE B 1 151 ? 4.332 16.859 -2.045 1 98.44 151 PHE B C 1
ATOM 3007 O O . PHE B 1 151 ? 5.129 17.766 -2.279 1 98.44 151 PHE B O 1
ATOM 3014 N N . CYS B 1 152 ? 3.574 16.75 -1.009 1 98.69 152 CYS B N 1
ATOM 3015 C CA . CYS B 1 152 ? 3.617 17.781 0.027 1 98.69 152 CYS B CA 1
ATOM 3016 C C . CYS B 1 152 ? 3.322 17.188 1.397 1 98.69 152 CYS B C 1
ATOM 3018 O O . CYS B 1 152 ? 2.471 16.297 1.525 1 98.69 152 CYS B O 1
ATOM 3020 N N . ALA B 1 153 ? 4.09 17.609 2.352 1 98.94 153 ALA B N 1
ATOM 3021 C CA . ALA B 1 153 ? 3.775 17.406 3.766 1 98.94 153 ALA B CA 1
ATOM 3022 C C . ALA B 1 153 ? 3.941 18.703 4.547 1 98.94 153 ALA B C 1
ATOM 3024 O O . ALA B 1 153 ? 4.953 19.406 4.41 1 98.94 153 ALA B O 1
ATOM 3025 N N . PHE B 1 154 ? 2.857 19.078 5.387 1 98.88 154 PHE B N 1
ATOM 3026 C CA . PHE B 1 154 ? 3.02 20.312 6.16 1 98.88 154 PHE B CA 1
ATOM 3027 C C . PHE B 1 154 ? 2.262 20.219 7.48 1 98.88 154 PHE B C 1
ATOM 3029 O O . PHE B 1 154 ? 1.264 19.5 7.582 1 98.88 154 PHE B O 1
ATOM 3036 N N . SER B 1 155 ? 2.869 20.828 8.531 1 98.88 155 SER B N 1
ATOM 3037 C CA . SER B 1 155 ? 2.277 21.047 9.852 1 98.88 155 SER B CA 1
ATOM 3038 C C . SER B 1 155 ? 1.805 22.5 10.016 1 98.88 155 SER B C 1
ATOM 3040 O O . SER B 1 155 ? 1.71 23.234 9.031 1 98.88 155 SER B O 1
ATOM 3042 N N . ASN B 1 156 ? 1.431 22.812 11.273 1 98.88 156 ASN B N 1
ATOM 3043 C CA . ASN B 1 156 ? 1.075 24.203 11.547 1 98.88 156 ASN B CA 1
ATOM 3044 C C . ASN B 1 156 ? 2.309 25.109 11.602 1 98.88 156 ASN B C 1
ATOM 3046 O O . ASN B 1 156 ? 2.189 26.328 11.703 1 98.88 156 ASN B O 1
ATOM 3050 N N . ARG B 1 157 ? 3.504 24.516 11.414 1 98.62 157 ARG B N 1
ATOM 3051 C CA . ARG B 1 157 ? 4.73 25.266 11.656 1 98.62 157 ARG B CA 1
ATOM 3052 C C . ARG B 1 157 ? 5.551 25.406 10.375 1 98.62 157 ARG B C 1
ATOM 3054 O O . ARG B 1 157 ? 6.375 26.328 10.258 1 98.62 157 ARG B O 1
ATOM 3061 N N . GLY B 1 158 ? 5.336 24.531 9.43 1 98.81 158 GLY B N 1
ATOM 3062 C CA . GLY B 1 158 ? 6.102 24.531 8.195 1 98.81 158 GLY B CA 1
ATOM 3063 C C . GLY B 1 158 ? 5.758 23.375 7.281 1 98.81 158 GLY B C 1
ATOM 3064 O O . GLY B 1 158 ? 4.902 22.547 7.613 1 98.81 158 GLY B O 1
ATOM 3065 N N . GLY B 1 159 ? 6.41 23.391 6.086 1 98.88 159 GLY B N 1
ATOM 3066 C CA . GLY B 1 159 ? 6.109 22.328 5.145 1 98.88 159 GLY B CA 1
ATOM 3067 C C . GLY B 1 159 ? 7.234 22.062 4.16 1 98.88 159 GLY B C 1
ATOM 3068 O O . GLY B 1 159 ? 8.109 22.922 3.969 1 98.88 159 GLY B O 1
ATOM 3069 N N . LEU B 1 160 ? 7.227 20.906 3.619 1 98.94 160 LEU B N 1
ATOM 3070 C CA . LEU B 1 160 ? 8.117 20.438 2.57 1 98.94 160 LEU B CA 1
ATOM 3071 C C . LEU B 1 160 ? 7.34 20.062 1.315 1 98.94 160 LEU B C 1
ATOM 3073 O O . LEU B 1 160 ? 6.328 19.359 1.395 1 98.94 160 LEU B O 1
ATOM 3077 N N . VAL B 1 161 ? 7.793 20.656 0.149 1 98.88 161 VAL B N 1
ATOM 3078 C CA . VAL B 1 161 ? 7.078 20.406 -1.099 1 98.88 161 VAL B CA 1
ATOM 3079 C C . VAL B 1 161 ? 8.039 19.844 -2.145 1 98.88 161 VAL B C 1
ATOM 3081 O O . VAL B 1 161 ? 9.258 19.828 -1.933 1 98.88 161 VAL B O 1
ATOM 3084 N N . HIS B 1 162 ? 7.477 19.391 -3.205 1 98.69 162 HIS B N 1
ATOM 3085 C CA . HIS B 1 162 ? 8.211 18.812 -4.324 1 98.69 162 HIS B CA 1
ATOM 3086 C C . HIS B 1 162 ? 9.406 19.688 -4.707 1 98.69 162 HIS B C 1
ATOM 3088 O O . HIS B 1 162 ? 9.297 20.906 -4.75 1 98.69 162 HIS B O 1
ATOM 3094 N N . PRO B 1 163 ? 10.531 19.031 -5.035 1 98.44 163 PRO B N 1
ATOM 3095 C CA . PRO B 1 163 ? 11.773 19.781 -5.254 1 98.44 163 PRO B CA 1
ATOM 3096 C C . PRO B 1 163 ? 11.703 20.688 -6.488 1 98.44 163 PRO B C 1
ATOM 3098 O O . PRO B 1 163 ? 12.469 21.641 -6.598 1 98.44 163 PRO B O 1
ATOM 3101 N N . HIS B 1 164 ? 10.773 20.5 -7.332 1 98.31 164 HIS B N 1
ATOM 3102 C CA . HIS B 1 164 ? 10.695 21.297 -8.547 1 98.31 164 HIS B CA 1
ATOM 3103 C C . HIS B 1 164 ? 9.609 22.375 -8.438 1 98.31 164 HIS B C 1
ATOM 3105 O O . HIS B 1 164 ? 9.211 22.969 -9.445 1 98.31 164 HIS B O 1
ATOM 3111 N N . THR B 1 165 ? 9.195 22.625 -7.312 1 98.56 165 THR B N 1
ATOM 3112 C CA . THR B 1 165 ? 8.281 23.734 -7.102 1 98.56 165 THR B CA 1
ATOM 3113 C C . THR B 1 165 ? 8.992 25.062 -7.324 1 98.56 165 THR B C 1
ATOM 3115 O O . THR B 1 165 ? 10.023 25.344 -6.707 1 98.56 165 THR B O 1
ATOM 3118 N N . SER B 1 166 ? 8.422 25.875 -8.133 1 98 166 SER B N 1
ATOM 3119 C CA . SER B 1 166 ? 9.055 27.156 -8.43 1 98 166 SER B CA 1
ATOM 3120 C C . SER B 1 166 ? 8.992 28.094 -7.234 1 98 166 SER B C 1
ATOM 3122 O O . SER B 1 166 ? 8.133 27.938 -6.363 1 98 166 SER B O 1
ATOM 3124 N N . ILE B 1 167 ? 9.836 29.078 -7.266 1 97.5 167 ILE B N 1
ATOM 3125 C CA . ILE B 1 167 ? 9.859 30.078 -6.207 1 97.5 167 ILE B CA 1
ATOM 3126 C C . ILE B 1 167 ? 8.516 30.797 -6.145 1 97.5 167 ILE B C 1
ATOM 3128 O O . ILE B 1 167 ? 7.984 31.047 -5.059 1 97.5 167 ILE B O 1
ATOM 3132 N N . GLU B 1 168 ? 7.992 31.062 -7.293 1 97.62 168 GLU B N 1
ATOM 3133 C CA . GLU B 1 168 ? 6.699 31.734 -7.359 1 97.62 168 GLU B CA 1
ATOM 3134 C C . GLU B 1 168 ? 5.598 30.875 -6.754 1 97.62 168 GLU B C 1
ATOM 3136 O O . GLU B 1 168 ? 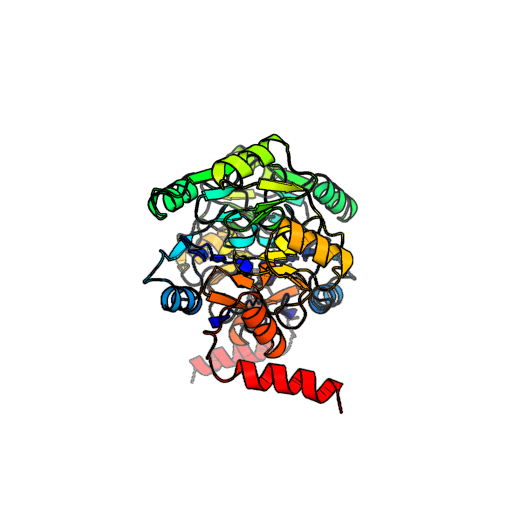4.801 31.344 -5.945 1 97.62 168 GLU B O 1
ATOM 3141 N N . ASP B 1 169 ? 5.578 29.625 -7.172 1 97.75 169 ASP B N 1
ATOM 3142 C CA . ASP B 1 169 ? 4.586 28.703 -6.633 1 97.75 169 ASP B CA 1
ATOM 3143 C C . ASP B 1 169 ? 4.766 28.516 -5.129 1 97.75 169 ASP B C 1
ATOM 3145 O O . ASP B 1 169 ? 3.789 28.391 -4.391 1 97.75 169 ASP B O 1
ATOM 3149 N N . LEU B 1 170 ? 6.027 28.484 -4.762 1 98.06 170 LEU B N 1
ATOM 3150 C CA . LEU B 1 170 ? 6.352 28.312 -3.348 1 98.06 170 LEU B CA 1
ATOM 3151 C C . LEU B 1 170 ? 5.812 29.484 -2.523 1 98.06 170 LEU B C 1
ATOM 3153 O O . LEU B 1 170 ? 5.211 29.281 -1.469 1 98.06 170 LEU B O 1
ATOM 3157 N N . ASP B 1 171 ? 5.992 30.625 -2.947 1 97.69 171 ASP B N 1
ATOM 3158 C CA . ASP B 1 171 ? 5.516 31.828 -2.268 1 97.69 171 ASP B CA 1
ATOM 3159 C C . ASP B 1 171 ? 3.99 31.859 -2.201 1 97.69 171 ASP B C 1
ATOM 3161 O O . ASP B 1 171 ? 3.414 32.188 -1.168 1 97.69 171 ASP B O 1
ATOM 3165 N N . GLU B 1 172 ? 3.449 31.531 -3.295 1 97.62 172 GLU B N 1
ATOM 3166 C CA . GLU B 1 172 ? 1.99 31.484 -3.346 1 97.62 172 GLU B CA 1
ATOM 3167 C C . GLU B 1 172 ? 1.427 30.469 -2.361 1 97.62 172 GLU B C 1
ATOM 3169 O O . GLU B 1 172 ? 0.484 30.766 -1.624 1 97.62 172 GLU B O 1
ATOM 3174 N N . LEU B 1 173 ? 1.979 29.328 -2.398 1 98.25 173 LEU B N 1
ATOM 3175 C CA . LEU B 1 173 ? 1.525 28.266 -1.508 1 98.25 173 LEU B CA 1
ATOM 3176 C C . LEU B 1 173 ? 1.768 28.625 -0.049 1 98.25 173 LEU B C 1
ATOM 3178 O O . LEU B 1 173 ? 0.934 28.359 0.814 1 98.25 173 LEU B O 1
ATOM 3182 N N . SER B 1 174 ? 2.93 29.172 0.246 1 98.5 174 SER B N 1
ATOM 3183 C CA . SER B 1 174 ? 3.25 29.594 1.605 1 98.5 174 SER B CA 1
ATOM 3184 C C . SER B 1 174 ? 2.242 30.625 2.117 1 98.5 174 SER B C 1
ATOM 3186 O O . SER B 1 174 ? 1.844 30.578 3.283 1 98.5 174 SER B O 1
ATOM 3188 N N . THR B 1 175 ? 1.888 31.516 1.261 1 97.88 175 THR B N 1
ATOM 3189 C CA . THR B 1 175 ? 0.895 32.531 1.616 1 97.88 175 THR B CA 1
ATOM 3190 C C . THR B 1 175 ? -0.467 31.875 1.859 1 97.88 175 THR B C 1
ATOM 3192 O O . THR B 1 175 ? -1.155 32.219 2.824 1 97.88 175 THR B O 1
ATOM 3195 N N . LEU B 1 176 ? -0.802 30.984 0.997 1 97.75 176 LEU B N 1
ATOM 3196 C CA . LEU B 1 176 ? -2.076 30.281 1.09 1 97.75 176 LEU B CA 1
ATOM 3197 C C . LEU B 1 176 ? -2.162 29.484 2.387 1 97.75 176 LEU B C 1
ATOM 3199 O O . LEU B 1 176 ? -3.197 29.5 3.059 1 97.75 176 LEU B O 1
ATOM 3203 N N . LEU B 1 177 ? -1.094 28.797 2.77 1 98.5 177 LEU B N 1
ATOM 3204 C CA . LEU B 1 177 ? -1.068 27.875 3.898 1 98.5 177 LEU B CA 1
ATOM 3205 C C . LEU B 1 177 ? -0.699 28.609 5.188 1 98.5 177 LEU B C 1
ATOM 3207 O O . LEU B 1 177 ? -0.888 28.078 6.281 1 98.5 177 LEU B O 1
ATOM 3211 N N . GLN B 1 178 ? -0.076 29.781 5.051 1 98.38 178 GLN B N 1
ATOM 3212 C CA . GLN B 1 178 ? 0.328 30.625 6.168 1 98.38 178 GLN B CA 1
ATOM 3213 C C . GLN B 1 178 ? 1.398 29.953 7.02 1 98.38 178 GLN B C 1
ATOM 3215 O O . GLN B 1 178 ? 1.354 30.016 8.25 1 98.38 178 GLN B O 1
ATOM 3220 N N . VAL B 1 179 ? 2.27 29.188 6.379 1 98.62 179 VAL B N 1
ATOM 3221 C CA . VAL B 1 179 ? 3.453 28.609 7 1 98.62 179 VAL B CA 1
ATOM 3222 C C . VAL B 1 179 ? 4.629 28.656 6.027 1 98.62 179 VAL B C 1
ATOM 3224 O O . VAL B 1 179 ? 4.438 28.688 4.812 1 98.62 179 VAL B O 1
ATOM 3227 N N . PRO B 1 180 ? 5.918 28.688 6.578 1 98.62 180 PRO B N 1
ATOM 3228 C CA . PRO B 1 180 ? 7.066 28.578 5.676 1 98.62 180 PRO B CA 1
ATOM 3229 C C . PRO B 1 180 ? 7.141 27.234 4.957 1 98.62 180 PRO B C 1
ATOM 3231 O O . PRO B 1 180 ? 6.812 26.203 5.543 1 98.62 180 PRO B O 1
ATOM 3234 N N . LEU B 1 181 ? 7.547 27.328 3.68 1 98.81 181 LEU B N 1
ATOM 3235 C CA . LEU B 1 181 ? 7.707 26.125 2.869 1 98.81 181 LEU B CA 1
ATOM 3236 C C . LEU B 1 181 ? 9.109 26.062 2.264 1 98.81 181 LEU B C 1
ATOM 3238 O O . LEU B 1 181 ? 9.711 27.094 1.984 1 98.81 181 LEU B O 1
ATOM 3242 N N . VAL B 1 182 ? 9.57 24.859 2.08 1 98.75 182 VAL B N 1
ATOM 3243 C CA . VAL B 1 182 ? 10.812 24.609 1.359 1 98.75 182 VAL B CA 1
ATOM 3244 C C . VAL B 1 182 ? 10.602 23.516 0.318 1 98.75 182 VAL B C 1
ATOM 3246 O O . VAL B 1 182 ? 9.867 22.562 0.559 1 98.75 182 VAL B O 1
ATOM 3249 N N . ALA B 1 183 ? 11.148 23.703 -0.839 1 98.88 183 ALA B N 1
ATOM 3250 C CA . ALA B 1 183 ? 11.227 22.641 -1.828 1 98.88 183 ALA B CA 1
ATOM 3251 C C . ALA B 1 183 ? 12.406 21.719 -1.543 1 98.88 183 ALA B C 1
ATOM 3253 O O . ALA B 1 183 ? 13.531 22.172 -1.352 1 98.88 183 ALA B O 1
ATOM 3254 N N . GLY B 1 184 ? 12.125 20.406 -1.404 1 98.5 184 GLY B N 1
ATOM 3255 C CA . GLY B 1 184 ? 13.195 19.469 -1.068 1 98.5 184 GLY B CA 1
ATOM 3256 C C . GLY B 1 184 ? 12.797 18.016 -1.252 1 98.5 184 GLY B C 1
ATOM 3257 O O . GLY B 1 184 ? 11.805 17.719 -1.919 1 98.5 184 GLY B O 1
ATOM 3258 N N . THR B 1 185 ? 13.719 17.125 -0.815 1 98.31 185 THR B N 1
ATOM 3259 C CA . THR B 1 185 ? 13.523 15.68 -0.958 1 98.31 185 THR B CA 1
ATOM 3260 C C . THR B 1 185 ? 13.648 14.984 0.394 1 98.31 185 THR B C 1
ATOM 3262 O O . THR B 1 185 ? 13.961 15.625 1.401 1 98.31 185 THR B O 1
ATOM 3265 N N . VAL B 1 186 ? 13.258 13.711 0.389 1 97.88 186 VAL B N 1
ATOM 3266 C CA . VAL B 1 186 ? 13.453 12.797 1.509 1 97.88 186 VAL B CA 1
ATOM 3267 C C . VAL B 1 186 ? 14.047 11.484 1.008 1 97.88 186 VAL B C 1
ATOM 3269 O O . VAL B 1 186 ? 14.18 11.273 -0.201 1 97.88 186 VAL B O 1
ATOM 3272 N N . ASN B 1 187 ? 14.539 10.703 1.907 1 95.94 187 ASN B N 1
ATOM 3273 C CA . ASN B 1 187 ? 14.992 9.367 1.557 1 95.94 187 ASN B CA 1
ATOM 3274 C C . ASN B 1 187 ? 15.992 9.391 0.408 1 95.94 187 ASN B C 1
ATOM 3276 O O . ASN B 1 187 ? 15.836 8.672 -0.58 1 95.94 187 ASN B O 1
ATOM 3280 N N . ARG B 1 188 ? 16.922 10.219 0.541 1 95.81 188 ARG B N 1
ATOM 3281 C CA . ARG B 1 188 ? 18.031 10.281 -0.39 1 95.81 188 ARG B CA 1
ATOM 3282 C C . ARG B 1 188 ? 17.562 10.641 -1.795 1 95.81 188 ARG B C 1
ATOM 3284 O O . ARG B 1 188 ? 17.844 9.914 -2.752 1 95.81 188 ARG B O 1
ATOM 3291 N N . GLY B 1 189 ? 16.734 11.68 -1.869 1 95.5 189 GLY B N 1
ATOM 3292 C CA . GLY B 1 189 ? 16.406 12.266 -3.16 1 95.5 189 GLY B CA 1
ATOM 3293 C C . GLY B 1 189 ? 15 11.938 -3.627 1 95.5 189 GLY B C 1
ATOM 3294 O O . GLY B 1 189 ? 14.602 12.312 -4.734 1 95.5 189 GLY B O 1
ATOM 3295 N N . SER B 1 190 ? 14.242 11.297 -2.824 1 94.5 190 SER B N 1
ATOM 3296 C CA . SER B 1 190 ? 12.867 10.992 -3.225 1 94.5 190 SER B CA 1
ATOM 3297 C C . SER B 1 190 ? 12.016 12.25 -3.258 1 94.5 190 SER B C 1
ATOM 3299 O O . SER B 1 190 ? 12.047 13.055 -2.324 1 94.5 190 SER B O 1
ATOM 3301 N N . GLU B 1 191 ? 11.242 12.359 -4.336 1 95.94 191 GLU B N 1
ATOM 3302 C CA . GLU B 1 191 ? 10.367 13.523 -4.508 1 95.94 191 GLU B CA 1
ATOM 3303 C C . GLU B 1 191 ? 8.992 13.266 -3.891 1 95.94 191 GLU B C 1
ATOM 3305 O O . GLU B 1 191 ? 8.172 14.18 -3.799 1 95.94 191 GLU B O 1
ATOM 3310 N N . VAL B 1 192 ? 8.719 12.016 -3.582 1 96 192 VAL B N 1
ATOM 3311 C CA . VAL B 1 192 ? 7.449 11.688 -2.949 1 96 192 VAL B CA 1
ATOM 3312 C C . VAL B 1 192 ? 7.535 11.938 -1.446 1 96 192 VAL B C 1
ATOM 3314 O O . VAL B 1 192 ? 7.758 11 -0.669 1 96 192 VAL B O 1
ATOM 3317 N N . ILE B 1 193 ? 7.238 13.117 -1.065 1 98.38 193 ILE B N 1
ATOM 3318 C CA . ILE B 1 193 ? 7.531 13.648 0.26 1 98.38 193 ILE B CA 1
ATOM 3319 C C . ILE B 1 193 ? 6.754 12.867 1.315 1 98.38 193 ILE B C 1
ATOM 3321 O O . ILE B 1 193 ? 7.344 12.344 2.266 1 98.38 193 ILE B O 1
ATOM 3325 N N . ALA B 1 194 ? 5.504 12.656 1.07 1 98.56 194 ALA B N 1
ATOM 3326 C CA . ALA B 1 194 ? 4.617 12.117 2.094 1 98.56 194 ALA B CA 1
ATOM 3327 C C . ALA B 1 194 ? 4.863 10.625 2.297 1 98.56 194 ALA B C 1
ATOM 3329 O O . ALA B 1 194 ? 4.461 10.055 3.312 1 98.56 194 ALA B O 1
ATOM 3330 N N . ALA B 1 195 ? 5.484 10.039 1.345 1 96.94 195 ALA B N 1
ATOM 3331 C CA . ALA B 1 195 ? 5.836 8.633 1.515 1 96.94 195 ALA B CA 1
ATOM 3332 C C . ALA B 1 195 ? 6.977 8.469 2.516 1 96.94 195 ALA B C 1
ATOM 3334 O O . ALA B 1 195 ? 7.008 7.5 3.279 1 96.94 195 ALA B O 1
ATOM 3335 N N . GLY B 1 196 ? 7.824 9.445 2.562 1 97.69 196 GLY B N 1
ATOM 3336 C CA . GLY B 1 196 ? 9.031 9.297 3.359 1 97.69 196 GLY B CA 1
ATOM 3337 C C . GLY B 1 196 ? 8.992 10.078 4.656 1 97.69 196 GLY B C 1
ATOM 3338 O O . GLY B 1 196 ? 9.922 10.008 5.465 1 97.69 196 GLY B O 1
ATOM 3339 N N . LEU B 1 197 ? 7.891 10.773 4.863 1 98.75 197 LEU B N 1
ATOM 3340 C CA . LEU B 1 197 ? 7.855 11.711 5.977 1 98.75 197 LEU B CA 1
ATOM 3341 C C . LEU B 1 197 ? 6.461 11.773 6.594 1 98.75 197 LEU B C 1
ATOM 3343 O O . LEU B 1 197 ? 5.461 11.82 5.875 1 98.75 197 LEU B O 1
ATOM 3347 N N . THR B 1 198 ? 6.426 11.664 7.93 1 98.94 198 THR B N 1
ATOM 3348 C CA . THR B 1 198 ? 5.242 12.047 8.695 1 98.94 198 THR B CA 1
ATOM 3349 C C . THR B 1 198 ? 5.617 13 9.828 1 98.94 198 THR B C 1
ATOM 3351 O O . THR B 1 198 ? 6.672 12.852 10.445 1 98.94 198 THR B O 1
ATOM 3354 N N . VAL B 1 199 ? 4.773 14.07 10.023 1 98.88 199 VAL B N 1
ATOM 3355 C CA . VAL B 1 199 ? 5.215 15.164 10.883 1 98.88 199 VAL B CA 1
ATOM 3356 C C . VAL B 1 199 ? 4.004 15.836 11.523 1 98.88 199 VAL B C 1
ATOM 3358 O O . VAL B 1 199 ? 2.928 15.898 10.922 1 98.88 199 VAL B O 1
ATOM 3361 N N . ASN B 1 200 ? 4.168 16.172 12.781 1 98.81 200 ASN B N 1
ATOM 3362 C CA . ASN B 1 200 ? 3.248 17.094 13.43 1 98.81 200 ASN B CA 1
ATOM 3363 C C . ASN B 1 200 ? 3.975 18.344 13.938 1 98.81 200 ASN B C 1
ATOM 3365 O O . ASN B 1 200 ? 5.031 18.703 13.414 1 98.81 200 ASN B O 1
ATOM 3369 N N . ASP B 1 201 ? 3.369 19.031 14.898 1 98.56 201 ASP B N 1
ATOM 3370 C CA . ASP B 1 201 ? 3.879 20.359 15.258 1 98.56 201 ASP B CA 1
ATOM 3371 C C . ASP B 1 201 ? 5.164 20.25 16.078 1 98.56 201 ASP B C 1
ATOM 3373 O O . ASP B 1 201 ? 5.879 21.234 16.25 1 98.56 201 ASP B O 1
ATOM 3377 N N . TRP B 1 202 ? 5.504 19 16.562 1 98.06 202 TRP B N 1
ATOM 3378 C CA . TRP B 1 202 ? 6.629 19 17.484 1 98.06 202 TRP B CA 1
ATOM 3379 C C . TRP B 1 202 ? 7.598 17.859 17.188 1 98.06 202 TRP B C 1
ATOM 3381 O O . TRP B 1 202 ? 8.672 17.781 17.781 1 98.06 202 TRP B O 1
ATOM 3391 N N . THR B 1 203 ? 7.223 17 16.312 1 98.56 203 THR B N 1
ATOM 3392 C CA . THR B 1 203 ? 8.133 15.906 15.984 1 98.56 203 THR B CA 1
ATOM 3393 C C . THR B 1 203 ? 7.906 15.414 14.555 1 98.56 203 THR B C 1
ATOM 3395 O O . THR B 1 203 ? 6.879 15.719 13.945 1 98.56 203 THR B O 1
ATOM 3398 N N . ALA B 1 204 ? 8.906 14.758 13.992 1 98.88 204 ALA B N 1
ATOM 3399 C CA . ALA B 1 204 ? 8.836 14.148 12.664 1 98.88 204 ALA B CA 1
ATOM 3400 C C . ALA B 1 204 ? 9.516 12.781 12.648 1 98.88 204 ALA B C 1
ATOM 3402 O O . ALA B 1 204 ? 10.414 12.516 13.453 1 98.88 204 ALA B O 1
ATOM 3403 N N . PHE B 1 205 ? 9 11.945 11.773 1 98.75 205 PHE B N 1
ATOM 3404 C CA . PHE B 1 205 ? 9.625 10.664 11.453 1 98.75 205 PHE B CA 1
ATOM 3405 C C . PHE B 1 205 ? 9.883 10.547 9.953 1 98.75 205 PHE B C 1
ATOM 3407 O O . PHE B 1 205 ? 9.008 10.859 9.148 1 98.75 205 PHE B O 1
ATOM 3414 N N . CYS B 1 206 ? 11.062 10.141 9.594 1 98.56 206 CYS B N 1
ATOM 3415 C CA . CYS B 1 206 ? 11.406 9.977 8.188 1 98.56 206 CYS B CA 1
ATOM 3416 C C . CYS B 1 206 ? 12.148 8.664 7.953 1 98.56 206 CYS B C 1
ATOM 3418 O O . CYS B 1 206 ? 12.539 7.992 8.906 1 98.56 206 CYS B O 1
ATOM 3420 N N . GLY B 1 207 ? 12.211 8.305 6.691 1 97.38 207 GLY B N 1
ATOM 3421 C CA . GLY B 1 207 ? 12.914 7.078 6.352 1 97.38 207 GLY B CA 1
ATOM 3422 C C . GLY B 1 207 ? 14.391 7.117 6.715 1 97.38 207 GLY B C 1
ATOM 3423 O O . GLY B 1 207 ? 15.031 8.164 6.625 1 97.38 207 GLY B O 1
ATOM 3424 N N . SER B 1 208 ? 14.867 5.953 6.949 1 96.62 208 SER B N 1
ATOM 3425 C CA . SER B 1 208 ? 16.25 5.832 7.398 1 96.62 208 SER B CA 1
ATOM 3426 C C . SER B 1 208 ? 17.234 6.262 6.309 1 96.62 208 SER B C 1
ATOM 3428 O O . SER B 1 208 ? 18.391 6.562 6.594 1 96.62 208 SER B O 1
ATOM 3430 N N . ASP B 1 209 ? 16.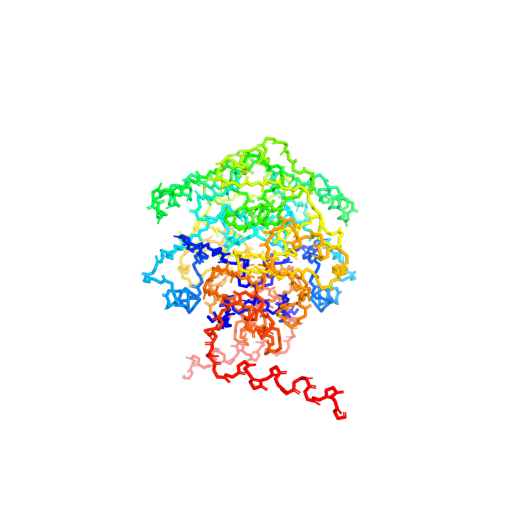797 6.359 5.129 1 95.62 209 ASP B N 1
ATOM 3431 C CA . ASP B 1 209 ? 17.656 6.762 4.016 1 95.62 209 ASP B CA 1
ATOM 3432 C C . ASP B 1 209 ? 17.75 8.281 3.918 1 95.62 209 ASP B C 1
ATOM 3434 O O . ASP B 1 209 ? 18.547 8.812 3.141 1 95.62 209 ASP B O 1
ATOM 3438 N N . THR B 1 210 ? 16.922 8.953 4.703 1 98.06 210 THR B N 1
ATOM 3439 C CA . THR B 1 210 ? 16.984 10.414 4.688 1 98.06 210 THR B CA 1
ATOM 3440 C C . THR B 1 210 ? 18.359 10.898 5.152 1 98.06 210 THR B C 1
ATOM 3442 O O . THR B 1 210 ? 18.812 10.555 6.25 1 98.06 210 THR B O 1
ATOM 3445 N N . THR B 1 211 ? 19 11.664 4.305 1 98.12 211 THR B N 1
ATOM 3446 C CA . THR B 1 211 ? 20.359 12.094 4.59 1 98.12 211 THR B CA 1
ATOM 3447 C C . THR B 1 211 ? 20.375 13.141 5.699 1 98.12 211 THR B C 1
ATOM 3449 O O . THR B 1 211 ? 19.344 13.727 6.023 1 98.12 211 THR B O 1
ATOM 3452 N N . ALA B 1 212 ? 21.594 13.383 6.207 1 98.06 212 ALA B N 1
ATOM 3453 C CA . ALA B 1 212 ? 21.766 14.414 7.23 1 98.06 212 ALA B CA 1
ATOM 3454 C C . ALA B 1 212 ? 21.328 15.781 6.711 1 98.06 212 ALA B C 1
ATOM 3456 O O . ALA B 1 212 ? 20.719 16.562 7.441 1 98.06 212 ALA B O 1
ATOM 3457 N N . THR B 1 213 ? 21.641 16.016 5.473 1 98.06 213 THR B N 1
ATOM 3458 C CA . THR B 1 213 ? 21.266 17.281 4.863 1 98.06 213 THR B CA 1
ATOM 3459 C C . THR B 1 213 ? 19.75 17.406 4.754 1 98.06 213 THR B C 1
ATOM 3461 O O . THR B 1 213 ? 19.172 18.438 5.109 1 98.06 213 THR B O 1
ATOM 3464 N N . GLU B 1 214 ? 19.109 16.328 4.301 1 98.62 214 GLU B N 1
ATOM 3465 C CA . GLU B 1 214 ? 17.656 16.328 4.227 1 98.62 214 GLU B CA 1
ATOM 3466 C C . GLU B 1 214 ? 17.031 16.5 5.609 1 98.62 214 GLU B C 1
ATOM 3468 O O . GLU B 1 214 ? 16.062 17.25 5.766 1 98.62 214 GLU B O 1
ATOM 3473 N N . LEU B 1 215 ? 17.641 15.883 6.555 1 98.5 215 LEU B N 1
ATOM 3474 C CA . LEU B 1 215 ? 17.141 15.938 7.926 1 98.5 215 LEU B CA 1
ATOM 3475 C C . LEU B 1 215 ? 17.25 17.359 8.484 1 98.5 215 LEU B C 1
ATOM 3477 O O . LEU B 1 215 ? 16.344 17.828 9.172 1 98.5 215 LEU B O 1
ATOM 3481 N N . SER B 1 216 ? 18.312 17.969 8.242 1 98.06 216 SER B N 1
ATOM 3482 C CA . SER B 1 216 ? 18.516 19.344 8.695 1 98.06 216 SER B CA 1
ATOM 3483 C C . SER B 1 216 ? 17.469 20.281 8.117 1 98.06 216 SER B C 1
ATOM 3485 O O . SER B 1 216 ? 16.953 21.156 8.812 1 98.06 216 SER B O 1
ATOM 3487 N N . VAL B 1 217 ? 17.141 20.078 6.852 1 98.38 217 VAL B N 1
ATOM 3488 C CA . VAL B 1 217 ? 16.109 20.891 6.191 1 98.38 217 VAL B CA 1
ATOM 3489 C C . VAL B 1 217 ? 14.758 20.641 6.848 1 98.38 217 VAL B C 1
ATOM 3491 O O . VAL B 1 217 ? 14.031 21.578 7.164 1 98.38 217 VAL B O 1
ATOM 3494 N N . ILE B 1 218 ? 14.484 19.422 7.113 1 98.75 218 ILE B N 1
ATOM 3495 C CA . ILE B 1 218 ? 13.219 19.031 7.723 1 98.75 218 ILE B CA 1
ATOM 3496 C C . ILE B 1 218 ? 13.102 19.656 9.117 1 98.75 218 ILE B C 1
ATOM 3498 O O . ILE B 1 218 ? 12.094 20.297 9.438 1 98.75 218 ILE B O 1
ATOM 3502 N N . GLU B 1 219 ? 14.148 19.531 9.914 1 98.62 219 GLU B N 1
ATOM 3503 C CA . GLU B 1 219 ? 14.102 20.047 11.273 1 98.62 219 GLU B CA 1
ATOM 3504 C C . GLU B 1 219 ? 13.969 21.562 11.289 1 98.62 219 GLU B C 1
ATOM 3506 O O . GLU B 1 219 ? 13.289 22.125 12.156 1 98.62 219 GLU B O 1
ATOM 3511 N N . SER B 1 220 ? 14.586 22.141 10.359 1 98.25 220 SER B N 1
ATOM 3512 C CA . SER B 1 220 ? 14.555 23.594 10.289 1 98.25 220 SER B CA 1
ATOM 3513 C C . SER B 1 220 ? 13.18 24.109 9.867 1 98.25 220 SER B C 1
ATOM 3515 O O . SER B 1 220 ? 12.562 24.906 10.57 1 98.25 220 SER B O 1
ATOM 3517 N N . VAL B 1 221 ? 12.648 23.562 8.781 1 98.62 221 VAL B N 1
ATOM 3518 C CA . VAL B 1 221 ? 11.438 24.125 8.211 1 98.62 221 VAL B CA 1
ATOM 3519 C C . VAL B 1 221 ? 10.242 23.812 9.109 1 98.62 221 VAL B C 1
ATOM 3521 O O . VAL B 1 221 ? 9.312 24.625 9.219 1 98.62 221 VAL B O 1
ATOM 3524 N N . PHE B 1 222 ? 10.281 22.703 9.82 1 98.75 222 PHE B N 1
ATOM 3525 C CA . PHE B 1 222 ? 9.164 22.328 10.68 1 98.75 222 PHE B CA 1
ATOM 3526 C C . PHE B 1 222 ? 9.391 22.812 12.109 1 98.75 222 PHE B C 1
ATOM 3528 O O . PHE B 1 222 ? 8.586 22.516 13 1 98.75 222 PHE B O 1
ATOM 3535 N N . LYS B 1 223 ? 10.531 23.5 12.336 1 98.19 223 LYS B N 1
ATOM 3536 C CA . LYS B 1 223 ? 10.852 24.094 13.625 1 98.19 223 LYS B CA 1
ATOM 3537 C C . LYS B 1 223 ? 10.844 23.062 14.742 1 98.19 223 LYS B C 1
ATOM 3539 O O . LYS B 1 223 ? 10.219 23.25 15.781 1 98.19 223 LYS B O 1
ATOM 3544 N N . LEU B 1 224 ? 11.57 21.938 14.531 1 97.5 224 LEU B N 1
ATOM 3545 C CA . LEU B 1 224 ? 11.57 20.828 15.477 1 97.5 224 LEU B CA 1
ATOM 3546 C C . LEU B 1 224 ? 12.727 20.953 16.469 1 97.5 224 LEU B C 1
ATOM 3548 O O . LEU B 1 224 ? 12.789 20.219 17.453 1 97.5 224 LEU B O 1
ATOM 3552 N N . ARG B 1 225 ? 13.734 21.672 16.25 1 83.31 225 ARG B N 1
ATOM 3553 C CA . ARG B 1 225 ? 14.844 21.844 17.188 1 83.31 225 ARG B CA 1
ATOM 3554 C C . ARG B 1 225 ? 14.555 22.984 18.172 1 83.31 225 ARG B C 1
ATOM 3556 O O . ARG B 1 225 ? 13.883 23.953 17.828 1 83.31 225 ARG B O 1
ATOM 3563 N N . GLU B 1 226 ? 14.508 22.609 19.391 1 61.59 226 GLU B N 1
ATOM 3564 C CA . GLU B 1 226 ? 14.484 23.703 20.344 1 61.59 226 GLU B CA 1
ATOM 3565 C C . GLU B 1 226 ? 15.5 24.781 19.984 1 61.59 226 GLU B C 1
ATOM 3567 O O . GLU B 1 226 ? 16.594 24.469 19.5 1 61.59 226 GLU B O 1
ATOM 3572 N N . ALA B 1 227 ? 15.031 25.953 19.531 1 47.41 227 ALA B N 1
ATOM 3573 C CA . ALA B 1 227 ? 15.906 27.125 19.438 1 47.41 227 ALA B CA 1
ATOM 3574 C C . ALA B 1 227 ? 17 27.078 20.5 1 47.41 227 ALA B C 1
ATOM 3576 O O . ALA B 1 227 ? 16.719 27.109 21.688 1 47.41 227 ALA B O 1
ATOM 3577 N N . GLN B 1 228 ? 17.828 26.156 20.359 1 43.66 228 GLN B N 1
ATOM 3578 C CA . GLN B 1 228 ? 18.828 26.516 21.344 1 43.66 228 GLN B CA 1
ATOM 3579 C C . GLN B 1 228 ? 19.172 28 21.281 1 43.66 228 GLN B C 1
ATOM 3581 O O . GLN B 1 228 ? 19.469 28.516 20.203 1 43.66 228 GLN B O 1
ATOM 3586 N N . PRO B 1 229 ? 18.859 28.75 22.266 1 40.16 229 PRO B N 1
ATOM 3587 C CA . PRO B 1 229 ? 19.172 30.188 22.25 1 40.16 229 PRO B CA 1
ATOM 3588 C C . PRO B 1 229 ? 20.516 30.5 21.594 1 40.16 229 PRO B C 1
ATOM 3590 O O . PRO B 1 229 ? 20.641 31.5 20.891 1 40.16 229 PRO B O 1
ATOM 3593 N N . ASN B 1 230 ? 21.641 29.766 21.938 1 38.38 230 ASN B N 1
ATOM 3594 C CA . ASN B 1 230 ? 23 30.219 21.672 1 38.38 230 ASN B CA 1
ATOM 3595 C C . ASN B 1 230 ? 23.438 29.875 20.25 1 38.38 230 ASN B C 1
ATOM 3597 O O . ASN B 1 230 ? 24.438 30.406 19.766 1 38.38 230 ASN B O 1
ATOM 3601 N N . ALA B 1 231 ? 23.094 28.766 19.641 1 44.47 231 ALA B N 1
ATOM 3602 C CA . ALA B 1 231 ? 23.797 28.359 18.422 1 44.47 231 ALA B CA 1
ATOM 3603 C C . ALA B 1 231 ? 23.234 29.062 17.203 1 44.47 231 ALA B C 1
ATOM 3605 O O . ALA B 1 231 ? 23.719 28.859 16.078 1 44.47 231 ALA B O 1
ATOM 3606 N N . ILE B 1 232 ? 22.031 29.484 17.203 1 41.19 232 ILE B N 1
ATOM 3607 C CA . ILE B 1 232 ? 21.484 30.172 16.031 1 41.19 232 ILE B CA 1
ATOM 3608 C C . ILE B 1 232 ? 22.25 31.469 15.789 1 41.19 232 ILE B C 1
ATOM 3610 O O . ILE B 1 232 ? 22.391 31.906 14.648 1 41.19 232 ILE B O 1
ATOM 3614 N N . VAL B 1 233 ? 22.609 32.062 16.828 1 39.97 233 VAL B N 1
ATOM 3615 C CA . VAL B 1 233 ? 23.391 33.281 16.719 1 39.97 233 VAL B CA 1
ATOM 3616 C C . VAL B 1 233 ? 24.734 32.969 16.062 1 39.97 233 VAL B C 1
ATOM 3618 O O . VAL B 1 233 ? 25.219 33.75 15.234 1 39.97 233 VAL B O 1
ATOM 3621 N N . ASP B 1 234 ? 25.219 31.75 16.281 1 41.06 234 ASP B N 1
ATOM 3622 C CA . ASP B 1 234 ? 26.547 31.469 15.75 1 41.06 234 ASP B CA 1
ATOM 3623 C C . ASP B 1 234 ? 26.469 31.094 14.273 1 41.06 234 ASP B C 1
ATOM 3625 O O . ASP B 1 234 ? 27.312 31.5 13.477 1 41.06 234 ASP B O 1
ATOM 3629 N N . ASP B 1 235 ? 25.516 30.219 13.883 1 40.59 235 ASP B N 1
ATOM 3630 C CA . ASP B 1 235 ? 25.516 29.766 12.5 1 40.59 235 ASP B CA 1
ATOM 3631 C C . ASP B 1 235 ? 24.984 30.828 11.555 1 40.59 235 ASP B C 1
ATOM 3633 O O . ASP B 1 235 ? 25.391 30.922 10.398 1 40.59 235 ASP B O 1
ATOM 3637 N N . MET B 1 236 ? 23.969 31.594 11.914 1 38.44 236 MET B N 1
ATOM 3638 C CA . MET B 1 236 ? 23.609 32.75 11.117 1 38.44 236 MET B CA 1
ATOM 3639 C C . MET B 1 236 ? 24.781 33.75 11.039 1 38.44 236 MET B C 1
ATOM 3641 O O . MET B 1 236 ? 24.938 34.438 10.031 1 38.44 236 MET B O 1
ATOM 3645 N N . ARG B 1 237 ? 25.625 33.781 12.094 1 36.12 237 ARG B N 1
ATOM 3646 C CA . ARG B 1 237 ? 26.844 34.594 12.07 1 36.12 237 ARG B CA 1
ATOM 3647 C C . ARG B 1 237 ? 27.875 34 11.117 1 36.12 237 ARG B C 1
ATOM 3649 O O . ARG B 1 237 ? 28.594 34.719 10.438 1 36.12 237 ARG B O 1
ATOM 3656 N N . LYS B 1 238 ? 27.812 32.656 11.047 1 45.72 238 LYS B N 1
ATOM 3657 C CA . LYS B 1 238 ? 28.828 32.094 10.164 1 45.72 238 LYS B CA 1
ATOM 3658 C C . LYS B 1 238 ? 28.438 32.25 8.695 1 45.72 238 LYS B C 1
ATOM 3660 O O . LYS B 1 238 ? 29.312 32.406 7.836 1 45.72 238 LYS B O 1
ATOM 3665 N N . SER B 1 239 ? 27.172 32.094 8.289 1 39.28 239 SER B N 1
ATOM 3666 C CA . SER B 1 239 ? 26.766 32.281 6.906 1 39.28 239 SER B CA 1
ATOM 3667 C C . SER B 1 239 ? 26.875 33.75 6.508 1 39.28 239 SER B C 1
ATOM 3669 O O . SER B 1 239 ? 27.094 34.062 5.34 1 39.28 239 SER B O 1
ATOM 3671 N N . LEU B 1 240 ? 26.531 34.594 7.406 1 39.06 240 LEU B N 1
ATOM 3672 C CA . LEU B 1 240 ? 26.75 36 7.09 1 39.06 240 LEU B CA 1
ATOM 3673 C C . LEU B 1 240 ? 28.234 36.312 6.91 1 39.06 240 LEU B C 1
ATOM 3675 O O . LEU B 1 240 ? 28.594 37.125 6.059 1 39.06 240 LEU B O 1
ATOM 3679 N N . ILE B 1 241 ? 29.047 35.562 7.762 1 41.97 241 ILE B N 1
ATOM 3680 C CA . ILE B 1 241 ? 30.453 35.906 7.703 1 41.97 241 ILE B CA 1
ATOM 3681 C C . ILE B 1 241 ? 31.062 35.344 6.414 1 41.97 241 ILE B C 1
ATOM 3683 O O . ILE B 1 241 ? 31.891 36.031 5.773 1 41.97 241 ILE B O 1
ATOM 3687 N N . ASP B 1 242 ? 30.625 34.094 5.984 1 42.34 242 ASP B N 1
ATOM 3688 C CA . ASP B 1 242 ? 31.297 33.594 4.793 1 42.34 242 ASP B CA 1
ATOM 3689 C C . ASP B 1 242 ? 30.938 34.438 3.564 1 42.34 242 ASP B C 1
ATOM 3691 O O . ASP B 1 242 ? 31.5 34.219 2.484 1 42.34 242 ASP B O 1
ATOM 3695 N N . SER B 1 243 ? 29.766 35.094 3.615 1 36.78 243 SER B N 1
ATOM 3696 C CA . SER B 1 243 ? 29.516 35.969 2.469 1 36.78 243 SER B CA 1
ATOM 3697 C C . SER B 1 243 ? 30.469 37.156 2.457 1 36.78 243 SER B C 1
ATOM 3699 O O . SER B 1 243 ? 30.562 37.875 1.458 1 36.78 243 SER B O 1
ATOM 3701 N N . TYR B 1 244 ? 30.891 37.562 3.688 1 36.69 244 TYR B N 1
ATOM 3702 C CA . TYR B 1 244 ? 31.719 38.781 3.641 1 36.69 244 TYR B CA 1
ATOM 3703 C C . TYR B 1 244 ? 33.188 38.406 3.41 1 36.69 244 TYR B C 1
ATOM 3705 O O . TYR B 1 244 ? 34.031 39.312 3.209 1 36.69 244 TYR B O 1
ATOM 3713 N N . ILE B 1 245 ? 33.625 37.156 3.625 1 32.81 245 ILE B N 1
ATOM 3714 C CA . ILE B 1 245 ? 35.031 37.062 3.248 1 32.81 245 ILE B CA 1
ATOM 3715 C C . ILE B 1 245 ? 35.156 36.656 1.778 1 32.81 245 ILE B C 1
ATOM 3717 O O . ILE B 1 245 ? 34.438 35.781 1.312 1 32.81 245 ILE B O 1
#

=== Feature glossary ===
The record interleaves many kinds of information about one protein. Here is each kind framed as the question it answers.

Q: Are the domains correctly placed relative to each other?
A: Predicted aligned error is AlphaFold's pairwise confidence. Unlike pLDDT (per-residue), PAE is per-residue-pair and captures whether two parts of the structure are correctly placed relative to each other. Units are ångströms of expected positional error.

Q: Which residues are in helices, strands, or loops?
A: Eight-state secondary structure (DSSP): H is the canonical α-helix, G the tighter 3₁₀-helix, I the wider π-helix; E/B are β-structure, T and S are turns and bends, and '-' is everything else. DSSP derives these from the pattern of main-chain N–H···O=C hydrogen bonds, not from the sequence.

Q: What if only a Cα trace is available?
A: P-SEA three-state annotation labels each residue as helix, strand, or coil based purely on the geometry of the Cα trace. It serves as a fallback when the full backbone (and thus DSSP) is unavailable.

Q: What are the backbone torsion angles?
A: φ (phi) and ψ (psi) are the two rotatable backbone dihedrals per residue: φ is the C(i-1)–N–Cα–C torsion, ψ is the N–Cα–C–N(i+1) torsion, both in degrees on (−180°, 180°]. α-helical residues cluster near (−60°, −45°); β-strand residues near (−120°, +130°). A Ramachandran plot is simply a scatter of (φ, ψ) for every residue.

Q: What known structures does this most resemble?
A: Structural nearest neighbors (via Foldseek easy-search vs the PDB). Reported per hit: target PDB id, E-value, and alignment TM-score. A TM-score above ~0.5 is the conventional threshold for 'same fold'.

Q: What family and function is it annotated with?
A: Database cross-references. InterPro integrates a dozen domain/family signature databases into unified entries with residue-range hits. GO terms attach function/process/location labels with evidence codes. CATH codes position the fold in a four-level structural taxonomy. Organism is the NCBI-taxonomy species name.

Q: Which residues are buried vs exposed?
A: Solvent accessibility: the surface area of each residue that a 1.4 Å water probe can touch, in Å². When only backbone atoms are present the absolute values are lower than full-atom SASA (side chains contribute most of the area) and are flagged as backbone-only.

Q: What do the diagnostic plots show?
A: Three diagnostic plots accompany the record. The Cα contact map visualizes the tertiary structure as a 2D adjacency matrix (8 Å cutoff, sequence-local contacts suppressed). The Ramachandran plot shows the distribution of backbone (φ, ψ) torsions, with points in the α and β basins reflecting secondary structure content. The PAE plot shows AlphaFold's inter-residue confidence as a color matrix.

Q: What is the amino-acid chain?
A: The amino-acid sequence is the protein's primary structure: the linear order of residues from the N-terminus to the C-terminus, written in one-letter code. Everything else here — the 3D coordinates, the secondary structure, the domain annotations — is ultimately a consequence of this string.

Q: What do the rendered images show?
A: The six renders are orthographic views along the three Cartesian axes in both directions. Representation (cartoon, sticks, or surface) and color scheme (sequence-rainbow or by-chain) vary across proteins so the training set covers all the common visualization conventions.

Q: Where is each backbone atom in 3D?
A: The mmCIF table is the protein's shape written out atom by atom. For each backbone N, Cα, C, and carbonyl O, it records an (x, y, z) coordinate triple in Å plus the residue type, chain letter, and residue number.

Q: How mobile is each atom in the crystal?
A: For experimental (PDB) structures, the B-factor (temperature factor) quantifies the positional spread of each atom in the crystal — a combination of thermal vibration and static disorder — in units of Å². High B-factors mark flexible loops or poorly resolved regions; low B-factors mark the rigid, well-ordered core.

Q: How big and how compact is the whole molecule?
A: Three whole-structure scalars: the radius of gyration (RMS distance of Cα from centroid, in Å), the count of Cα–Cα contacts (pairs closer than 8 Å and separated by more than four residues in sequence — i.e. tertiary, not local, contacts), and the bounding-box dimensions. Together they distinguish compact globular folds from extended fibres or disordered chains.

Q: What does the local fold look like, residue by residue?
A: A 3Di character summarizes, for each residue, the relative orientation of the Cα frame of its nearest spatial neighbor. Because it encodes fold topology rather than chemistry, 3Di alignments detect remote structural similarity that sequence alignment misses.

Q: How confident is the AlphaFold model at each residue?
A: For AlphaFold models, the B-factor field carries pLDDT — the model's own estimate of local accuracy on a 0–100 scale. Regions with pLDDT<50 should be treated as essentially unmodeled; they often correspond to intrinsically disordered segments.